Protein 6FHV (pdb70)

Secondary structure (DSSP, 8-state):
-HHHHHHHHHHHHHHHHHTBTTT-TT-TTPPTTPBPS-S-BSSSB--SEEHHHHHHHHHHHHHHHH-------HHHHHHHHHHHHHHHHHHTT--BTTB-STTSGGGG--EE-TTSPBP-S--S---TTHHHHHHHHHHHHHHHHHHTT-HHHIIIIIHHHHHHHHHHHHHHTTS-EE-TTS--EEEEHHHHHHHHHHHHHHHHHHHHHT---HHHHHSHHHHHHHHGGGB-SSSB-SEESSS--S----HHHHHHHHTT--TT----TTTT-TTSHHHHHHHHHHHHHHHTT-GGGTT--TTS-----S-TT--GGGS--BHHHHHHHHHHHHHHHHHHHHHTEEEE-TTTHHHHHTT-TT--SEEEETTSHHHHHHHHHHHHHHHHHHHHHHHTS-TT----SEE-TTT--EESSSS-HHHHHHHHHHHHHHTT--PPP--GGGS----SS-----------------------PPP-S---EEEEEE----TT-EEEEEESSGGGTTT-GGGPEEPB-TT-BTTB-EEEEEE----TT-EEEEEEEEE-TTS-EEE--SSPEEEE---SS--S-EEEEE---

Organism: Penicillium oxalicum (strain 114-2 / CGMCC 5302) (NCBI:txid933388)

Nearest PDB structures (foldseek):
  6fhv-assembly1_A  TM=1.002E+00  e=0.000E+00  Penicillium oxalicum 114-2
  3eqa-assembly1_A  TM=9.915E-01  e=1.685E-57  Aspergillus niger
  3gly-assembly1_A  TM=9.894E-01  e=2.972E-57  Aspergillus awamori
  6fhw-assembly2_B  TM=7.865E-01  e=2.083E-62  Amorphotheca resinae
  6fhw-assembly1_A  TM=7.878E-01  e=3.314E-62  Amorphotheca resinae

Structure (mmCIF, N/CA/C/O backbone):
data_6FHV
#
_entry.id   6FHV
#
_cell.length_a   189.253
_cell.length_b   189.253
_cell.length_c   115.379
_cell.angle_alpha   90.000
_cell.angle_beta   90.000
_cell.angle_gamma   120.000
#
_symmetry.space_group_name_H-M   'H 3 2'
#
loop_
_entity.id
_entity.type
_entity.pdbx_description
1 polymer Glucoamylase
2 branched 2-acetamido-2-deoxy-beta-D-glucopyranose-(1-4)-2-acetamido-2-deoxy-beta-D-glucopyranose
3 branched beta-D-mannopyranose-(1-4)-2-acetamido-2-deoxy-beta-D-glucopyranose-(1-4)-2-acetamido-2-deoxy-beta-D-glucopyranose
4 non-polymer 2-[3-(2-HYDROXY-1,1-DIHYDROXYMETHYL-ETHYLAMINO)-PROPYLAMINO]-2-HYDROXYMETHYL-PROPANE-1,3-DIOL
5 non-polymer 'TETRAETHYLENE GLYCOL'
6 non-polymer DI(HYDROXYETHYL)ETHER
7 non-polymer 2-acetamido-2-deoxy-beta-D-glucopyranose
8 water water
#
loop_
_atom_site.group_PDB
_atom_site.id
_atom_site.type_symbol
_atom_site.label_atom_id
_atom_site.label_alt_id
_atom_site.label_comp_id
_atom_site.label_asym_id
_atom_site.label_entity_id
_atom_site.label_seq_id
_atom_site.pdbx_PDB_ins_code
_atom_site.Cartn_x
_atom_site.Cartn_y
_atom_site.Cartn_z
_atom_site.occupancy
_atom_site.B_iso_or_equiv
_atom_site.auth_seq_id
_atom_site.auth_comp_id
_atom_site.auth_asym_id
_atom_site.auth_atom_id
_atom_site.pdbx_PDB_model_num
ATOM 1 N N . LEU A 1 8 ? -59.207 -4.463 -34.085 1.00 55.14 30 LEU A N 1
ATOM 2 C CA . LEU A 1 8 ? -57.803 -4.956 -33.898 1.00 52.95 30 LEU A CA 1
ATOM 3 C C . LEU A 1 8 ? -57.700 -6.427 -33.499 1.00 51.80 30 LEU A C 1
ATOM 4 O O . LEU A 1 8 ? -56.691 -7.057 -33.789 1.00 50.03 30 LEU A O 1
ATOM 9 N N . THR A 1 9 ? -58.722 -6.959 -32.830 1.00 52.36 31 THR A N 1
ATOM 10 C CA . THR A 1 9 ? -58.650 -8.284 -32.186 1.00 52.50 31 THR A CA 1
ATOM 11 C C . THR A 1 9 ? -58.234 -9.482 -33.083 1.00 51.53 31 THR A C 1
ATOM 12 O O . THR A 1 9 ? -57.324 -10.218 -32.691 1.00 51.78 31 THR A O 1
ATOM 16 N N . PRO A 1 10 ? -58.890 -9.695 -34.251 1.00 51.89 32 PRO A N 1
ATOM 17 C CA . PRO A 1 10 ? -58.434 -10.800 -35.130 1.00 51.65 32 PRO A CA 1
ATOM 18 C C . PRO A 1 10 ? -56.954 -10.703 -35.556 1.00 49.19 32 PRO A C 1
ATOM 19 O O . PRO A 1 10 ? -56.259 -11.728 -35.565 1.00 48.13 32 PRO A O 1
ATOM 23 N N . PHE A 1 11 ? -56.499 -9.486 -35.900 1.00 48.22 33 PHE A N 1
ATOM 24 C CA . PHE A 1 11 ? -55.098 -9.241 -36.339 1.00 47.00 33 PHE A CA 1
ATOM 25 C C . PHE A 1 11 ? -54.079 -9.557 -35.237 1.00 45.05 33 PHE A C 1
ATOM 26 O O . PHE A 1 11 ? -53.058 -10.161 -35.517 1.00 43.88 33 PHE A O 1
ATOM 34 N N . ILE A 1 12 ? -54.380 -9.187 -33.987 1.00 45.80 34 ILE A N 1
ATOM 35 C CA . ILE A 1 12 ? -53.522 -9.524 -32.828 1.00 45.45 34 ILE A CA 1
ATOM 36 C C . ILE A 1 12 ? -53.464 -11.044 -32.611 1.00 46.25 34 ILE A C 1
ATOM 37 O O . ILE A 1 12 ? -52.403 -11.564 -32.312 1.00 44.35 34 ILE A O 1
ATOM 42 N N . HIS A 1 13 ? -54.591 -11.749 -32.765 1.00 48.64 35 HIS A N 1
ATOM 43 C CA . HIS A 1 13 ? -54.575 -13.212 -32.688 1.00 50.70 35 HIS A CA 1
ATOM 44 C C . HIS A 1 13 ? -53.745 -13.809 -33.818 1.00 49.41 35 HIS A C 1
ATOM 45 O O . HIS A 1 13 ? -52.863 -14.617 -33.557 1.00 47.78 35 HIS A O 1
ATOM 52 N N . LYS A 1 14 ? -54.003 -13.380 -35.055 1.00 49.30 36 LYS A N 1
ATOM 53 C CA . LYS A 1 14 ? -53.274 -13.896 -36.230 1.00 49.42 36 LYS A CA 1
ATOM 54 C C . LYS A 1 14 ? -51.772 -13.556 -36.201 1.00 45.94 36 LYS A C 1
ATOM 55 O O . LYS A 1 14 ? -50.944 -14.449 -36.315 1.00 43.96 36 LYS A O 1
ATOM 61 N N . GLU A 1 15 ? -51.423 -12.285 -36.040 1.00 44.24 37 GLU A N 1
ATOM 62 C CA . GLU A 1 15 ? -50.015 -11.891 -36.058 1.00 43.73 37 GLU A CA 1
ATOM 63 C C . GLU A 1 15 ? -49.232 -12.347 -34.805 1.00 42.90 37 GLU A C 1
ATOM 64 O O . GLU A 1 15 ? -47.999 -12.486 -34.852 1.00 40.82 37 GLU A O 1
ATOM 70 N N . GLY A 1 16 ? -49.963 -12.573 -33.706 1.00 43.78 38 GLY A N 1
ATOM 71 C CA . GLY A 1 16 ? -49.412 -13.134 -32.478 1.00 43.22 38 GLY A CA 1
ATOM 72 C C . GLY A 1 16 ? -48.983 -14.588 -32.601 1.00 43.58 38 GLY A C 1
ATOM 73 O O . GLY A 1 16 ? -47.871 -14.931 -32.173 1.00 42.35 38 GLY A O 1
ATOM 74 N N . GLU A 1 17 ? -49.851 -15.447 -33.165 1.00 43.78 39 GLU A N 1
ATOM 75 C CA . GLU A 1 17 ? -49.436 -16.811 -33.559 1.00 44.32 39 GLU A CA 1
ATOM 76 C C . GLU A 1 17 ? -48.220 -16.774 -34.505 1.00 42.04 39 GLU A C 1
ATOM 77 O O . GLU A 1 17 ? -47.252 -17.481 -34.277 1.00 40.36 39 GLU A O 1
ATOM 83 N N . ARG A 1 18 ? -48.287 -15.933 -35.547 1.00 41.45 40 ARG A N 1
ATOM 84 C CA . ARG A 1 18 ? -47.188 -15.746 -36.533 1.00 40.28 40 ARG A CA 1
ATOM 85 C C . ARG A 1 18 ? -45.865 -15.310 -35.916 1.00 38.23 40 ARG A C 1
ATOM 86 O O . ARG A 1 18 ? -44.810 -15.731 -36.402 1.00 37.29 40 ARG A O 1
ATOM 94 N N . SER A 1 19 ? -45.949 -14.430 -34.909 1.00 37.26 41 SER A N 1
ATOM 95 C CA . SER A 1 19 ? -44.792 -13.915 -34.193 1.00 36.19 41 SER A CA 1
ATOM 96 C C . SER A 1 19 ? -44.113 -14.978 -33.331 1.00 36.80 41 SER A C 1
ATOM 97 O O . SER A 1 19 ? -42.887 -15.128 -33.419 1.00 37.33 41 SER A O 1
ATOM 100 N N . LEU A 1 20 ? -44.869 -15.733 -32.537 1.00 38.02 42 LEU A N 1
ATOM 101 C CA . LEU A 1 20 ? -44.322 -16.928 -31.861 1.00 38.66 42 LEU A CA 1
ATOM 102 C C . LEU A 1 20 ? -43.659 -17.922 -32.818 1.00 38.95 42 LEU A C 1
ATOM 103 O O . LEU A 1 20 ? -42.577 -18.475 -32.518 1.00 37.18 42 LEU A O 1
ATOM 108 N N . GLN A 1 21 ? -44.311 -18.174 -33.953 1.00 40.02 43 GLN A N 1
ATOM 109 C CA . GLN A 1 21 ? -43.680 -19.006 -34.987 1.00 40.71 43 GLN A CA 1
ATOM 110 C C . GLN A 1 21 ? -42.378 -18.380 -35.531 1.00 39.01 43 GLN A C 1
ATOM 111 O O . GLN A 1 21 ? -41.425 -19.108 -35.798 1.00 38.69 43 GLN A O 1
ATOM 117 N N . GLY A 1 22 ? -42.345 -17.051 -35.681 1.00 37.68 44 GLY A N 1
ATOM 118 C CA . GLY A 1 22 ? -41.189 -16.371 -36.235 1.00 36.88 44 GLY A CA 1
ATOM 119 C C . GLY A 1 22 ? -39.979 -16.445 -35.312 1.00 36.06 44 GLY A C 1
ATOM 120 O O . GLY A 1 22 ? -38.825 -16.504 -35.765 1.00 34.72 44 GLY A O 1
ATOM 121 N N . ILE A 1 23 ? -40.250 -16.462 -34.013 1.00 34.99 45 ILE A N 1
ATOM 122 C CA . ILE A 1 23 ? -39.195 -16.627 -33.033 1.00 34.79 45 ILE A CA 1
ATOM 123 C C . ILE A 1 23 ? -38.618 -18.051 -33.083 1.00 34.85 45 ILE A C 1
ATOM 124 O O . ILE A 1 23 ? -37.397 -18.217 -33.113 1.00 34.04 45 ILE A O 1
ATOM 129 N N . LEU A 1 24 ? -39.494 -19.057 -33.038 1.00 36.09 46 LEU A N 1
ATOM 130 C CA . LEU A 1 24 ? -39.036 -20.457 -32.973 1.00 36.85 46 LEU A CA 1
ATOM 131 C C . LEU A 1 24 ? -38.279 -20.876 -34.229 1.00 36.47 46 LEU A C 1
ATOM 132 O O . LEU A 1 24 ? -37.281 -21.615 -34.122 1.00 36.59 46 LEU A O 1
ATOM 137 N N . ASP A 1 25 ? -38.753 -20.407 -35.387 1.00 36.17 47 ASP A N 1
ATOM 138 C CA . ASP A 1 25 ? -38.066 -20.579 -36.690 1.00 37.25 47 ASP A CA 1
ATOM 139 C C . ASP A 1 25 ? -36.591 -20.105 -36.675 1.00 35.75 47 ASP A C 1
ATOM 140 O O . ASP A 1 25 ? -35.753 -20.647 -37.448 1.00 35.82 47 ASP A O 1
ATOM 145 N N . ASN A 1 26 ? -36.302 -19.090 -35.839 1.00 33.99 48 ASN A N 1
ATOM 146 C CA . ASN A 1 26 ? -34.973 -18.471 -35.737 1.00 33.89 48 ASN A CA 1
ATOM 147 C C . ASN A 1 26 ? -34.160 -18.984 -34.518 1.00 34.12 48 ASN A C 1
ATOM 148 O O . ASN A 1 26 ? -33.077 -18.415 -34.226 1.00 33.57 48 ASN A O 1
ATOM 153 N N . LEU A 1 27 ? -34.654 -20.042 -33.834 1.00 34.06 49 LEU A N 1
ATOM 154 C CA . LEU A 1 27 ? -33.965 -20.634 -32.670 1.00 33.30 49 LEU A CA 1
ATOM 155 C C . LEU A 1 27 ? -33.232 -21.903 -33.071 1.00 33.52 49 LEU A C 1
ATOM 156 O O . LEU A 1 27 ? -33.865 -22.900 -33.450 1.00 34.12 49 LEU A O 1
ATOM 161 N N . GLY A 1 28 ? -31.895 -21.865 -32.963 1.00 32.18 50 GLY A N 1
ATOM 162 C CA . GLY A 1 28 ? -31.040 -23.041 -33.217 1.00 32.48 50 GLY A CA 1
ATOM 163 C C . GLY A 1 28 ? -31.522 -24.263 -32.444 1.00 34.18 50 GLY A C 1
ATOM 164 O O . GLY A 1 28 ? -31.951 -24.160 -31.277 1.00 33.64 50 GLY A O 1
ATOM 165 N N . GLY A 1 29 ? -31.456 -25.415 -33.109 1.00 35.59 51 GLY A N 1
ATOM 166 C CA . GLY A 1 29 ? -31.905 -26.693 -32.563 1.00 38.16 51 GLY A CA 1
ATOM 167 C C . GLY A 1 29 ? -32.916 -27.305 -33.508 1.00 40.39 51 GLY A C 1
ATOM 168 O O . GLY A 1 29 ? -32.589 -28.209 -34.263 1.00 40.47 51 GLY A O 1
ATOM 169 N N . ARG A 1 30 ? -34.133 -26.775 -33.472 1.00 42.55 52 ARG A N 1
ATOM 170 C CA . ARG A 1 30 ? -35.235 -27.195 -34.354 1.00 45.49 52 ARG A CA 1
ATOM 171 C C . ARG A 1 30 ? -35.708 -26.069 -35.295 1.00 43.47 52 ARG A C 1
ATOM 172 O O . ARG A 1 30 ? -36.518 -26.317 -36.170 1.00 44.84 52 ARG A O 1
ATOM 180 N N . GLY A 1 31 ? -35.215 -24.841 -35.154 1.00 39.46 53 GLY A N 1
ATOM 181 C CA . GLY A 1 31 ? -35.738 -23.732 -35.977 1.00 39.01 53 GLY A CA 1
ATOM 182 C C . GLY A 1 31 ? -35.439 -23.896 -37.466 1.00 40.15 53 GLY A C 1
ATOM 183 O O . GLY A 1 31 ? -34.283 -24.016 -37.869 1.00 38.80 53 GLY A O 1
ATOM 184 N N . LYS A 1 32 ? -36.466 -23.880 -38.310 1.00 41.87 54 LYS A N 1
ATOM 185 C CA . LYS A 1 32 ? -36.247 -24.259 -39.719 1.00 44.81 54 LYS A CA 1
ATOM 186 C C . LYS A 1 32 ? -35.313 -23.321 -40.499 1.00 43.68 54 LYS A C 1
ATOM 187 O O . LYS A 1 32 ? -34.766 -23.725 -41.525 1.00 44.52 54 LYS A O 1
ATOM 193 N N . LYS A 1 33 ? -35.151 -22.084 -40.027 1.00 41.21 55 LYS A N 1
ATOM 194 C CA . LYS A 1 33 ? -34.353 -21.086 -40.731 1.00 41.39 55 LYS A CA 1
ATOM 195 C C . LYS A 1 33 ? -32.928 -20.940 -40.174 1.00 38.87 55 LYS A C 1
ATOM 196 O O . LYS A 1 33 ? -32.249 -19.972 -40.527 1.00 37.20 55 LYS A O 1
ATOM 202 N N . THR A 1 34 ? -32.469 -21.924 -39.387 1.00 37.79 56 THR A N 1
ATOM 203 C CA . THR A 1 34 ? -31.169 -21.879 -38.702 1.00 36.64 56 THR A CA 1
ATOM 204 C C . THR A 1 34 ? -30.171 -23.002 -39.095 1.00 37.41 56 THR A C 1
ATOM 205 O O . THR A 1 34 ? -29.451 -23.503 -38.235 1.00 36.58 56 THR A O 1
ATOM 209 N N . PRO A 1 35 ? -30.091 -23.386 -40.397 1.00 39.76 57 PRO A N 1
ATOM 210 C CA . PRO A 1 35 ? -29.113 -24.438 -40.788 1.00 40.52 57 PRO A CA 1
ATOM 211 C C . PRO A 1 35 ? -27.649 -24.292 -40.224 1.00 38.50 57 PRO A C 1
ATOM 212 O O . PRO A 1 35 ? -27.010 -23.236 -40.391 1.00 36.80 57 PRO A O 1
ATOM 216 N N . GLY A 1 36 ? -27.170 -25.341 -39.545 1.00 37.83 58 GLY A N 1
ATOM 217 C CA . GLY A 1 36 ? -25.856 -25.344 -38.899 1.00 36.13 58 GLY A CA 1
ATOM 218 C C . GLY A 1 36 ? -25.694 -24.566 -37.602 1.00 34.21 58 GLY A C 1
ATOM 219 O O . GLY A 1 36 ? -24.599 -24.547 -37.047 1.00 33.06 58 GLY A O 1
ATOM 220 N N . THR A 1 37 ? -26.779 -23.961 -37.097 1.00 33.76 59 THR A N 1
ATOM 221 C CA . THR A 1 37 ? -26.770 -23.210 -35.844 1.00 31.78 59 THR A CA 1
ATOM 222 C C . THR A 1 37 ? -26.875 -24.145 -34.659 1.00 31.45 59 THR A C 1
ATOM 223 O O . THR A 1 37 ? -27.678 -25.076 -34.664 1.00 32.75 59 THR A O 1
ATOM 227 N N . ALA A 1 38 ? -26.081 -23.900 -33.625 1.00 30.49 60 ALA A N 1
ATOM 228 C CA . ALA A 1 38 ? -26.144 -24.756 -32.418 1.00 30.70 60 ALA A CA 1
ATOM 229 C C . ALA A 1 38 ? -27.451 -24.553 -31.654 1.00 31.24 60 ALA A C 1
ATOM 230 O O . ALA A 1 38 ? -28.030 -23.464 -31.682 1.00 31.37 60 ALA A O 1
ATOM 232 N N . ALA A 1 39 ? -27.903 -25.610 -30.977 1.00 32.83 61 ALA A N 1
ATOM 233 C CA . ALA A 1 39 ? -29.136 -25.584 -30.206 1.00 33.49 61 ALA A CA 1
ATOM 234 C C . ALA A 1 39 ? -29.063 -24.454 -29.188 1.00 33.25 61 ALA A C 1
ATOM 235 O O . ALA A 1 39 ? -28.026 -24.207 -28.593 1.00 33.23 61 ALA A O 1
ATOM 237 N N . GLY A 1 40 ? -30.168 -23.740 -29.038 1.00 33.95 62 GLY A N 1
ATOM 238 C CA . GLY A 1 40 ? -30.249 -22.611 -28.105 1.00 34.20 62 GLY A CA 1
ATOM 239 C C . GLY A 1 40 ? -29.729 -21.239 -28.542 1.00 32.14 62 GLY A C 1
ATOM 240 O O . GLY A 1 40 ? -29.896 -20.263 -27.794 1.00 33.16 62 GLY A O 1
ATOM 241 N N . LEU A 1 41 ? -29.094 -21.155 -29.709 1.00 30.29 63 LEU A N 1
ATOM 242 C CA . LEU A 1 41 ? -28.672 -19.882 -30.243 1.00 29.17 63 LEU A CA 1
ATOM 243 C C . LEU A 1 41 ? -29.764 -19.284 -31.146 1.00 28.91 63 LEU A C 1
ATOM 244 O O . LEU A 1 41 ? -30.099 -19.861 -32.224 1.00 28.92 63 LEU A O 1
ATOM 249 N N . PHE A 1 42 ? -30.261 -18.108 -30.754 1.00 28.26 64 PHE A N 1
ATOM 250 C CA . PHE A 1 42 ? -31.130 -17.319 -31.632 1.00 28.57 64 PHE A CA 1
ATOM 251 C C . PHE A 1 42 ? -30.340 -16.573 -32.709 1.00 28.53 64 PHE A C 1
ATOM 252 O O . PHE A 1 42 ? -29.415 -15.823 -32.390 1.00 28.89 64 PHE A O 1
ATOM 260 N N . ILE A 1 43 ? -30.698 -16.772 -33.977 1.00 31.47 65 ILE A N 1
ATOM 261 C CA . ILE A 1 43 ? -30.201 -15.874 -35.002 1.00 31.36 65 ILE A CA 1
ATOM 262 C C . ILE A 1 43 ? -30.978 -14.560 -34.912 1.00 31.60 65 ILE A C 1
ATOM 263 O O . ILE A 1 43 ? -32.169 -14.569 -34.514 1.00 33.23 65 ILE A O 1
ATOM 268 N N . ALA A 1 44 ? -30.330 -13.441 -35.250 1.00 30.46 66 ALA A N 1
ATOM 269 C CA . ALA A 1 44 ? -31.025 -12.113 -35.285 1.00 30.22 66 ALA A CA 1
ATOM 270 C C . ALA A 1 44 ? -32.014 -12.009 -36.460 1.00 32.04 66 ALA A C 1
ATOM 271 O O . ALA A 1 44 ? -33.059 -11.351 -36.344 1.00 31.78 66 ALA A O 1
ATOM 273 N N . SER A 1 45 ? -31.630 -12.601 -37.600 1.00 32.44 67 SER A N 1
ATOM 274 C CA . SER A 1 45 ? -32.489 -12.710 -38.790 1.00 34.59 67 SER A CA 1
ATOM 275 C C . SER A 1 45 ? -31.925 -13.795 -39.715 1.00 36.07 67 SER A C 1
ATOM 276 O O . SER A 1 45 ? -30.724 -14.055 -39.667 1.00 36.30 67 SER A O 1
ATOM 279 N N . PRO A 1 46 ? -32.767 -14.434 -40.562 1.00 38.37 68 PRO A N 1
ATOM 280 C CA . PRO A 1 46 ? -32.179 -15.372 -41.549 1.00 38.47 68 PRO A CA 1
ATOM 281 C C . PRO A 1 46 ? -31.447 -14.675 -42.729 1.00 38.20 68 PRO A C 1
ATOM 282 O O . PRO A 1 46 ? -30.901 -15.370 -43.599 1.00 37.89 68 PRO A O 1
ATOM 286 N N . ASN A 1 47 ? -31.444 -13.337 -42.774 1.00 37.48 69 ASN A N 1
ATOM 287 C CA . ASN A 1 47 ? -30.683 -12.606 -43.790 1.00 38.16 69 ASN A CA 1
ATOM 288 C C . ASN A 1 47 ? -29.186 -12.920 -43.713 1.00 38.19 69 ASN A C 1
ATOM 289 O O . ASN A 1 47 ? -28.544 -12.830 -42.654 1.00 36.69 69 ASN A O 1
ATOM 294 N N . THR A 1 48 ? -28.661 -13.244 -44.882 1.00 40.12 70 THR A N 1
ATOM 295 C CA . THR A 1 48 ? -27.304 -13.713 -45.096 1.00 41.62 70 THR A CA 1
ATOM 296 C C . THR A 1 48 ? -26.465 -12.654 -45.903 1.00 41.65 70 THR A C 1
ATOM 297 O O . THR A 1 48 ? -25.238 -12.669 -45.882 1.00 39.81 70 THR A O 1
ATOM 301 N N . GLU A 1 49 ? -27.161 -11.740 -46.583 1.00 44.42 71 GLU A N 1
ATOM 302 C CA . GLU A 1 49 ? -26.587 -10.731 -47.461 1.00 46.83 71 GLU A CA 1
ATOM 303 C C . GLU A 1 49 ? -27.441 -9.468 -47.504 1.00 46.57 71 GLU A C 1
ATOM 304 O O . GLU A 1 49 ? -28.644 -9.546 -47.622 1.00 47.78 71 GLU A O 1
ATOM 310 N N . ASN A 1 50 ? -26.801 -8.313 -47.418 1.00 46.81 72 ASN A N 1
ATOM 311 C CA . ASN A 1 50 ? -27.443 -7.015 -47.601 1.00 49.30 72 ASN A CA 1
ATOM 312 C C . ASN A 1 50 ? -28.724 -6.824 -46.756 1.00 47.60 72 ASN A C 1
ATOM 313 O O . ASN A 1 50 ? -29.804 -6.718 -47.319 1.00 47.67 72 ASN A O 1
ATOM 318 N N . PRO A 1 51 ? -28.624 -6.785 -45.418 1.00 43.27 73 PRO A N 1
ATOM 319 C CA . PRO A 1 51 ? -27.396 -6.998 -44.646 1.00 40.82 73 PRO A CA 1
ATOM 320 C C . PRO A 1 51 ? -27.211 -8.470 -44.187 1.00 38.84 73 PRO A C 1
ATOM 321 O O . PRO A 1 51 ? -28.153 -9.265 -44.275 1.00 38.88 73 PRO A O 1
ATOM 325 N N . ASN A 1 52 ? -26.012 -8.832 -43.715 1.00 36.07 74 ASN A N 1
ATOM 326 C CA . ASN A 1 52 ? -25.754 -10.169 -43.136 1.00 34.63 74 ASN A CA 1
ATOM 327 C C . ASN A 1 52 ? -25.965 -10.116 -41.619 1.00 32.12 74 ASN A C 1
ATOM 328 O O . ASN A 1 52 ? -25.139 -9.565 -40.929 1.00 31.14 74 ASN A O 1
ATOM 333 N N . TYR A 1 53 ? -27.075 -10.684 -41.135 1.00 31.55 75 TYR A N 1
ATOM 334 C CA . TYR A 1 53 ? -27.449 -10.750 -39.703 1.00 32.02 75 TYR A CA 1
ATOM 335 C C . TYR A 1 53 ? -27.447 -12.221 -39.223 1.00 31.75 75 TYR A C 1
ATOM 336 O O . TYR A 1 53 ? -28.042 -12.533 -38.170 1.00 30.58 75 TYR A O 1
ATOM 345 N N . TYR A 1 54 ? -26.790 -13.106 -39.994 1.00 32.13 76 TYR A N 1
ATOM 346 C CA . TYR A 1 54 ? -26.706 -14.538 -39.666 1.00 32.91 76 TYR A CA 1
ATOM 347 C C . TYR A 1 54 ? -25.562 -14.804 -38.656 1.00 32.17 76 TYR A C 1
ATOM 348 O O . TYR A 1 54 ? -24.532 -15.462 -38.977 1.00 32.98 76 TYR A O 1
ATOM 357 N N . TYR A 1 55 ? -25.810 -14.267 -37.446 1.00 30.66 77 TYR A N 1
ATOM 358 C CA . TYR A 1 55 ? -25.020 -14.365 -36.210 1.00 29.53 77 TYR A CA 1
ATOM 359 C C . TYR A 1 55 ? -25.972 -14.405 -34.988 1.00 29.79 77 TYR A C 1
ATOM 360 O O . TYR A 1 55 ? -27.185 -14.200 -35.117 1.00 30.67 77 TYR A O 1
ATOM 369 N N . THR A 1 56 ? -25.424 -14.675 -33.810 1.00 28.71 78 THR A N 1
ATOM 370 C CA . THR A 1 56 ? -26.178 -14.589 -32.558 1.00 28.34 78 THR A CA 1
ATOM 371 C C . THR A 1 56 ? -25.667 -13.432 -31.691 1.00 27.87 78 THR A C 1
ATOM 372 O O . THR A 1 56 ? -24.496 -13.391 -31.347 1.00 26.84 78 THR A O 1
ATOM 376 N N . TRP A 1 57 ? -26.571 -12.527 -31.307 1.00 28.44 79 TRP A N 1
ATOM 377 C CA . TRP A 1 57 ? -26.256 -11.386 -30.469 1.00 27.61 79 TRP A CA 1
ATOM 378 C C . TRP A 1 57 ? -26.727 -11.703 -29.065 1.00 28.15 79 TRP A C 1
ATOM 379 O O . TRP A 1 57 ? -27.854 -12.218 -28.882 1.00 27.19 79 TRP A O 1
ATOM 390 N N . THR A 1 58 ? -25.891 -11.338 -28.088 1.00 26.76 80 THR A N 1
ATOM 391 C CA . THR A 1 58 ? -26.227 -11.556 -26.676 1.00 27.36 80 THR A CA 1
ATOM 392 C C . THR A 1 58 ? -27.487 -10.816 -26.284 1.00 26.42 80 THR A C 1
ATOM 393 O O . THR A 1 58 ? -28.324 -11.403 -25.609 1.00 25.91 80 THR A O 1
ATOM 397 N N . ARG A 1 59 ? -27.632 -9.567 -26.742 1.00 26.72 81 ARG A N 1
ATOM 398 C CA . ARG A 1 59 ? -28.862 -8.753 -26.500 1.00 27.08 81 ARG A CA 1
ATOM 399 C C . ARG A 1 59 ? -30.136 -9.340 -27.114 1.00 27.98 81 ARG A C 1
ATOM 400 O O . ARG A 1 59 ? -31.121 -9.594 -26.391 1.00 27.54 81 ARG A O 1
ATOM 408 N N . ASP A 1 60 ? -30.138 -9.521 -28.439 1.00 27.76 82 ASP A N 1
ATOM 409 C CA . ASP A 1 60 ? -31.377 -10.021 -29.127 1.00 29.13 82 ASP A CA 1
ATOM 410 C C . ASP A 1 60 ? -31.798 -11.341 -28.505 1.00 29.28 82 ASP A C 1
ATOM 411 O O . ASP A 1 60 ? -32.981 -11.565 -28.200 1.00 30.94 82 ASP A O 1
ATOM 416 N N . SER A 1 61 ? -30.821 -12.190 -28.260 1.00 28.48 83 SER A N 1
ATOM 417 C CA . SER A 1 61 ? -31.082 -13.505 -27.715 1.00 30.26 83 SER A CA 1
ATOM 418 C C . SER A 1 61 ? -31.655 -13.482 -26.275 1.00 29.89 83 SER A C 1
ATOM 419 O O . SER A 1 61 ? -32.528 -14.280 -25.958 1.00 29.59 83 SER A O 1
ATOM 422 N N . ALA A 1 62 ? -31.133 -12.586 -25.428 1.00 28.66 84 ALA A N 1
ATOM 423 C CA . ALA A 1 62 ? -31.592 -12.435 -24.034 1.00 28.39 84 ALA A CA 1
ATOM 424 C C . ALA A 1 62 ? -32.976 -11.803 -23.925 1.00 29.03 84 ALA A C 1
ATOM 425 O O . ALA A 1 62 ? -33.795 -12.266 -23.131 1.00 30.32 84 ALA A O 1
ATOM 427 N N . LEU A 1 63 ? -33.240 -10.757 -24.718 1.00 29.09 85 LEU A N 1
ATOM 428 C CA . LEU A 1 63 ? -34.587 -10.124 -24.777 1.00 30.67 85 LEU A CA 1
ATOM 429 C C . LEU A 1 63 ? -35.671 -11.081 -25.312 1.00 31.29 85 LEU A C 1
ATOM 430 O O . LEU A 1 63 ? -36.809 -11.090 -24.843 1.00 30.31 85 LEU A O 1
ATOM 435 N N . THR A 1 64 ? -35.297 -11.924 -26.276 1.00 31.20 86 THR A N 1
ATOM 436 C CA . THR A 1 64 ? -36.230 -12.913 -26.811 1.00 32.09 86 THR A CA 1
ATOM 437 C C . THR A 1 64 ? -36.462 -14.077 -25.864 1.00 32.57 86 THR A C 1
ATOM 438 O O . THR A 1 64 ? -37.582 -14.606 -25.779 1.00 34.14 86 THR A O 1
ATOM 442 N N . ALA A 1 65 ? -35.409 -14.511 -25.189 1.00 31.36 87 ALA A N 1
ATOM 443 C CA . ALA A 1 65 ? -35.544 -15.515 -24.145 1.00 32.21 87 ALA A CA 1
ATOM 444 C C . ALA A 1 65 ? -36.514 -15.051 -23.024 1.00 32.72 87 ALA A C 1
ATOM 445 O O . ALA A 1 65 ? -37.352 -15.826 -22.551 1.00 32.41 87 ALA A O 1
ATOM 447 N N . LYS A 1 66 ? -36.402 -13.774 -22.638 1.00 32.46 88 LYS A N 1
ATOM 448 C CA . LYS A 1 66 ? -37.276 -13.203 -21.611 1.00 33.75 88 LYS A CA 1
ATOM 449 C C . LYS A 1 66 ? -38.729 -13.266 -22.054 1.00 34.79 88 LYS A C 1
ATOM 450 O O . LYS A 1 66 ? -39.616 -13.635 -21.272 1.00 37.15 88 LYS A O 1
ATOM 456 N N . CYS A 1 67 ? -38.956 -12.894 -23.312 1.00 33.99 89 CYS A N 1
ATOM 457 C CA . CYS A 1 67 ? -40.266 -13.010 -23.966 1.00 35.02 89 CYS A CA 1
ATOM 458 C C . CYS A 1 67 ? -40.872 -14.417 -23.916 1.00 35.76 89 CYS A C 1
ATOM 459 O O . CYS A 1 67 ? -42.022 -14.568 -23.531 1.00 35.82 89 CYS A O 1
ATOM 462 N N . LEU A 1 68 ? -40.105 -15.432 -24.329 1.00 35.90 90 LEU A N 1
ATOM 463 C CA . LEU A 1 68 ? -40.560 -16.838 -24.299 1.00 37.02 90 LEU A CA 1
ATOM 464 C C . LEU A 1 68 ? -40.772 -17.429 -22.885 1.00 37.74 90 LEU A C 1
ATOM 465 O O . LEU A 1 68 ? -41.681 -18.245 -22.695 1.00 38.22 90 LEU A O 1
ATOM 470 N N . ILE A 1 69 ? -39.915 -17.036 -21.926 1.00 36.42 91 ILE A N 1
ATOM 471 C CA . ILE A 1 69 ? -40.036 -17.461 -20.530 1.00 37.04 91 ILE A CA 1
ATOM 472 C C . ILE A 1 69 ? -41.341 -16.889 -19.930 1.00 39.45 91 ILE A C 1
ATOM 473 O O . ILE A 1 69 ? -42.152 -17.634 -19.340 1.00 40.45 91 ILE A O 1
ATOM 478 N N . ASP A 1 70 ? -41.575 -15.585 -20.108 1.00 40.18 92 ASP A N 1
ATOM 479 C CA . ASP A 1 70 ? -42.839 -14.994 -19.638 1.00 42.56 92 ASP A CA 1
ATOM 480 C C . ASP A 1 70 ? -44.038 -15.690 -20.284 1.00 45.84 92 ASP A C 1
ATOM 481 O O . ASP A 1 70 ? -45.000 -16.046 -19.575 1.00 47.46 92 ASP A O 1
ATOM 486 N N . LEU A 1 71 ? -43.957 -15.928 -21.601 1.00 47.67 93 LEU A N 1
ATOM 487 C CA . LEU A 1 71 ? -45.006 -16.668 -22.337 1.00 51.75 93 LEU A CA 1
ATOM 488 C C . LEU A 1 71 ? -45.264 -18.037 -21.743 1.00 52.07 93 LEU A C 1
ATOM 489 O O . LEU A 1 71 ? -46.399 -18.447 -21.609 1.00 54.23 93 LEU A O 1
ATOM 494 N N . PHE A 1 72 ? -44.179 -18.730 -21.426 1.00 51.15 94 PHE A N 1
ATOM 495 C CA . PHE A 1 72 ? -44.205 -20.097 -20.919 1.00 52.80 94 PHE A CA 1
ATOM 496 C C . PHE A 1 72 ? -44.903 -20.179 -19.555 1.00 55.27 94 PHE A C 1
ATOM 497 O O . PHE A 1 72 ? -45.677 -21.119 -19.315 1.00 56.04 94 PHE A O 1
ATOM 505 N N . GLU A 1 73 ? -44.697 -19.183 -18.689 1.00 56.39 95 GLU A N 1
ATOM 506 C CA . GLU A 1 73 ? -45.424 -19.167 -17.409 1.00 59.74 95 GLU A CA 1
ATOM 507 C C . GLU A 1 73 ? -46.730 -18.360 -17.376 1.00 61.27 95 GLU A C 1
ATOM 508 O O . GLU A 1 73 ? -47.530 -18.613 -16.507 1.00 64.28 95 GLU A O 1
ATOM 514 N N . ASP A 1 74 ? -46.974 -17.433 -18.306 1.00 62.92 96 ASP A N 1
ATOM 515 C CA . ASP A 1 74 ? -48.276 -16.703 -18.376 1.00 65.95 96 ASP A CA 1
ATOM 516 C C . ASP A 1 74 ? -48.607 -16.000 -19.736 1.00 67.72 96 ASP A C 1
ATOM 517 O O . ASP A 1 74 ? -47.813 -15.207 -20.243 1.00 69.13 96 ASP A O 1
ATOM 522 N N . SER A 1 75 ? -49.783 -16.284 -20.305 1.00 70.46 97 SER A N 1
ATOM 523 C CA . SER A 1 75 ? -50.345 -15.511 -21.438 1.00 70.12 97 SER A CA 1
ATOM 524 C C . SER A 1 75 ? -51.873 -15.686 -21.480 1.00 70.80 97 SER A C 1
ATOM 525 O O . SER A 1 75 ? -52.393 -16.738 -21.104 1.00 71.81 97 SER A O 1
ATOM 528 N N . VAL A 1 78 ? -53.589 -17.695 -24.694 1.00 83.14 100 VAL A N 1
ATOM 529 C CA . VAL A 1 78 ? -54.322 -16.912 -25.709 1.00 84.42 100 VAL A CA 1
ATOM 530 C C . VAL A 1 78 ? -54.470 -17.599 -27.092 1.00 86.31 100 VAL A C 1
ATOM 531 O O . VAL A 1 78 ? -55.575 -17.600 -27.642 1.00 90.33 100 VAL A O 1
ATOM 535 N N . PHE A 1 79 ? -53.380 -18.146 -27.658 1.00 86.48 101 PHE A N 1
ATOM 536 C CA . PHE A 1 79 ? -53.414 -19.020 -28.885 1.00 87.50 101 PHE A CA 1
ATOM 537 C C . PHE A 1 79 ? -52.711 -20.377 -28.603 1.00 85.90 101 PHE A C 1
ATOM 538 O O . PHE A 1 79 ? -52.103 -20.525 -27.543 1.00 86.40 101 PHE A O 1
ATOM 546 N N . PRO A 1 80 ? -52.805 -21.375 -29.522 1.00 84.72 102 PRO A N 1
ATOM 547 C CA . PRO A 1 80 ? -52.071 -22.643 -29.331 1.00 82.55 102 PRO A CA 1
ATOM 548 C C . PRO A 1 80 ? -50.571 -22.506 -29.009 1.00 77.05 102 PRO A C 1
ATOM 549 O O . PRO A 1 80 ? -49.865 -21.754 -29.672 1.00 74.39 102 PRO A O 1
ATOM 553 N N . ILE A 1 81 ? -50.131 -23.239 -27.983 1.00 74.69 103 ILE A N 1
ATOM 554 C CA . ILE A 1 81 ? -48.767 -23.182 -27.428 1.00 71.30 103 ILE A CA 1
ATOM 555 C C . ILE A 1 81 ? -48.363 -24.592 -26.957 1.00 70.90 103 ILE A C 1
ATOM 556 O O . ILE A 1 81 ? -49.086 -25.221 -26.157 1.00 71.58 103 ILE A O 1
ATOM 561 N N . ASP A 1 82 ? -47.218 -25.070 -27.456 1.00 67.30 104 ASP A N 1
ATOM 562 C CA . ASP A 1 82 ? -46.573 -26.309 -27.001 1.00 65.92 104 ASP A CA 1
ATOM 563 C C . ASP A 1 82 ? -45.587 -25.938 -25.864 1.00 62.97 104 ASP A C 1
ATOM 564 O O . ASP A 1 82 ? -44.470 -25.482 -26.111 1.00 60.43 104 ASP A O 1
ATOM 569 N N . ARG A 1 83 ? -46.015 -26.122 -24.621 1.00 63.11 105 ARG A N 1
ATOM 570 C CA . ARG A 1 83 ? -45.169 -25.845 -23.447 1.00 61.95 105 ARG A CA 1
ATOM 571 C C . ARG A 1 83 ? -43.898 -26.671 -23.316 1.00 59.50 105 ARG A C 1
ATOM 572 O O . ARG A 1 83 ? -42.895 -26.183 -22.781 1.00 56.54 105 ARG A O 1
ATOM 580 N N . LYS A 1 84 ? -43.967 -27.925 -23.750 1.00 60.12 106 LYS A N 1
ATOM 581 C CA . LYS A 1 84 ? -42.815 -28.803 -23.704 1.00 60.07 106 LYS A CA 1
ATOM 582 C C . LYS A 1 84 ? -41.752 -28.294 -24.672 1.00 57.15 106 LYS A C 1
ATOM 583 O O . LYS A 1 84 ? -40.604 -28.158 -24.287 1.00 54.04 106 LYS A O 1
ATOM 589 N N . TYR A 1 85 ? -42.147 -28.019 -25.919 1.00 56.86 107 TYR A N 1
ATOM 590 C CA . TYR A 1 85 ? -41.240 -27.448 -26.934 1.00 55.17 107 TYR A CA 1
ATOM 591 C C . TYR A 1 85 ? -40.632 -26.135 -26.412 1.00 52.39 107 TYR A C 1
ATOM 592 O O . TYR A 1 85 ? -39.421 -25.917 -26.548 1.00 51.41 107 TYR A O 1
ATOM 601 N N . LEU A 1 86 ? -41.450 -25.264 -25.812 1.00 51.71 108 LEU A N 1
ATOM 602 C CA . LEU A 1 86 ? -40.931 -23.999 -25.253 1.00 49.22 108 LEU A CA 1
ATOM 603 C C . LEU A 1 86 ? -39.914 -24.200 -24.115 1.00 46.88 108 LEU A C 1
ATOM 604 O O . LEU A 1 86 ? -38.879 -23.532 -24.092 1.00 45.28 108 LEU A O 1
ATOM 609 N N . GLU A 1 87 ? -40.198 -25.099 -23.167 1.00 46.66 109 GLU A N 1
ATOM 610 C CA . GLU A 1 87 ? -39.248 -25.331 -22.065 1.00 45.17 109 GLU A CA 1
ATOM 611 C C . GLU A 1 87 ? -37.917 -25.900 -22.582 1.00 44.05 109 GLU A C 1
ATOM 612 O O . GLU A 1 87 ? -36.852 -25.446 -22.174 1.00 42.88 109 GLU A O 1
ATOM 618 N N . THR A 1 88 ? -37.965 -26.834 -23.522 1.00 45.17 110 THR A N 1
ATOM 619 C CA . THR A 1 88 ? -36.730 -27.373 -24.100 1.00 44.21 110 THR A CA 1
ATOM 620 C C . THR A 1 88 ? -35.879 -26.274 -24.777 1.00 42.18 110 THR A C 1
ATOM 621 O O . THR A 1 88 ? -34.660 -26.242 -24.613 1.00 40.96 110 THR A O 1
ATOM 625 N N . GLY A 1 89 ? -36.533 -25.360 -25.489 1.00 41.80 111 GLY A N 1
ATOM 626 C CA . GLY A 1 89 ? -35.840 -24.243 -26.137 1.00 40.21 111 GLY A CA 1
ATOM 627 C C . GLY A 1 89 ? -35.175 -23.306 -25.148 1.00 38.47 111 GLY A C 1
ATOM 628 O O . GLY A 1 89 ? -34.070 -22.819 -25.375 1.00 36.77 111 GLY A O 1
ATOM 629 N N . ILE A 1 90 ? -35.863 -23.056 -24.048 1.00 39.48 112 ILE A N 1
ATOM 630 C CA . ILE A 1 90 ? -35.316 -22.252 -22.951 1.00 38.78 112 ILE A CA 1
ATOM 631 C C . ILE A 1 90 ? -34.121 -22.970 -22.321 1.00 38.77 112 ILE A C 1
ATOM 632 O O . ILE A 1 90 ? -33.067 -22.339 -22.091 1.00 38.12 112 ILE A O 1
ATOM 637 N N . ARG A 1 91 ? -34.276 -24.267 -22.053 1.00 39.98 113 ARG A N 1
ATOM 638 C CA . ARG A 1 91 ? -33.160 -25.068 -21.547 1.00 40.71 113 ARG A CA 1
ATOM 639 C C . ARG A 1 91 ? -31.947 -25.090 -22.487 1.00 39.42 113 ARG A C 1
ATOM 640 O O . ARG A 1 91 ? -30.818 -24.980 -22.033 1.00 37.85 113 ARG A O 1
ATOM 648 N N . ASP A 1 92 ? -32.201 -25.255 -23.781 1.00 40.33 114 ASP A N 1
ATOM 649 C CA . ASP A 1 92 ? -31.149 -25.209 -24.805 1.00 39.26 114 ASP A CA 1
ATOM 650 C C . ASP A 1 92 ? -30.496 -23.815 -24.873 1.00 37.23 114 ASP A C 1
ATOM 651 O O . ASP A 1 92 ? -29.288 -23.703 -25.063 1.00 36.85 114 ASP A O 1
ATOM 656 N N . TYR A 1 93 ? -31.286 -22.756 -24.726 1.00 36.69 115 TYR A N 1
ATOM 657 C CA . TYR A 1 93 ? -30.736 -21.407 -24.645 1.00 34.94 115 TYR A CA 1
ATOM 658 C C . TYR A 1 93 ? -29.729 -21.328 -23.499 1.00 34.70 115 TYR A C 1
ATOM 659 O O . TYR A 1 93 ? -28.610 -20.862 -23.705 1.00 34.35 115 TYR A O 1
ATOM 668 N N . VAL A 1 94 ? -30.121 -21.788 -22.311 1.00 35.49 116 VAL A N 1
ATOM 669 C CA . VAL A 1 94 ? -29.257 -21.737 -21.105 1.00 35.66 116 VAL A CA 1
ATOM 670 C C . VAL A 1 94 ? -27.946 -22.487 -21.334 1.00 35.59 116 VAL A C 1
ATOM 671 O O . VAL A 1 94 ? -26.883 -21.993 -20.977 1.00 34.10 116 VAL A O 1
ATOM 675 N N . SER A 1 95 ? -28.041 -23.667 -21.932 1.00 36.07 117 SER A N 1
ATOM 676 C CA . SER A 1 95 ? -26.864 -24.505 -22.187 1.00 36.90 117 SER A CA 1
ATOM 677 C C . SER A 1 95 ? -25.897 -23.837 -23.175 1.00 36.01 117 SER A C 1
ATOM 678 O O . SER A 1 95 ? -24.671 -23.822 -22.962 1.00 35.91 117 SER A O 1
ATOM 681 N N . SER A 1 96 ? -26.451 -23.248 -24.229 1.00 35.81 118 SER A N 1
ATOM 682 C CA . SER A 1 96 ? -25.634 -22.608 -25.244 1.00 34.75 118 SER A CA 1
ATOM 683 C C . SER A 1 96 ? -24.823 -21.468 -24.606 1.00 34.02 118 SER A C 1
ATOM 684 O O . SER A 1 96 ? -23.668 -21.267 -24.970 1.00 33.10 118 SER A O 1
ATOM 687 N N . GLN A 1 97 ? -25.431 -20.748 -23.652 1.00 35.09 119 GLN A N 1
ATOM 688 C CA . GLN A 1 97 ? -24.768 -19.590 -22.991 1.00 33.65 119 GLN A CA 1
ATOM 689 C C . GLN A 1 97 ? -23.640 -20.022 -22.033 1.00 32.89 119 GLN A C 1
ATOM 690 O O . GLN A 1 97 ? -22.643 -19.320 -21.914 1.00 31.96 119 GLN A O 1
ATOM 696 N N . ALA A 1 98 ? -23.785 -21.180 -21.393 1.00 34.55 120 ALA A N 1
ATOM 697 C CA . ALA A 1 98 ? -22.670 -21.826 -20.638 1.00 36.12 120 ALA A CA 1
ATOM 698 C C . ALA A 1 98 ? -21.404 -21.946 -21.466 1.00 36.13 120 ALA A C 1
ATOM 699 O O . ALA A 1 98 ?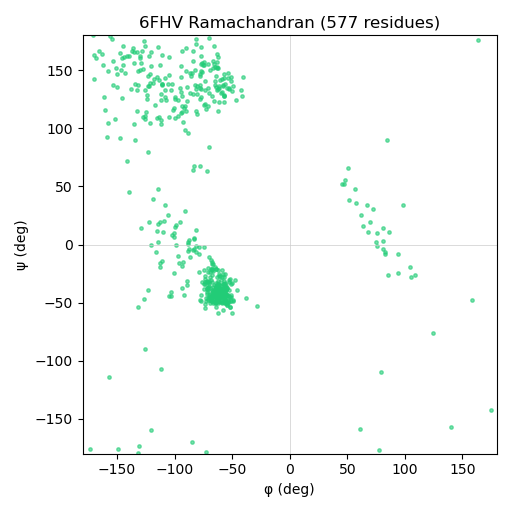 -20.313 -21.631 -20.972 1.00 36.88 120 ALA A O 1
ATOM 701 N N . ILE A 1 99 ? -21.572 -22.393 -22.709 1.00 36.12 121 ILE A N 1
ATOM 702 C CA . ILE A 1 99 ? -20.460 -22.630 -23.623 1.00 35.96 121 ILE A CA 1
ATOM 703 C C . ILE A 1 99 ? -19.855 -21.294 -24.076 1.00 33.18 121 ILE A C 1
ATOM 704 O O . ILE A 1 99 ? -18.630 -21.151 -24.011 1.00 33.26 121 ILE A O 1
ATOM 709 N N . LEU A 1 100 ? -20.694 -20.330 -24.505 1.00 30.93 122 LEU A N 1
ATOM 710 C CA . LEU A 1 100 ? -20.217 -19.034 -25.032 1.00 29.77 122 LEU A CA 1
ATOM 711 C C . LEU A 1 100 ? -19.399 -18.194 -24.040 1.00 29.03 122 LEU A C 1
ATOM 712 O O . LEU A 1 100 ? -18.500 -17.487 -24.449 1.00 28.39 122 LEU A O 1
ATOM 717 N N . GLN A 1 101 ? -19.738 -18.256 -22.764 1.00 29.22 123 GLN A N 1
ATOM 718 C CA . GLN A 1 101 ? -19.016 -17.532 -21.700 1.00 28.85 123 GLN A CA 1
ATOM 719 C C . GLN A 1 101 ? -17.534 -17.870 -21.650 1.00 29.06 123 GLN A C 1
ATOM 720 O O . GLN A 1 101 ? -16.747 -17.011 -21.281 1.00 27.90 123 GLN A O 1
ATOM 726 N N . SER A 1 102 ? -17.163 -19.094 -22.002 1.00 29.65 124 SER A N 1
ATOM 727 C CA . SER A 1 102 ? -15.739 -19.457 -22.114 1.00 31.17 124 SER A CA 1
ATOM 728 C C . SER A 1 102 ? -14.986 -19.018 -23.393 1.00 31.07 124 SER A C 1
ATOM 729 O O . SER A 1 102 ? -13.793 -19.210 -23.453 1.00 30.08 124 SER A O 1
ATOM 732 N N . VAL A 1 103 ? -15.663 -18.477 -24.406 1.00 30.32 125 VAL A N 1
ATOM 733 C CA . VAL A 1 103 ? -15.019 -18.219 -25.701 1.00 30.53 125 VAL A CA 1
ATOM 734 C C . VAL A 1 103 ? -14.216 -16.914 -25.685 1.00 29.03 125 VAL A C 1
ATOM 735 O O . VAL A 1 103 ? -14.768 -15.854 -25.538 1.00 29.28 125 VAL A O 1
ATOM 739 N N . SER A 1 104 ? -12.907 -17.009 -25.824 1.00 28.90 126 SER A N 1
ATOM 740 C CA . SER A 1 104 ? -12.071 -15.864 -26.047 1.00 28.10 126 SER A CA 1
ATOM 741 C C . SER A 1 104 ? -12.392 -15.214 -27.416 1.00 27.68 126 SER A C 1
ATOM 742 O O . SER A 1 104 ? -12.681 -15.894 -28.423 1.00 28.81 126 SER A O 1
ATOM 745 N N . ASN A 1 105 ? -12.370 -13.896 -27.417 1.00 26.50 127 ASN A N 1
ATOM 746 C CA . ASN A 1 105 ? -12.872 -13.081 -28.514 1.00 26.38 127 ASN A CA 1
ATOM 747 C C . ASN A 1 105 ? -12.166 -11.725 -28.504 1.00 26.64 127 ASN A C 1
ATOM 748 O O . ASN A 1 105 ? -11.369 -11.453 -27.584 1.00 26.40 127 ASN A O 1
ATOM 753 N N . PRO A 1 106 ? -12.456 -10.855 -29.506 1.00 26.68 128 PRO A N 1
ATOM 754 C CA . PRO A 1 106 ? -11.739 -9.583 -29.541 1.00 25.52 128 PRO A CA 1
ATOM 755 C C . PRO A 1 106 ? -11.971 -8.630 -28.365 1.00 26.43 128 PRO A C 1
ATOM 756 O O . PRO A 1 106 ? -11.129 -7.739 -28.175 1.00 24.92 128 PRO A O 1
ATOM 760 N N . SER A 1 107 ? -13.075 -8.782 -27.619 1.00 26.27 129 SER A N 1
ATOM 761 C CA . SER A 1 107 ? -13.286 -8.007 -26.390 1.00 26.59 129 SER A CA 1
ATOM 762 C C . SER A 1 107 ? -12.427 -8.488 -25.233 1.00 26.86 129 SER A C 1
ATOM 763 O O . SER A 1 107 ? -12.213 -7.724 -24.286 1.00 27.23 129 SER A O 1
ATOM 766 N N . GLY A 1 108 ? -11.976 -9.738 -25.287 1.00 26.92 130 GLY A N 1
ATOM 767 C CA . GLY A 1 108 ? -11.111 -10.320 -24.241 1.00 28.09 130 GLY A CA 1
ATOM 768 C C . GLY A 1 108 ? -11.413 -11.764 -23.877 1.00 29.00 130 GLY A C 1
ATOM 769 O O . GLY A 1 108 ? -11.945 -12.537 -24.723 1.00 27.72 130 GLY A O 1
ATOM 770 N N . THR A 1 109 ? -11.004 -12.167 -22.656 1.00 29.05 131 THR A N 1
ATOM 771 C CA . THR A 1 109 ? -11.155 -13.557 -22.193 1.00 29.36 131 THR A CA 1
ATOM 772 C C . THR A 1 109 ? -12.142 -13.633 -21.004 1.00 28.97 131 THR A C 1
ATOM 773 O O . THR A 1 109 ? -12.566 -12.610 -20.479 1.00 27.57 131 THR A O 1
ATOM 777 N N . LEU A 1 110 ? -12.529 -14.847 -20.617 1.00 29.55 132 LEU A N 1
ATOM 778 C CA . LEU A 1 110 ? -13.350 -15.038 -19.404 1.00 30.64 132 LEU A CA 1
ATOM 779 C C . LEU A 1 110 ? -12.513 -14.800 -18.156 1.00 32.31 132 LEU A C 1
ATOM 780 O O . LEU A 1 110 ? -13.021 -14.274 -17.167 1.00 31.47 132 LEU A O 1
ATOM 785 N N . LYS A 1 111 ? -11.254 -15.218 -18.186 1.00 34.78 133 LYS A N 1
ATOM 786 C CA . LYS A 1 111 ? -10.331 -15.066 -17.029 1.00 38.17 133 LYS A CA 1
ATOM 787 C C . LYS A 1 111 ? -10.465 -13.735 -16.213 1.00 37.57 133 LYS A C 1
ATOM 788 O O . LYS A 1 111 ? -10.503 -13.753 -14.971 1.00 37.13 133 LYS A O 1
ATOM 794 N N . ASP A 1 112 ? -10.552 -12.592 -16.913 1.00 35.84 134 ASP A N 1
ATOM 795 C CA . ASP A 1 112 ? -10.712 -11.275 -16.261 1.00 34.80 134 ASP A CA 1
ATOM 796 C C . ASP A 1 112 ? -12.099 -10.651 -16.492 1.00 31.80 134 ASP A C 1
ATOM 797 O O . ASP A 1 112 ? -12.312 -9.470 -16.223 1.00 31.37 134 ASP A O 1
ATOM 802 N N . GLY A 1 113 ? -13.027 -11.436 -17.035 1.00 29.66 135 GLY A N 1
ATOM 803 C CA . GLY A 1 113 ? -14.378 -10.965 -17.327 1.00 28.03 135 GLY A CA 1
ATOM 804 C C . GLY A 1 113 ? -14.590 -10.259 -18.677 1.00 26.26 135 GLY A C 1
ATOM 805 O O . GLY A 1 113 ? -15.733 -10.256 -19.185 1.00 26.36 135 GLY A O 1
ATOM 806 N N . SER A 1 114 ? -13.557 -9.638 -19.253 1.00 24.62 136 SER A N 1
ATOM 807 C CA . SER A 1 114 ? -13.765 -8.742 -20.430 1.00 23.48 136 SER A CA 1
ATOM 808 C C . SER A 1 114 ? -14.484 -9.390 -21.633 1.00 23.35 136 SER A C 1
ATOM 809 O O . SER A 1 114 ? -15.287 -8.742 -22.288 1.00 22.68 136 SER A O 1
ATOM 812 N N . GLY A 1 115 ? -14.179 -10.655 -21.916 1.00 25.00 137 GLY A N 1
ATOM 813 C CA . GLY A 1 115 ? -14.854 -11.449 -22.949 1.00 25.21 137 GLY A CA 1
ATOM 814 C C . GLY A 1 115 ? -16.381 -11.386 -22.921 1.00 26.01 137 GLY A C 1
ATOM 815 O O . GLY A 1 115 ? -17.031 -11.507 -23.997 1.00 24.65 137 GLY A O 1
ATOM 816 N N . LEU A 1 116 ? -16.959 -11.200 -21.724 1.00 25.14 138 LEU A N 1
ATOM 817 C CA . LEU A 1 116 ? -18.419 -11.220 -21.570 1.00 24.87 138 LEU A CA 1
ATOM 818 C C . LEU A 1 116 ? -19.145 -10.036 -22.230 1.00 24.52 138 LEU A C 1
ATOM 819 O O . LEU A 1 116 ? -20.332 -10.146 -22.500 1.00 24.62 138 LEU A O 1
ATOM 824 N N . GLY A 1 117 ? -18.442 -8.936 -22.487 1.00 24.42 139 GLY A N 1
ATOM 825 C CA . GLY A 1 117 ? -19.036 -7.777 -23.161 1.00 24.39 139 GLY A CA 1
ATOM 826 C C . GLY A 1 117 ? -19.071 -7.878 -24.684 1.00 24.64 139 GLY A C 1
ATOM 827 O O . GLY A 1 117 ? -19.463 -6.924 -25.353 1.00 25.36 139 GLY A O 1
ATOM 828 N N . GLU A 1 118 ? -18.656 -9.014 -25.262 1.00 25.58 140 GLU A N 1
ATOM 829 C CA . GLU A 1 118 ? -18.666 -9.168 -26.732 1.00 25.71 140 GLU A CA 1
ATOM 830 C C . GLU A 1 118 ? -20.098 -9.090 -27.298 1.00 25.04 140 GLU A C 1
ATOM 831 O O . GLU A 1 118 ? -21.002 -9.731 -26.745 1.00 24.67 140 GLU A O 1
ATOM 837 N N . PRO A 1 119 ? -20.321 -8.296 -28.387 1.00 25.22 141 PRO A N 1
ATOM 838 C CA . PRO A 1 119 ? -21.721 -8.165 -28.853 1.00 25.30 141 PRO A CA 1
ATOM 839 C C . PRO A 1 119 ? -22.359 -9.397 -29.546 1.00 25.53 141 PRO A C 1
ATOM 840 O O . PRO A 1 119 ? -23.549 -9.732 -29.290 1.00 24.28 141 PRO A O 1
ATOM 844 N N . LYS A 1 120 ? -21.599 -10.073 -30.390 1.00 26.52 142 LYS A N 1
ATOM 845 C CA . LYS A 1 120 ? -22.154 -11.167 -31.197 1.00 27.09 142 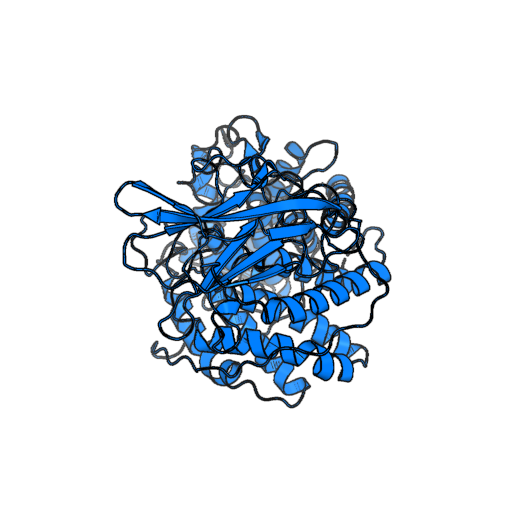LYS A CA 1
ATOM 846 C C . LYS A 1 120 ? -21.150 -12.289 -31.376 1.00 27.74 142 LYS A C 1
ATOM 847 O O . LYS A 1 120 ? -19.957 -12.059 -31.184 1.00 27.57 142 LYS A O 1
ATOM 853 N N . PHE A 1 121 ? -21.651 -13.484 -31.750 1.00 26.72 143 PHE A N 1
ATOM 854 C CA . PHE A 1 121 ? -20.846 -14.662 -32.017 1.00 26.89 143 PHE A CA 1
ATOM 855 C C . PHE A 1 121 ? -21.327 -15.362 -33.287 1.00 28.73 143 PHE A C 1
ATOM 856 O O . PHE A 1 121 ? -22.422 -15.052 -33.830 1.00 28.80 143 PHE A O 1
ATOM 864 N N . GLU A 1 122 ? -20.520 -16.325 -33.740 1.00 29.64 144 GLU A N 1
ATOM 865 C CA . GLU A 1 122 ? -20.840 -17.156 -34.914 1.00 30.15 144 GLU A CA 1
ATOM 866 C C . GLU A 1 122 ? -21.881 -18.196 -34.495 1.00 30.73 144 GLU A C 1
ATOM 867 O O . GLU A 1 122 ? -21.963 -18.570 -33.317 1.00 30.79 144 GLU A O 1
ATOM 873 N N . ILE A 1 123 ? -22.627 -18.688 -35.478 1.00 30.52 145 ILE A N 1
ATOM 874 C CA . ILE A 1 123 ? -23.700 -19.661 -35.271 1.00 30.82 145 ILE A CA 1
ATOM 875 C C . ILE A 1 123 ? -23.258 -21.049 -34.800 1.00 31.28 145 ILE A C 1
ATOM 876 O O . ILE A 1 123 ? -24.086 -21.821 -34.283 1.00 30.78 145 ILE A O 1
ATOM 881 N N . ASP A 1 124 ? -21.966 -21.362 -34.956 1.00 30.43 146 ASP A N 1
ATOM 882 C CA . ASP A 1 124 ? -21.397 -22.605 -34.433 1.00 31.18 146 ASP A CA 1
ATOM 883 C C . ASP A 1 124 ? -20.512 -22.404 -33.163 1.00 30.82 146 ASP A C 1
ATOM 884 O O . ASP A 1 124 ? -19.624 -23.194 -32.859 1.00 30.96 146 ASP A O 1
ATOM 889 N N . LEU A 1 125 ? -20.774 -21.331 -32.430 1.00 31.46 147 LEU A N 1
ATOM 890 C CA . LEU A 1 125 ? -20.148 -21.059 -31.111 1.00 31.41 147 LEU A CA 1
ATOM 891 C C . LEU A 1 125 ? -18.677 -20.562 -31.161 1.00 30.88 147 LEU A C 1
ATOM 892 O O . LEU A 1 125 ? -18.029 -20.432 -30.107 1.00 31.37 147 LEU A O 1
ATOM 897 N N . ASN A 1 126 ? -18.185 -20.233 -32.358 1.00 30.56 148 ASN A N 1
ATOM 898 C CA . ASN A 1 126 ? -16.885 -19.582 -32.562 1.00 29.34 148 ASN A CA 1
ATOM 899 C C . ASN A 1 126 ? -17.007 -18.079 -32.396 1.00 28.95 148 ASN A C 1
ATOM 900 O O . ASN A 1 126 ? -18.107 -17.516 -32.531 1.00 29.39 148 ASN A O 1
ATOM 905 N N . PRO A 1 127 ? -15.875 -17.401 -32.100 1.00 29.14 149 PRO A N 1
ATOM 906 C CA . PRO A 1 127 ? -15.884 -15.933 -32.024 1.00 28.48 149 PRO A CA 1
ATOM 907 C C . PRO A 1 127 ? -15.928 -15.309 -33.417 1.00 28.64 149 PRO A C 1
ATOM 908 O O . PRO A 1 127 ? -15.457 -15.941 -34.359 1.00 29.32 149 PRO A O 1
ATOM 912 N N . PHE A 1 128 ? -16.460 -14.089 -33.493 1.00 27.87 150 PHE A N 1
ATOM 913 C CA . PHE A 1 128 ? -16.443 -13.189 -34.647 1.00 28.04 150 PHE A CA 1
ATOM 914 C C . PHE A 1 128 ? -15.146 -12.410 -34.553 1.00 28.48 150 PHE A C 1
ATOM 915 O O . PHE A 1 128 ? -14.831 -11.893 -33.490 1.00 28.41 150 PHE A O 1
ATOM 923 N N A SER A 1 129 ? -14.431 -12.316 -35.666 0.50 28.91 151 SER A N 1
ATOM 924 N N B SER A 1 129 ? -14.388 -12.337 -35.652 0.50 27.44 151 SER A N 1
ATOM 925 C CA A SER A 1 129 ? -13.078 -11.793 -35.702 0.50 29.34 151 SER A CA 1
ATOM 926 C CA B SER A 1 129 ? -13.027 -11.773 -35.643 0.50 26.98 151 SER A CA 1
ATOM 927 C C A SER A 1 129 ? -12.944 -10.315 -36.087 0.50 28.84 151 SER A C 1
ATOM 928 C C B SER A 1 129 ? -12.847 -10.374 -36.259 0.50 27.58 151 SER A C 1
ATOM 929 O O A SER A 1 129 ? -11.986 -9.646 -35.660 0.50 28.69 151 SER A O 1
ATOM 930 O O B SER A 1 129 ? -11.730 -9.834 -36.197 0.50 27.41 151 SER A O 1
ATOM 935 N N . GLY A 1 130 ? -13.885 -9.811 -36.895 1.00 27.59 152 GLY A N 1
ATOM 936 C CA . GLY A 1 130 ? -13.776 -8.485 -37.507 1.00 26.94 152 GLY A CA 1
ATOM 937 C C . GLY A 1 130 ? -13.915 -7.362 -36.499 1.00 26.94 152 GLY A C 1
ATOM 938 O O . GLY A 1 130 ? -14.328 -7.598 -35.341 1.00 26.70 152 GLY A O 1
ATOM 939 N N . ALA A 1 131 ? -13.608 -6.136 -36.936 1.00 26.76 153 ALA A N 1
ATOM 940 C CA . ALA A 1 131 ? -13.908 -4.940 -36.139 1.00 27.16 153 ALA A CA 1
ATOM 941 C C . ALA A 1 131 ? -15.430 -4.780 -35.937 1.00 26.50 153 ALA A C 1
ATOM 942 O O . ALA A 1 131 ? -16.209 -5.265 -36.738 1.00 24.92 153 ALA A O 1
ATOM 944 N N . TRP A 1 132 ? -15.845 -4.157 -34.839 1.00 25.56 154 TRP A N 1
ATOM 945 C CA . TRP A 1 132 ? -17.246 -4.022 -34.514 1.00 25.76 154 TRP A CA 1
ATOM 946 C C . TRP A 1 132 ? -17.390 -3.063 -33.348 1.00 25.63 154 TRP A C 1
ATOM 947 O O . TRP A 1 132 ? -16.413 -2.812 -32.651 1.00 25.51 154 TRP A O 1
ATOM 958 N N . GLY A 1 133 ? -18.602 -2.548 -33.125 1.00 25.29 155 GLY A N 1
ATOM 959 C CA . GLY A 1 133 ? -18.893 -1.714 -31.953 1.00 24.84 155 GLY A CA 1
ATOM 960 C C . GLY A 1 133 ? -18.895 -2.497 -30.638 1.00 24.92 155 GLY A C 1
ATOM 961 O O . GLY A 1 133 ? -19.980 -2.877 -30.141 1.00 24.62 155 GLY A O 1
ATOM 962 N N . ARG A 1 134 ? -17.697 -2.685 -30.079 1.00 24.12 156 ARG A N 1
ATOM 963 C CA . ARG A 1 134 ? -17.464 -3.447 -28.836 1.00 24.48 156 ARG A CA 1
ATOM 964 C C . ARG A 1 134 ? -16.656 -2.628 -27.821 1.00 24.96 156 ARG A C 1
ATOM 965 O O . ARG A 1 134 ? -15.842 -1.766 -28.232 1.00 25.92 156 ARG A O 1
ATOM 973 N N . PRO A 1 135 ? -16.856 -2.870 -26.527 1.00 23.96 157 PRO A N 1
ATOM 974 C CA . PRO A 1 135 ? -17.833 -3.830 -25.993 1.00 24.01 157 PRO A CA 1
ATOM 975 C C . PRO A 1 135 ? -19.248 -3.235 -25.878 1.00 23.12 157 PRO A C 1
ATOM 976 O O . PRO A 1 135 ? -19.407 -2.032 -26.022 1.00 22.46 157 PRO A O 1
ATOM 980 N N . GLN A 1 136 ? -20.249 -4.094 -25.662 1.00 23.56 158 GLN A N 1
ATOM 981 C CA . GLN A 1 136 ? -21.624 -3.677 -25.384 1.00 23.53 158 GLN A CA 1
ATOM 982 C C . GLN A 1 136 ? -21.964 -4.289 -24.023 1.00 24.09 158 GLN A C 1
ATOM 983 O O . GLN A 1 136 ? -22.195 -5.511 -23.887 1.00 22.85 158 GLN A O 1
ATOM 989 N N . ARG A 1 137 ? -21.971 -3.421 -23.013 1.00 23.71 159 ARG A N 1
ATOM 990 C CA . ARG A 1 137 ? -21.983 -3.874 -21.616 1.00 24.53 159 ARG A CA 1
ATOM 991 C C . ARG A 1 137 ? -23.373 -4.205 -21.070 1.00 25.80 159 ARG A C 1
ATOM 992 O O . ARG A 1 137 ? -23.471 -4.705 -19.943 1.00 25.26 159 ARG A O 1
ATOM 1000 N N . ASP A 1 138 ? -24.430 -3.952 -21.869 1.00 26.26 160 ASP A N 1
ATOM 1001 C CA . ASP A 1 138 ? -25.812 -4.366 -21.521 1.00 26.78 160 ASP A CA 1
ATOM 1002 C C . ASP A 1 138 ? -26.018 -5.881 -21.567 1.00 27.05 160 ASP A C 1
ATOM 1003 O O . ASP A 1 138 ? -26.863 -6.429 -20.846 1.00 28.28 160 ASP A O 1
ATOM 1008 N N . GLY A 1 139 ? -25.248 -6.557 -22.407 1.00 26.64 161 GLY A N 1
ATOM 1009 C CA . GLY A 1 139 ? -25.436 -8.005 -22.685 1.00 26.60 161 GLY A CA 1
ATOM 1010 C C . GLY A 1 139 ? -25.549 -8.944 -21.496 1.00 26.42 161 GLY A C 1
ATOM 1011 O O . GLY A 1 139 ? -26.584 -9.617 -21.345 1.00 25.70 161 GLY A O 1
ATOM 1012 N N . PRO A 1 140 ? -24.501 -8.980 -20.629 1.00 25.68 162 PRO A N 1
ATOM 1013 C CA . PRO A 1 140 ? -24.530 -9.805 -19.403 1.00 25.80 162 PRO A CA 1
ATOM 1014 C C . PRO A 1 140 ? -25.699 -9.514 -18.508 1.00 26.28 162 PRO A C 1
ATOM 1015 O O . PRO A 1 140 ? -26.245 -10.443 -17.873 1.00 27.39 162 PRO A O 1
ATOM 1019 N N . ALA A 1 141 ? -26.094 -8.244 -18.454 1.00 26.29 163 ALA A N 1
ATOM 1020 C CA . ALA A 1 141 ? -27.229 -7.829 -17.603 1.00 26.69 163 ALA A CA 1
ATOM 1021 C C . ALA A 1 141 ? -28.554 -8.413 -18.086 1.00 26.96 163 ALA A C 1
ATOM 1022 O O . ALA A 1 141 ? -29.368 -8.929 -17.276 1.00 27.14 163 ALA A O 1
ATOM 1024 N N . LEU A 1 142 ? -28.764 -8.378 -19.400 1.00 25.98 164 LEU A N 1
ATOM 1025 C CA . LEU A 1 142 ? -30.049 -8.896 -19.965 1.00 27.30 164 LEU A CA 1
ATOM 1026 C C . LEU A 1 142 ? -30.153 -10.415 -19.855 1.00 28.58 164 LEU A C 1
ATOM 1027 O O . LEU A 1 142 ? -31.239 -10.966 -19.629 1.00 30.99 164 LEU A O 1
ATOM 1032 N N . ARG A 1 143 ? -29.017 -11.082 -20.012 1.00 28.59 165 ARG A N 1
ATOM 1033 C CA . ARG A 1 143 ? -28.925 -12.539 -19.915 1.00 30.18 165 ARG A CA 1
ATOM 1034 C C . ARG A 1 143 ? -29.147 -12.999 -18.474 1.00 30.09 165 ARG A C 1
ATOM 1035 O O . ARG A 1 143 ? -29.908 -13.936 -18.241 1.00 29.79 165 ARG A O 1
ATOM 1043 N N . ALA A 1 144 ? -28.518 -12.338 -17.512 1.00 28.38 166 ALA A N 1
ATOM 1044 C CA . ALA A 1 144 ? -28.814 -12.634 -16.115 1.00 28.41 166 ALA A CA 1
ATOM 1045 C C . ALA A 1 144 ? -30.303 -12.461 -15.796 1.00 28.36 166 ALA A C 1
ATOM 1046 O O . ALA A 1 144 ? -30.880 -13.278 -15.092 1.00 28.66 166 ALA A O 1
ATOM 1048 N N . THR A 1 145 ? -30.912 -11.385 -16.273 1.00 28.06 167 THR A N 1
ATOM 1049 C CA . THR A 1 145 ? -32.356 -11.156 -16.041 1.00 29.12 167 THR A CA 1
ATOM 1050 C C . THR A 1 145 ? -33.212 -12.289 -16.680 1.00 29.22 167 THR A C 1
ATOM 1051 O O . THR A 1 145 ? -34.053 -12.884 -15.996 1.00 30.08 167 THR A O 1
ATOM 1055 N N . ALA A 1 146 ? -32.970 -12.632 -17.933 1.00 28.51 168 ALA A N 1
ATOM 1056 C CA . ALA A 1 146 ? -33.681 -13.770 -18.552 1.00 30.34 168 ALA A CA 1
ATOM 1057 C C . ALA A 1 146 ? -33.508 -15.028 -17.695 1.00 32.44 168 ALA A C 1
ATOM 1058 O O . ALA A 1 146 ? -34.510 -15.695 -17.301 1.00 32.64 168 ALA A O 1
ATOM 1060 N N . MET A 1 147 ? -32.249 -15.314 -17.347 1.00 32.22 169 MET A N 1
ATOM 1061 C CA . MET A 1 147 ? -31.940 -16.542 -16.589 1.00 33.85 169 MET A CA 1
ATOM 1062 C C . MET A 1 147 ? -32.512 -16.595 -15.158 1.00 34.09 169 MET A C 1
ATOM 1063 O O . MET A 1 147 ? -33.004 -17.632 -14.734 1.00 35.01 169 MET A O 1
ATOM 1068 N N . ILE A 1 148 ? -32.461 -15.484 -14.420 1.00 33.41 170 ILE A N 1
ATOM 1069 C CA . ILE A 1 1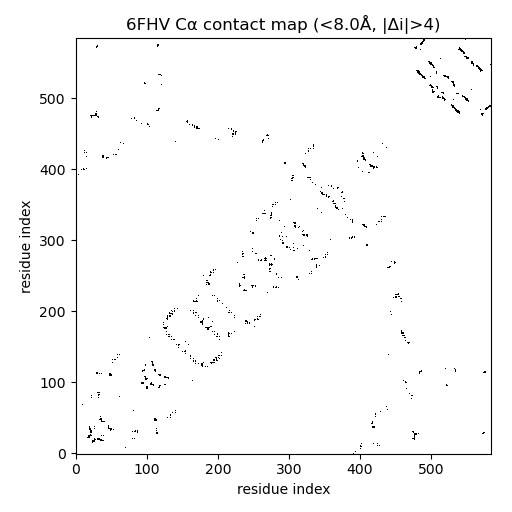48 ? -32.999 -15.461 -13.072 1.00 33.41 170 ILE A CA 1
ATOM 1070 C C . ILE A 1 148 ? -34.511 -15.764 -13.117 1.00 34.86 170 ILE A C 1
ATOM 1071 O O . ILE A 1 148 ? -35.039 -16.497 -12.232 1.00 35.35 170 ILE A O 1
ATOM 1076 N N . THR A 1 149 ? -35.185 -15.247 -14.155 1.00 33.97 171 THR A N 1
ATOM 1077 C CA . THR A 1 149 ? -36.639 -15.437 -14.346 1.00 35.66 171 THR A CA 1
ATOM 1078 C C . THR A 1 149 ? -37.004 -16.916 -14.528 1.00 36.49 171 THR A C 1
ATOM 1079 O O . THR A 1 149 ? -37.866 -17.416 -13.822 1.00 37.15 171 THR A O 1
ATOM 1083 N N . TYR A 1 150 ? -36.317 -17.621 -15.427 1.00 35.62 172 TYR A N 1
ATOM 1084 C CA . TYR A 1 150 ? -36.510 -19.066 -15.507 1.00 37.46 172 TYR A CA 1
ATOM 1085 C C . TYR A 1 150 ? -36.098 -19.796 -14.187 1.00 37.66 172 TYR A C 1
ATOM 1086 O O . TYR A 1 150 ? -36.771 -20.747 -13.787 1.00 39.34 172 TYR A O 1
ATOM 1095 N N . ALA A 1 151 ? -35.045 -19.335 -13.504 1.00 35.92 173 ALA A N 1
ATOM 1096 C CA . ALA A 1 151 ? -34.614 -19.936 -12.239 1.00 36.41 173 ALA A CA 1
ATOM 1097 C C . ALA A 1 151 ? -35.680 -19.870 -11.133 1.00 38.37 173 ALA A C 1
ATOM 1098 O O . ALA A 1 151 ? -35.876 -20.860 -10.446 1.00 39.37 173 ALA A O 1
ATOM 1100 N N . ASN A 1 152 ? -36.344 -18.712 -10.973 1.00 39.01 174 ASN A N 1
ATOM 1101 C CA . ASN A 1 152 ? -37.438 -18.552 -10.002 1.00 40.46 174 ASN A CA 1
ATOM 1102 C C . ASN A 1 152 ? -38.603 -19.501 -10.363 1.00 42.91 174 ASN A C 1
ATOM 1103 O O . ASN A 1 152 ? -39.257 -20.015 -9.474 1.00 44.73 174 ASN A O 1
ATOM 1108 N N . TYR A 1 153 ? -38.853 -19.747 -11.653 1.00 43.59 175 TYR A N 1
ATOM 1109 C CA . TYR A 1 153 ? -39.863 -20.752 -12.043 1.00 46.24 175 TYR A CA 1
ATOM 1110 C C . TYR A 1 153 ? -39.439 -22.142 -11.566 1.00 47.55 175 TYR A C 1
ATOM 1111 O O . TYR A 1 153 ? -40.255 -22.851 -10.978 1.00 49.12 175 TYR A O 1
ATOM 1120 N N . LEU A 1 154 ? -38.170 -22.521 -11.793 1.00 46.78 176 LEU A N 1
ATOM 1121 C CA . LEU A 1 154 ? -37.681 -23.867 -11.397 1.00 47.96 176 LEU A CA 1
ATOM 1122 C C . LEU A 1 154 ? -37.750 -24.107 -9.884 1.00 49.80 176 LEU A C 1
ATOM 1123 O O . LEU A 1 154 ? -38.215 -25.179 -9.426 1.00 50.80 176 LEU A O 1
ATOM 1128 N N . ILE A 1 155 ? -37.315 -23.106 -9.120 1.00 49.08 177 ILE A N 1
ATOM 1129 C CA . ILE A 1 155 ? -37.440 -23.149 -7.643 1.00 51.31 177 ILE A CA 1
ATOM 1130 C C . ILE A 1 155 ? -38.920 -23.377 -7.190 1.00 52.97 177 ILE A C 1
ATOM 1131 O O . ILE A 1 155 ? -39.175 -24.252 -6.369 1.00 54.51 177 ILE A O 1
ATOM 1136 N N . SER A 1 156 ? -39.863 -22.597 -7.728 1.00 53.73 178 SER A N 1
ATOM 1137 C CA . SER A 1 156 ? -41.322 -22.801 -7.531 1.00 56.78 178 SER A CA 1
ATOM 1138 C C . SER A 1 156 ? -41.840 -24.216 -7.790 1.00 58.98 178 SER A C 1
ATOM 1139 O O . SER A 1 156 ? -42.807 -24.622 -7.159 1.00 60.20 178 SER A O 1
ATOM 1142 N N . HIS A 1 157 ? -41.241 -24.938 -8.741 1.00 58.51 179 HIS A N 1
ATOM 1143 C CA . HIS A 1 157 ? -41.693 -26.293 -9.111 1.00 60.38 179 HIS A CA 1
ATOM 1144 C C . HIS A 1 157 ? -40.730 -27.408 -8.639 1.00 59.78 179 HIS A C 1
ATOM 1145 O O . HIS A 1 157 ? -40.565 -28.424 -9.299 1.00 59.74 179 HIS A O 1
ATOM 1152 N N . GLY A 1 158 ? -40.090 -27.208 -7.492 1.00 58.99 180 GLY A N 1
ATOM 1153 C CA . GLY A 1 158 ? -39.220 -28.223 -6.902 1.00 59.75 180 GLY A CA 1
ATOM 1154 C C . GLY A 1 158 ? -37.892 -28.577 -7.560 1.00 58.60 180 GLY A C 1
ATOM 1155 O O . GLY A 1 158 ? -37.344 -29.628 -7.251 1.00 59.54 180 GLY A O 1
ATOM 1156 N N . GLN A 1 159 ? -37.344 -27.722 -8.434 1.00 56.24 181 GLN A N 1
ATOM 1157 C CA . GLN A 1 159 ? -36.089 -28.045 -9.144 1.00 55.24 181 GLN A CA 1
ATOM 1158 C C . GLN A 1 159 ? -34.941 -27.109 -8.753 1.00 53.80 181 GLN A C 1
ATOM 1159 O O . GLN A 1 159 ? -34.226 -26.597 -9.600 1.00 52.12 181 GLN A O 1
ATOM 1165 N N . LYS A 1 160 ? -34.761 -26.910 -7.460 1.00 54.50 182 LYS A N 1
ATOM 1166 C CA . LYS A 1 160 ? -33.806 -25.932 -6.963 1.00 54.56 182 LYS A CA 1
ATOM 1167 C C . LYS A 1 160 ? -32.382 -26.422 -7.145 1.00 54.09 182 LYS A C 1
ATOM 1168 O O . LYS A 1 160 ? -31.477 -25.628 -7.407 1.00 50.93 182 LYS A O 1
ATOM 1174 N N . SER A 1 161 ? -32.185 -27.729 -7.027 1.00 56.18 183 SER A N 1
ATOM 1175 C CA . SER A 1 161 ? -30.867 -28.320 -7.275 1.00 57.41 183 SER A CA 1
ATOM 1176 C C . SER A 1 161 ? -30.379 -28.123 -8.727 1.00 55.79 183 SER A C 1
ATOM 1177 O O . SER A 1 161 ? -29.178 -28.032 -8.975 1.00 54.88 183 SER A O 1
ATOM 1180 N N . ASP A 1 162 ? -31.319 -28.073 -9.673 1.00 55.86 184 ASP A N 1
ATOM 1181 C CA . ASP A 1 162 ? -31.002 -27.778 -11.069 1.00 54.21 184 ASP A CA 1
ATOM 1182 C C . ASP A 1 162 ? -30.525 -26.324 -11.225 1.00 51.35 184 ASP A C 1
ATOM 1183 O O . ASP A 1 162 ? -29.631 -26.056 -12.023 1.00 48.92 184 ASP A O 1
ATOM 1188 N N . VAL A 1 163 ? -31.154 -25.398 -10.492 1.00 50.11 185 VAL A N 1
ATOM 1189 C CA . VAL A 1 163 ? -30.789 -23.983 -10.526 1.00 47.97 185 VAL A CA 1
ATOM 1190 C C . VAL A 1 163 ? -29.374 -23.800 -9.962 1.00 48.21 185 VAL A C 1
ATOM 1191 O O . VAL A 1 163 ? -28.535 -23.154 -10.614 1.00 46.07 185 VAL A O 1
ATOM 1195 N N . SER A 1 164 ? -29.092 -24.364 -8.780 1.00 49.87 186 SER A N 1
ATOM 1196 C CA . SER A 1 164 ? -27.757 -24.178 -8.193 1.00 50.04 186 SER A CA 1
ATOM 1197 C C . SER A 1 164 ? -26.652 -24.947 -8.953 1.00 49.77 186 SER A C 1
ATOM 1198 O O . SER A 1 164 ? -25.555 -24.431 -9.064 1.00 50.48 186 SER A O 1
ATOM 1201 N N . GLN A 1 165 ? -26.945 -26.107 -9.538 1.00 50.08 187 GLN A N 1
ATOM 1202 C CA . GLN A 1 165 ? -25.913 -26.892 -10.252 1.00 50.33 187 GLN A CA 1
ATOM 1203 C C . GLN A 1 165 ? -25.542 -26.370 -11.655 1.00 47.27 187 GLN A C 1
ATOM 1204 O O . GLN A 1 165 ? -24.370 -26.333 -12.008 1.00 46.82 187 GLN A O 1
ATOM 1210 N N . VAL A 1 166 ? -26.544 -25.991 -12.447 1.00 45.41 188 VAL A N 1
ATOM 1211 C CA . VAL A 1 166 ? -26.362 -25.565 -13.854 1.00 43.09 188 VAL A CA 1
ATOM 1212 C C . VAL A 1 166 ? -26.434 -24.042 -14.049 1.00 40.51 188 VAL A C 1
ATOM 1213 O O . VAL A 1 166 ? -25.640 -23.462 -14.829 1.00 39.24 188 VAL A O 1
ATOM 1217 N N . MET A 1 167 ? -27.369 -23.380 -13.360 1.00 39.27 189 MET A N 1
ATOM 1218 C CA . MET A 1 167 ? -27.697 -21.980 -13.691 1.00 37.08 189 MET A CA 1
ATOM 1219 C C . MET A 1 167 ? -26.894 -20.934 -12.906 1.00 35.63 189 MET A C 1
ATOM 1220 O O . MET A 1 167 ? -26.419 -19.966 -13.506 1.00 33.92 189 MET A O 1
ATOM 1225 N N . TRP A 1 168 ? -26.722 -21.137 -11.593 1.00 35.59 190 TRP A N 1
ATOM 1226 C CA . TRP A 1 168 ? -25.969 -20.173 -10.765 1.00 34.74 190 TRP A CA 1
ATOM 1227 C C . TRP A 1 168 ? -24.548 -19.894 -11.286 1.00 32.85 190 TRP A C 1
ATOM 1228 O O . TRP A 1 168 ? -24.175 -18.739 -11.329 1.00 32.31 190 TRP A O 1
ATOM 1239 N N . PRO A 1 169 ? -23.780 -20.916 -11.716 1.00 33.68 191 PRO A N 1
ATOM 1240 C CA . PRO A 1 169 ? -22.422 -20.628 -12.270 1.00 33.08 191 PRO A CA 1
ATOM 1241 C C . PRO A 1 169 ? -22.409 -19.612 -13.431 1.00 32.36 191 PRO A C 1
ATOM 1242 O O . PRO A 1 169 ? -21.517 -18.749 -13.494 1.00 32.02 191 PRO A O 1
ATOM 1246 N N . ILE A 1 170 ? -23.429 -19.680 -14.294 1.00 31.95 192 ILE A N 1
ATOM 1247 C CA . ILE A 1 170 ? -23.565 -18.766 -15.456 1.00 30.67 192 ILE A CA 1
ATOM 1248 C C . ILE A 1 170 ? -23.980 -17.340 -14.985 1.00 29.32 192 ILE A C 1
ATOM 1249 O O . ILE A 1 170 ? -23.411 -16.331 -15.390 1.00 27.13 192 ILE A O 1
ATOM 1254 N N . ILE A 1 171 ? -25.003 -17.285 -14.136 1.00 29.14 193 ILE A N 1
ATOM 1255 C CA . ILE A 1 171 ? -25.540 -16.029 -13.626 1.00 28.25 193 ILE A CA 1
ATOM 1256 C C . ILE A 1 171 ? -24.450 -15.291 -12.789 1.00 28.24 193 ILE A C 1
ATOM 1257 O O . ILE A 1 171 ? -24.303 -14.067 -12.935 1.00 25.76 193 ILE A O 1
ATOM 1262 N N . ALA A 1 172 ? -23.684 -16.028 -11.962 1.00 29.14 194 ALA A N 1
ATOM 1263 C CA . ALA A 1 172 ? -22.629 -15.400 -11.119 1.00 30.44 194 ALA A CA 1
ATOM 1264 C C . ALA A 1 172 ? -21.546 -14.690 -11.927 1.00 30.64 194 ALA A C 1
ATOM 1265 O O . ALA A 1 172 ? -21.134 -13.581 -11.542 1.00 30.80 194 ALA A O 1
ATOM 1267 N N . ASN A 1 173 ? -21.111 -15.298 -13.048 1.00 29.71 195 ASN A N 1
ATOM 1268 C CA . ASN A 1 173 ? -20.246 -14.608 -13.994 1.00 28.89 195 ASN A CA 1
ATOM 1269 C C . ASN A 1 173 ? -20.847 -13.316 -14.532 1.00 27.44 195 ASN A C 1
ATOM 1270 O O . ASN A 1 173 ? -20.150 -12.291 -14.613 1.00 27.93 195 ASN A O 1
ATOM 1275 N N . ASP A 1 174 ? -22.120 -13.331 -14.913 1.00 26.45 196 ASP A N 1
ATOM 1276 C CA . ASP A 1 174 ? -22.709 -12.122 -15.498 1.00 26.11 196 ASP A CA 1
ATOM 1277 C C . ASP A 1 174 ? -22.918 -10.983 -14.459 1.00 25.45 196 ASP A C 1
ATOM 1278 O O . ASP A 1 174 ? -22.725 -9.795 -14.774 1.00 24.20 196 ASP A O 1
ATOM 1283 N N . LEU A 1 175 ? -23.312 -11.355 -13.234 1.00 26.26 197 LEU A N 1
ATOM 1284 C CA . LEU A 1 175 ? -23.499 -10.395 -12.124 1.00 25.85 197 LEU A CA 1
ATOM 1285 C C . LEU A 1 175 ? -22.164 -9.785 -11.749 1.00 25.70 197 LEU A C 1
ATOM 1286 O O . LEU A 1 175 ? -22.088 -8.561 -11.564 1.00 25.70 197 LEU A O 1
ATOM 1291 N N . ALA A 1 176 ? -21.118 -10.623 -11.652 1.00 25.77 198 ALA A N 1
ATOM 1292 C CA . ALA A 1 176 ? -19.741 -10.139 -11.407 1.00 26.27 198 ALA A CA 1
ATOM 1293 C C . ALA A 1 176 ? -19.274 -9.138 -12.471 1.00 25.43 198 ALA A C 1
ATOM 1294 O O . ALA A 1 176 ? -18.753 -8.073 -12.136 1.00 25.06 198 ALA A O 1
ATOM 1296 N N . TYR A 1 177 ? -19.531 -9.453 -13.740 1.00 25.42 199 TYR A N 1
ATOM 1297 C CA . TYR A 1 177 ? -19.229 -8.540 -14.851 1.00 25.15 199 TYR A CA 1
ATOM 1298 C C . TYR A 1 177 ? -19.865 -7.165 -14.642 1.00 24.57 199 TYR A C 1
ATOM 1299 O O . TYR A 1 177 ? -19.187 -6.157 -14.787 1.00 24.27 199 TYR A O 1
ATOM 1308 N N . VAL A 1 178 ? -21.156 -7.139 -14.335 1.00 25.67 200 VAL A N 1
ATOM 1309 C CA . VAL A 1 178 ? -21.891 -5.881 -14.122 1.00 25.58 200 VAL A CA 1
ATOM 1310 C C . VAL A 1 178 ? -21.342 -5.120 -12.890 1.00 25.19 200 VAL A C 1
ATOM 1311 O O . VAL A 1 178 ? -21.170 -3.915 -12.961 1.00 25.51 200 VAL A O 1
ATOM 1315 N N . GLY A 1 179 ? -21.015 -5.815 -11.811 1.00 25.28 201 GLY A N 1
ATOM 1316 C CA . GLY A 1 179 ? -20.386 -5.182 -10.603 1.00 25.19 201 GLY A CA 1
ATOM 1317 C C . GLY A 1 179 ? -19.020 -4.552 -10.810 1.00 25.06 201 GLY A C 1
ATOM 1318 O O . GLY A 1 179 ? -18.633 -3.622 -10.087 1.00 24.47 201 GLY A O 1
ATOM 1319 N N . GLN A 1 180 ? -18.276 -5.066 -11.780 1.00 24.00 202 GLN A N 1
ATOM 1320 C CA . GLN A 1 180 ? -16.936 -4.613 -12.074 1.00 25.05 202 GLN A CA 1
ATOM 1321 C C . GLN A 1 180 ? -16.881 -3.532 -13.161 1.00 24.83 202 GLN A C 1
ATOM 1322 O O . GLN A 1 180 ? -16.064 -2.614 -13.057 1.00 25.19 202 GLN A O 1
ATOM 1328 N N . TYR A 1 181 ? -17.729 -3.642 -14.189 1.00 23.91 203 TYR A N 1
ATOM 1329 C CA . TYR A 1 181 ? -17.585 -2.833 -15.447 1.00 24.50 203 TYR A CA 1
ATOM 1330 C C . TYR A 1 181 ? -18.696 -1.828 -15.730 1.00 24.47 203 TYR A C 1
ATOM 1331 O O . TYR A 1 181 ? -18.666 -1.147 -16.764 1.00 26.37 203 TYR A O 1
ATOM 1340 N N . TRP A 1 182 ? -19.687 -1.698 -14.837 1.00 24.13 204 TRP A N 1
ATOM 1341 C CA . TRP A 1 182 ? -20.808 -0.796 -15.093 1.00 24.14 204 TRP A CA 1
ATOM 1342 C C . TRP A 1 182 ? -20.380 0.658 -15.289 1.00 23.37 204 TRP A C 1
ATOM 1343 O O . TRP A 1 182 ? -21.046 1.372 -16.017 1.00 22.92 204 TRP A O 1
ATOM 1354 N N . ASN A 1 183 ? -19.295 1.080 -14.642 1.00 23.44 205 ASN A N 1
ATOM 1355 C CA . ASN A 1 183 ? -18.828 2.482 -14.679 1.00 24.63 205 ASN A CA 1
ATOM 1356 C C . ASN A 1 183 ? -17.735 2.710 -15.754 1.00 24.88 205 ASN A C 1
ATOM 1357 O O . ASN A 1 183 ? -16.941 3.666 -15.663 1.00 24.59 205 ASN A O 1
ATOM 1362 N N . ASN A 1 184 ? -17.660 1.795 -16.713 1.00 25.59 206 ASN A N 1
ATOM 1363 C CA . ASN A 1 184 ? -16.893 1.992 -17.968 1.00 26.16 206 ASN A CA 1
ATOM 1364 C C . ASN A 1 184 ? -17.826 2.272 -19.169 1.00 25.57 206 ASN A C 1
ATOM 1365 O O . ASN A 1 184 ? -18.914 1.706 -19.256 1.00 26.04 206 ASN A O 1
ATOM 1370 N N . THR A 1 185 ? -17.364 3.105 -20.094 1.00 24.98 207 THR A N 1
ATOM 1371 C CA . THR A 1 185 ? -17.993 3.287 -21.405 1.00 25.22 207 THR A CA 1
ATOM 1372 C C . THR A 1 185 ? -18.027 2.003 -22.303 1.00 24.21 207 THR A C 1
ATOM 1373 O O . THR A 1 185 ? -17.300 1.032 -22.108 1.00 23.58 207 THR A O 1
ATOM 1377 N N . GLY A 1 186 ? -18.911 2.034 -23.292 1.00 24.17 208 GLY A N 1
ATOM 1378 C CA . GLY A 1 186 ? -19.045 0.983 -24.303 1.00 24.08 208 GLY A CA 1
ATOM 1379 C C . GLY A 1 186 ? -20.011 1.472 -25.394 1.00 24.08 208 GLY A C 1
ATOM 1380 O O . GLY A 1 186 ? -20.498 2.597 -25.330 1.00 24.65 208 GLY A O 1
ATOM 1381 N N . PHE A 1 187 ? -20.257 0.645 -26.408 1.00 23.77 209 PHE A N 1
ATOM 1382 C CA . PHE A 1 187 ? -21.223 0.977 -27.453 1.00 23.36 209 PHE A CA 1
ATOM 1383 C C . PHE A 1 187 ? -22.669 0.767 -26.995 1.00 23.94 209 PHE A C 1
ATOM 1384 O O . PHE A 1 187 ? -22.947 -0.169 -26.255 1.00 23.74 209 PHE A O 1
ATOM 1392 N N . ASP A 1 188 ? -23.567 1.642 -27.474 1.00 25.48 210 ASP A N 1
ATOM 1393 C CA . ASP A 1 188 ? -25.016 1.563 -27.246 1.00 25.90 210 ASP A CA 1
ATOM 1394 C C . ASP A 1 188 ? -25.640 0.379 -28.018 1.00 25.49 210 ASP A C 1
ATOM 1395 O O . ASP A 1 188 ? -24.969 -0.378 -28.767 1.00 25.06 210 ASP A O 1
ATOM 1400 N N . LEU A 1 189 ? -26.932 0.210 -27.823 1.00 25.69 211 LEU A N 1
ATOM 1401 C CA . LEU A 1 189 ? -27.644 -0.938 -28.387 1.00 25.92 211 LEU A CA 1
ATOM 1402 C C . LEU A 1 189 ? -27.771 -0.946 -29.941 1.00 25.39 211 LEU A C 1
ATOM 1403 O O . LEU A 1 189 ? -27.986 -2.002 -30.501 1.00 24.93 211 LEU A O 1
ATOM 1408 N N . TRP A 1 190 ? -27.643 0.230 -30.574 1.00 25.30 212 TRP A N 1
ATOM 1409 C CA . TRP A 1 190 ? -27.562 0.404 -32.032 1.00 25.67 212 TRP A CA 1
ATOM 1410 C C . TRP A 1 190 ? -26.132 0.195 -32.583 1.00 25.86 212 TRP A C 1
ATOM 1411 O O . TRP A 1 190 ? -25.893 0.262 -33.793 1.00 27.29 212 TRP A O 1
ATOM 1422 N N . GLU A 1 191 ? -25.175 -0.034 -31.682 1.00 26.55 213 GLU A N 1
ATOM 1423 C CA . GLU A 1 191 ? -23.815 -0.455 -32.022 1.00 26.16 213 GLU A CA 1
ATOM 1424 C C . GLU A 1 191 ? -22.980 0.670 -32.662 1.00 26.43 213 GLU A C 1
ATOM 1425 O O . GLU A 1 191 ? -22.070 0.394 -33.474 1.00 25.96 213 GLU A O 1
ATOM 1431 N N . GLU A 1 192 ? -23.270 1.920 -32.278 1.00 25.43 214 GLU A N 1
ATOM 1432 C CA . GLU A 1 192 ? -22.733 3.090 -32.980 1.00 25.82 214 GLU A CA 1
ATOM 1433 C C . GLU A 1 192 ? -22.016 4.113 -32.090 1.00 25.42 214 GLU A C 1
ATOM 1434 O O . GLU A 1 192 ? -20.965 4.651 -32.473 1.00 23.79 214 GLU A O 1
ATOM 1440 N N . VAL A 1 193 ? -22.663 4.451 -30.972 1.00 25.56 215 VAL A N 1
ATOM 1441 C CA . VAL A 1 193 ? -22.231 5.515 -30.100 1.00 26.46 215 VAL A CA 1
ATOM 1442 C C . VAL A 1 193 ? -21.473 4.928 -28.903 1.00 25.47 215 VAL A C 1
ATOM 1443 O O . VAL A 1 193 ? -22.007 4.079 -28.179 1.00 24.96 215 VAL A O 1
ATOM 1447 N N . ASP A 1 194 ? -20.267 5.438 -28.690 1.00 26.08 216 ASP A N 1
ATOM 1448 C CA . ASP A 1 194 ? -19.312 4.928 -27.678 1.00 26.57 216 ASP A CA 1
ATOM 1449 C C . ASP A 1 194 ? -19.289 5.913 -26.481 1.00 26.77 216 ASP A C 1
ATOM 1450 O O . ASP A 1 194 ? -18.820 7.053 -26.584 1.00 27.76 216 ASP A O 1
ATOM 1455 N N . GLY A 1 195 ? -19.848 5.476 -25.348 1.00 25.52 217 GLY A N 1
ATOM 1456 C CA . GLY A 1 195 ? -20.147 6.361 -24.227 1.00 25.17 217 GLY A CA 1
ATOM 1457 C C . GLY A 1 195 ? -20.901 5.598 -23.129 1.00 24.61 217 GLY A C 1
ATOM 1458 O O . GLY A 1 195 ? -20.621 4.423 -22.877 1.00 23.51 217 GLY A O 1
ATOM 1459 N N . SER A 1 196 ? -21.851 6.261 -22.492 1.00 25.41 218 SER A N 1
ATOM 1460 C CA . SER A 1 196 ? -22.675 5.654 -21.427 1.00 24.96 218 SER A CA 1
ATOM 1461 C C . SER A 1 196 ? -24.132 5.812 -21.859 1.00 25.68 218 SER A C 1
ATOM 1462 O O . SER A 1 196 ? -24.603 6.953 -22.104 1.00 26.69 218 SER A O 1
ATOM 1465 N N . SER A 1 197 ? -24.854 4.690 -21.913 1.00 25.73 219 SER A N 1
ATOM 1466 C CA . SER A 1 197 ? -26.238 4.633 -22.472 1.00 26.38 219 SER A CA 1
ATOM 1467 C C . SER A 1 197 ? -27.299 4.383 -21.381 1.00 26.37 219 SER A C 1
ATOM 1468 O O . SER A 1 197 ? -27.115 3.528 -20.487 1.00 24.49 219 SER A O 1
ATOM 1471 N N . PHE A 1 198 ? -28.407 5.121 -21.473 1.00 26.50 220 PHE A N 1
ATOM 1472 C CA . PHE A 1 198 ? -29.476 5.045 -20.496 1.00 26.52 220 PHE A CA 1
ATOM 1473 C C . PHE A 1 198 ? -29.985 3.611 -20.348 1.00 26.84 220 PHE A C 1
ATOM 1474 O O . PHE A 1 198 ? -30.159 3.109 -19.230 1.00 24.74 220 PHE A O 1
ATOM 1482 N N . PHE A 1 199 ? -30.238 2.989 -21.509 1.00 27.16 221 PHE A N 1
ATOM 1483 C CA . PHE A 1 199 ? -30.824 1.657 -21.587 1.00 26.96 221 PHE A CA 1
ATOM 1484 C C . PHE A 1 199 ? -29.902 0.702 -20.847 1.00 26.40 221 PHE A C 1
ATOM 1485 O O . PHE A 1 199 ? -30.371 -0.073 -20.027 1.00 24.87 221 PHE A O 1
ATOM 1493 N N . THR A 1 200 ? -28.611 0.766 -21.171 1.00 26.25 222 THR A N 1
ATOM 1494 C CA . THR A 1 200 ? -27.571 -0.069 -20.532 1.00 26.36 222 THR A CA 1
ATOM 1495 C C . THR A 1 200 ? -27.447 0.084 -18.997 1.00 26.27 222 THR A C 1
ATOM 1496 O O . THR A 1 200 ? -27.435 -0.913 -18.263 1.00 27.28 222 THR A O 1
ATOM 1500 N N . ILE A 1 201 ? -27.356 1.318 -18.499 1.00 25.50 223 ILE A N 1
ATOM 1501 C CA . ILE A 1 201 ? -27.318 1.557 -17.038 1.00 24.40 223 ILE A CA 1
ATOM 1502 C C . ILE A 1 201 ? -28.615 1.066 -16.377 1.00 24.91 223 ILE A C 1
ATOM 1503 O O . ILE A 1 201 ? -28.563 0.423 -15.317 1.00 24.33 223 ILE A O 1
ATOM 1508 N N . ALA A 1 202 ? -29.768 1.308 -17.007 1.00 24.83 224 ALA A N 1
ATOM 1509 C CA . ALA A 1 202 ? -31.035 0.949 -16.393 1.00 25.59 224 ALA A CA 1
ATOM 1510 C C . ALA A 1 202 ? -31.159 -0.560 -16.204 1.00 26.55 224 ALA A C 1
ATOM 1511 O O . ALA A 1 202 ? -31.596 -1.010 -15.130 1.00 26.75 224 ALA A O 1
ATOM 1513 N N . VAL A 1 203 ? -30.798 -1.340 -17.243 1.00 25.50 225 VAL A N 1
ATOM 1514 C CA . VAL A 1 203 ? -30.898 -2.808 -17.159 1.00 25.72 225 VAL A CA 1
ATOM 1515 C C . VAL A 1 203 ? -29.814 -3.435 -16.276 1.00 24.82 225 VAL A C 1
ATOM 1516 O O . VAL A 1 203 ? -30.025 -4.486 -15.665 1.00 24.67 225 VAL A O 1
ATOM 1520 N N . GLN A 1 204 ? -28.665 -2.779 -16.214 1.00 24.94 226 GLN A N 1
ATOM 1521 C CA . GLN A 1 204 ? -27.606 -3.151 -15.277 1.00 24.77 226 GLN A CA 1
ATOM 1522 C C . GLN A 1 204 ? -28.038 -3.020 -13.798 1.00 26.41 226 GLN A C 1
ATOM 1523 O O . GLN A 1 204 ? -27.798 -3.937 -12.984 1.00 25.48 226 GLN A O 1
ATOM 1529 N N . HIS A 1 205 ? -28.672 -1.882 -13.468 1.00 26.49 227 HIS A N 1
ATOM 1530 C CA . HIS A 1 205 ? -29.262 -1.651 -12.153 1.00 27.32 227 HIS A CA 1
ATOM 1531 C C . HIS A 1 205 ? -30.257 -2.762 -11.813 1.00 27.99 227 HIS A C 1
ATOM 1532 O O . HIS A 1 205 ? -30.166 -3.347 -10.727 1.00 27.61 227 HIS A O 1
ATOM 1539 N N . ARG A 1 206 ? -31.184 -3.077 -12.738 1.00 28.73 228 ARG A N 1
ATOM 1540 C CA . ARG A 1 206 ? -32.192 -4.116 -12.457 1.00 28.77 228 ARG A CA 1
ATOM 1541 C C . ARG A 1 206 ? -31.574 -5.515 -12.241 1.00 27.47 228 ARG A C 1
ATOM 1542 O O . ARG A 1 206 ? -31.934 -6.203 -11.271 1.00 25.91 228 ARG A O 1
ATOM 1550 N N . ALA A 1 207 ? -30.672 -5.920 -13.143 1.00 26.10 229 ALA A N 1
ATOM 1551 C CA . ALA A 1 207 ? -30.042 -7.235 -13.067 1.00 26.36 229 ALA A CA 1
ATOM 1552 C C . ALA A 1 207 ? -29.408 -7.466 -11.675 1.00 26.91 229 ALA A C 1
ATOM 1553 O O . ALA A 1 207 ? -29.633 -8.492 -11.067 1.00 26.78 229 ALA A O 1
ATOM 1555 N N . LEU A 1 208 ? -28.656 -6.504 -11.167 1.00 26.05 230 LEU A N 1
ATOM 1556 C CA . LEU A 1 208 ? -28.050 -6.691 -9.830 1.00 26.91 230 LEU A CA 1
ATOM 1557 C C . LEU A 1 208 ? -29.055 -6.839 -8.653 1.00 26.71 230 LEU A C 1
ATOM 1558 O O . LEU A 1 208 ? -28.799 -7.593 -7.707 1.00 26.58 230 LEU A O 1
ATOM 1563 N N . VAL A 1 209 ? -30.171 -6.125 -8.735 1.00 26.70 231 VAL A N 1
ATOM 1564 C CA . VAL A 1 209 ? -31.195 -6.185 -7.725 1.00 27.70 231 VAL A CA 1
ATOM 1565 C C . VAL A 1 209 ? -31.840 -7.571 -7.741 1.00 28.98 231 VAL A C 1
ATOM 1566 O O . VAL A 1 209 ? -32.016 -8.185 -6.709 1.00 28.68 231 VAL A O 1
ATOM 1570 N N . GLU A 1 210 ? -32.147 -8.076 -8.936 1.00 29.43 232 GLU A N 1
ATOM 1571 C CA . GLU A 1 210 ? -32.712 -9.405 -9.084 1.00 30.33 232 GLU A CA 1
ATOM 1572 C C . GLU A 1 210 ? -31.728 -10.500 -8.634 1.00 29.48 232 GLU A C 1
ATOM 1573 O O . GLU A 1 210 ? -32.143 -11.482 -7.996 1.00 29.46 232 GLU A O 1
ATOM 1579 N N . GLY A 1 211 ? -30.444 -10.335 -8.945 1.00 28.13 233 GLY A N 1
ATOM 1580 C CA . GLY A 1 211 ? -29.387 -11.296 -8.500 1.00 28.94 233 GLY A CA 1
ATOM 1581 C C . GLY A 1 211 ? -29.352 -11.503 -6.989 1.00 30.47 233 GLY A C 1
ATOM 1582 O O . GLY A 1 211 ? -29.161 -12.619 -6.494 1.00 30.48 233 GLY A O 1
ATOM 1583 N N . SER A 1 212 ? -29.556 -10.394 -6.272 1.00 32.07 234 SER A N 1
ATOM 1584 C CA . SER A 1 212 ? -29.561 -10.367 -4.800 1.00 34.79 234 SER A CA 1
ATOM 1585 C C . SER A 1 212 ? -30.625 -11.303 -4.233 1.00 34.96 234 SER A C 1
ATOM 1586 O O . SER A 1 212 ? -30.417 -12.043 -3.262 1.00 34.79 234 SER A O 1
ATOM 1589 N N . GLN A 1 213 ? -31.797 -11.215 -4.848 1.00 35.99 235 GLN A N 1
ATOM 1590 C CA . GLN A 1 213 ? -32.961 -11.981 -4.427 1.00 37.07 235 GLN A CA 1
ATOM 1591 C C . GLN A 1 213 ? -32.715 -13.456 -4.682 1.00 35.70 235 GLN A C 1
ATOM 1592 O O . GLN A 1 213 ? -32.985 -14.262 -3.833 1.00 35.23 235 GLN A O 1
ATOM 1598 N N . LEU A 1 214 ? -32.156 -13.806 -5.831 1.00 34.02 236 LEU A N 1
ATOM 1599 C CA . LEU A 1 214 ? -31.913 -15.221 -6.136 1.00 34.22 236 LEU A CA 1
ATOM 1600 C C . LEU A 1 214 ? -30.777 -15.771 -5.272 1.00 34.23 236 LEU A C 1
ATOM 1601 O O . LEU A 1 214 ? -30.818 -16.914 -4.823 1.00 34.71 236 LEU A O 1
ATOM 1606 N N . ALA A 1 215 ? -29.741 -14.964 -5.067 1.00 33.33 237 ALA A N 1
ATOM 1607 C CA . ALA A 1 215 ? -28.634 -15.384 -4.219 1.00 33.64 237 ALA A CA 1
ATOM 1608 C C . ALA A 1 215 ? -29.125 -15.784 -2.826 1.00 35.06 237 ALA A C 1
ATOM 1609 O O . ALA A 1 215 ? -28.729 -16.822 -2.310 1.00 35.40 237 ALA A O 1
ATOM 1611 N N . LYS A 1 216 ? -30.013 -15.000 -2.231 1.00 36.58 238 LYS A N 1
ATOM 1612 C CA . LYS A 1 216 ? -30.567 -15.376 -0.917 1.00 39.50 238 LYS A CA 1
ATOM 1613 C C . LYS A 1 216 ? -31.426 -16.654 -0.956 1.00 40.96 238 LYS A C 1
ATOM 1614 O O . LYS A 1 216 ? -31.270 -17.507 -0.093 1.00 40.86 238 LYS A O 1
ATOM 1620 N N . LYS A 1 217 ? -32.277 -16.834 -1.966 1.00 41.19 239 LYS A N 1
ATOM 1621 C CA . LYS A 1 217 ? -32.996 -18.110 -2.113 1.00 43.16 239 LYS A CA 1
ATOM 1622 C C . LYS A 1 217 ? -32.077 -19.311 -2.185 1.00 42.22 239 LYS A C 1
ATOM 1623 O O . LYS A 1 217 ? -32.445 -20.321 -1.665 1.00 43.16 239 LYS A O 1
ATOM 1629 N N . LEU A 1 218 ? -30.905 -19.192 -2.809 1.00 39.84 240 LEU A N 1
ATOM 1630 C CA . LEU A 1 218 ? -29.934 -20.307 -2.934 1.00 40.56 240 LEU A CA 1
ATOM 1631 C C . LEU A 1 218 ? -28.904 -20.451 -1.776 1.00 41.51 240 LEU A C 1
ATOM 1632 O O . LEU A 1 218 ? -28.125 -21.416 -1.753 1.00 42.26 240 LEU A O 1
ATOM 1637 N N . GLY A 1 219 ? -28.895 -19.508 -0.828 1.00 41.40 241 GLY A N 1
ATOM 1638 C CA . GLY A 1 219 ? -27.849 -19.439 0.204 1.00 42.21 241 GLY A CA 1
ATOM 1639 C C . GLY A 1 219 ? -26.441 -19.089 -0.308 1.00 41.55 241 GLY A C 1
ATOM 1640 O O . GLY A 1 219 ? -25.466 -19.588 0.252 1.00 42.37 241 GLY A O 1
ATOM 1641 N N . LYS A 1 220 ? -26.339 -18.249 -1.352 1.00 40.42 242 LYS A N 1
ATOM 1642 C CA . LYS A 1 220 ? -25.041 -17.814 -1.957 1.00 40.45 242 LYS A CA 1
ATOM 1643 C C . LYS A 1 220 ? -24.765 -16.342 -1.693 1.00 39.28 242 LYS A C 1
ATOM 1644 O O . LYS A 1 220 ? -25.691 -15.583 -1.362 1.00 38.09 242 LYS A O 1
ATOM 1650 N N . SER A 1 221 ? -23.506 -15.950 -1.881 1.00 38.95 243 SER A N 1
ATOM 1651 C CA . SER A 1 221 ? -23.087 -14.545 -1.862 1.00 39.44 243 SER A CA 1
ATOM 1652 C C . SER A 1 221 ? -23.170 -13.978 -3.241 1.00 37.78 243 SER A C 1
ATOM 1653 O O . SER A 1 221 ? -22.962 -14.701 -4.211 1.00 38.32 243 SER A O 1
ATOM 1656 N N . CYS A 1 222 ? -23.442 -12.677 -3.313 1.00 36.77 244 CYS A N 1
ATOM 1657 C CA . CYS A 1 222 ? -23.187 -11.882 -4.505 1.00 36.03 244 CYS A CA 1
ATOM 1658 C C . CYS A 1 222 ? -22.831 -10.510 -3.976 1.00 36.15 244 CYS A C 1
ATOM 1659 O O . CYS A 1 222 ? -23.718 -9.658 -3.742 1.00 34.53 244 CYS A O 1
ATOM 1662 N N . ASP A 1 223 ? -21.531 -10.303 -3.766 1.00 37.35 245 ASP A N 1
ATOM 1663 C CA . ASP A 1 223 ? -21.015 -9.040 -3.190 1.00 38.28 245 ASP A CA 1
ATOM 1664 C C . ASP A 1 223 ? -21.352 -7.819 -4.049 1.00 35.50 245 ASP A C 1
ATOM 1665 O O . ASP A 1 223 ? -21.761 -6.793 -3.531 1.00 35.89 245 ASP A O 1
ATOM 1670 N N . ALA A 1 224 ? -21.172 -7.950 -5.343 1.00 33.06 246 ALA A N 1
ATOM 1671 C CA . ALA A 1 224 ? -21.586 -6.931 -6.308 1.00 32.92 246 ALA A CA 1
ATOM 1672 C C . ALA A 1 224 ? -23.064 -6.496 -6.153 1.00 31.91 246 ALA A C 1
ATOM 1673 O O . ALA A 1 224 ? -23.366 -5.299 -6.208 1.00 30.97 246 ALA A O 1
ATOM 1675 N N . CYS A 1 225 ? -23.962 -7.479 -5.999 1.00 30.51 247 CYS A N 1
ATOM 1676 C CA . CYS A 1 225 ? -25.386 -7.214 -5.845 1.00 30.74 247 CYS A CA 1
ATOM 1677 C C . CYS A 1 225 ? -25.654 -6.430 -4.537 1.00 30.38 247 CYS A C 1
ATOM 1678 O O . CYS A 1 225 ? -26.571 -5.624 -4.496 1.00 28.27 247 CYS A O 1
ATOM 1681 N N . ASP A 1 226 ? -24.863 -6.680 -3.487 1.00 30.38 248 ASP A N 1
ATOM 1682 C CA . ASP A 1 226 ? -24.986 -5.939 -2.214 1.00 31.59 248 ASP A CA 1
ATOM 1683 C C . ASP A 1 226 ? -24.462 -4.490 -2.321 1.00 31.64 248 ASP A C 1
ATOM 1684 O O . ASP A 1 226 ? -25.132 -3.565 -1.892 1.00 32.20 248 ASP A O 1
ATOM 1689 N N . SER A 1 227 ? -23.286 -4.274 -2.923 1.00 31.27 249 SER A N 1
ATOM 1690 C CA . SER A 1 227 ? -22.633 -2.930 -2.862 1.00 30.23 249 SER A CA 1
ATOM 1691 C C . SER A 1 227 ? -22.986 -1.932 -3.970 1.00 29.50 249 SER A C 1
ATOM 1692 O O . SER A 1 227 ? -22.960 -0.715 -3.737 1.00 29.41 249 SER A O 1
ATOM 1695 N N . GLN A 1 228 ? -23.276 -2.426 -5.161 1.00 27.37 250 GLN A N 1
ATOM 1696 C CA . GLN A 1 228 ? -23.325 -1.553 -6.337 1.00 27.14 250 GLN A CA 1
ATOM 1697 C C . GLN A 1 228 ? -24.667 -0.863 -6.705 1.00 26.34 250 GLN A C 1
ATOM 1698 O O . GLN A 1 228 ? -24.639 0.268 -7.211 1.00 25.14 250 GLN A O 1
ATOM 1704 N N . PRO A 1 229 ? -25.827 -1.526 -6.476 1.00 27.25 251 PRO A N 1
ATOM 1705 C CA . PRO A 1 229 ? -27.079 -0.934 -7.031 1.00 27.52 251 PRO A CA 1
ATOM 1706 C C . PRO A 1 229 ? -27.367 0.522 -6.700 1.00 27.10 251 PRO A C 1
ATOM 1707 O O . PRO A 1 229 ? -27.668 1.301 -7.635 1.00 26.48 251 PRO A O 1
ATOM 1711 N N . PRO A 1 230 ? -27.196 0.939 -5.425 1.00 27.66 252 PRO A N 1
ATOM 1712 C CA . PRO A 1 230 ? -27.462 2.384 -5.196 1.00 27.42 252 PRO A CA 1
ATOM 1713 C C . PRO A 1 230 ? -26.615 3.366 -6.031 1.00 27.16 252 PRO A C 1
ATOM 1714 O O . PRO A 1 230 ? -27.130 4.422 -6.458 1.00 27.08 252 PRO A O 1
ATOM 1718 N N . GLN A 1 231 ? -25.344 3.043 -6.251 1.00 27.25 253 GLN A N 1
ATOM 1719 C CA . GLN A 1 231 ? -24.449 3.916 -7.079 1.00 27.89 253 GLN A CA 1
ATOM 1720 C C . GLN A 1 231 ? -24.732 3.877 -8.621 1.00 27.66 253 GLN A C 1
ATOM 1721 O O . GLN A 1 231 ? -24.615 4.911 -9.317 1.00 27.69 253 GLN A O 1
ATOM 1727 N N . ILE A 1 232 ? -25.183 2.722 -9.108 1.00 27.15 254 ILE A N 1
ATOM 1728 C CA . ILE A 1 232 ? -25.727 2.625 -10.456 1.00 27.08 254 ILE A CA 1
ATOM 1729 C C . ILE A 1 232 ? -26.988 3.508 -10.583 1.00 27.78 254 ILE A C 1
ATOM 1730 O O . ILE A 1 232 ? -27.111 4.309 -11.540 1.00 26.62 254 ILE A O 1
ATOM 1735 N N . LEU A 1 233 ? -27.880 3.422 -9.606 1.00 27.72 255 LEU A N 1
ATOM 1736 C CA . LEU A 1 233 ? -29.071 4.287 -9.594 1.00 28.92 255 LEU A CA 1
ATOM 1737 C C . LEU A 1 233 ? -28.711 5.768 -9.549 1.00 28.61 255 LEU A C 1
ATOM 1738 O O . LEU A 1 233 ? -29.334 6.576 -10.263 1.00 27.65 255 LEU A O 1
ATOM 1743 N N . CYS A 1 234 ? -27.704 6.104 -8.737 1.00 28.04 256 CYS A N 1
ATOM 1744 C CA . CYS A 1 234 ? -27.216 7.478 -8.622 1.00 28.24 256 CYS A CA 1
ATOM 1745 C C . CYS A 1 234 ? -26.762 8.006 -9.994 1.00 27.58 256 CYS A C 1
ATOM 1746 O O . CYS A 1 234 ? -27.165 9.099 -10.412 1.00 27.79 256 CYS A O 1
ATOM 1749 N N . PHE A 1 235 ? -25.986 7.204 -10.715 1.00 26.68 257 PHE A N 1
ATOM 1750 C CA . PHE A 1 235 ? -25.517 7.611 -12.045 1.00 25.88 257 PHE A CA 1
ATOM 1751 C C . PHE A 1 235 ? -26.671 7.759 -13.047 1.00 25.99 257 PHE A C 1
ATOM 1752 O O . PHE A 1 235 ? -26.668 8.687 -13.852 1.00 25.59 257 PHE A O 1
ATOM 1760 N N . LEU A 1 236 ? -27.649 6.854 -12.980 1.00 25.69 258 LEU A N 1
ATOM 1761 C CA . LEU A 1 236 ? -28.830 6.873 -13.906 1.00 26.54 258 LEU A CA 1
ATOM 1762 C C . LEU A 1 236 ? -29.629 8.225 -13.867 1.00 27.22 258 LEU A C 1
ATOM 1763 O O . LEU A 1 236 ? -30.220 8.646 -14.866 1.00 27.34 258 LEU A O 1
ATOM 1768 N N . GLN A 1 237 ? -29.590 8.919 -12.734 1.00 27.54 259 GLN A N 1
ATOM 1769 C CA . GLN A 1 237 ? -30.168 10.269 -12.631 1.00 28.63 259 GLN A CA 1
ATOM 1770 C C . GLN A 1 237 ? -29.536 11.312 -13.561 1.00 29.05 259 GLN A C 1
ATOM 1771 O O . GLN A 1 237 ? -30.206 12.268 -13.920 1.00 29.30 259 GLN A O 1
ATOM 1777 N N . SER A 1 238 ? -28.283 11.131 -13.982 1.00 29.29 260 SER A N 1
ATOM 1778 C CA . SER A 1 238 ? -27.635 12.104 -14.891 1.00 30.93 260 SER A CA 1
ATOM 1779 C C . SER A 1 238 ? -28.201 12.164 -16.328 1.00 30.57 260 SER A C 1
ATOM 1780 O O . SER A 1 238 ? -27.866 13.076 -17.070 1.00 31.07 260 SER A O 1
ATOM 1783 N N . PHE A 1 239 ? -29.004 11.176 -16.712 1.00 29.97 261 PHE A N 1
ATOM 1784 C CA . PHE A 1 239 ? -29.624 11.105 -18.038 1.00 30.19 261 PHE A CA 1
ATOM 1785 C C . PHE A 1 239 ? -30.849 12.012 -18.186 1.00 31.03 261 PHE A C 1
ATOM 1786 O O . PHE A 1 239 ? -31.183 12.387 -19.311 1.00 31.05 261 PHE A O 1
ATOM 1794 N N . TRP A 1 240 ? -31.505 12.367 -17.069 1.00 31.59 262 TRP A N 1
ATOM 1795 C CA . TRP A 1 240 ? -32.623 13.325 -17.107 1.00 32.01 262 TRP A CA 1
ATOM 1796 C C . TRP A 1 240 ? -32.083 14.735 -17.308 1.00 32.49 262 TRP A C 1
ATOM 1797 O O . TRP A 1 240 ? -31.335 15.224 -16.460 1.00 32.42 262 TRP A O 1
ATOM 1808 N N . ASN A 1 241 ? -32.489 15.403 -18.401 1.00 33.38 263 ASN A N 1
ATOM 1809 C CA . ASN A 1 241 ? -31.992 16.743 -18.737 1.00 33.26 263 ASN A CA 1
ATOM 1810 C C . ASN A 1 241 ? -32.931 17.874 -18.335 1.00 35.54 263 ASN A C 1
ATOM 1811 O O . ASN A 1 241 ? -32.609 19.024 -18.544 1.00 36.35 263 ASN A O 1
ATOM 1816 N N . GLY A 1 242 ? -34.084 17.554 -17.740 1.00 36.77 264 GLY A N 1
ATOM 1817 C CA . GLY A 1 242 ? -35.120 18.548 -17.415 1.00 37.10 264 GLY A CA 1
ATOM 1818 C C . GLY A 1 242 ? -36.366 18.548 -18.299 1.00 38.11 264 GLY A C 1
ATOM 1819 O O . GLY A 1 242 ? -37.423 18.969 -17.849 1.00 37.31 264 GLY A O 1
ATOM 1820 N N . LYS A 1 243 ? -36.226 18.118 -19.558 1.00 37.45 265 LYS A N 1
ATOM 1821 C CA . LYS A 1 243 ? -37.332 18.071 -20.537 1.00 38.99 265 LYS A CA 1
ATOM 1822 C C . LYS A 1 243 ? -37.556 16.657 -21.107 1.00 38.07 265 LYS A C 1
ATOM 1823 O O . LYS A 1 243 ? -38.698 16.256 -21.352 1.00 40.47 265 LYS A O 1
ATOM 1829 N N . TYR A 1 244 ? -36.465 15.935 -21.354 1.00 36.42 266 TYR A N 1
ATOM 1830 C CA . TYR A 1 244 ? -36.488 14.532 -21.765 1.00 34.94 266 TYR A CA 1
ATOM 1831 C C . TYR A 1 244 ? -35.233 13.765 -21.264 1.00 32.57 266 TYR A C 1
ATOM 1832 O O . TYR A 1 244 ? -34.407 14.314 -20.528 1.00 31.28 266 TYR A O 1
ATOM 1841 N N . ILE A 1 245 ? -35.117 12.494 -21.653 1.00 31.51 267 ILE A N 1
ATOM 1842 C CA . ILE A 1 245 ? -34.006 11.655 -21.295 1.00 30.61 267 ILE A CA 1
ATOM 1843 C C . ILE A 1 245 ? -32.941 11.695 -22.383 1.00 30.14 267 ILE A C 1
ATOM 1844 O O . ILE A 1 245 ? -33.174 11.199 -23.502 1.00 29.33 267 ILE A O 1
ATOM 1849 N N . THR A 1 246 ? -31.772 12.253 -22.064 1.00 29.95 268 THR A N 1
ATOM 1850 C CA . THR A 1 246 ? -30.653 12.316 -23.019 1.00 30.26 268 THR A CA 1
ATOM 1851 C C . THR A 1 246 ? -30.138 10.888 -23.103 1.00 30.16 268 THR A C 1
ATOM 1852 O O . THR A 1 246 ? -29.654 10.368 -22.090 1.00 29.84 268 THR A O 1
ATOM 1856 N N . SER A 1 247 ? -30.209 10.244 -24.274 1.00 29.37 269 SER A N 1
ATOM 1857 C CA . SER A 1 247 ? -29.915 8.800 -24.340 1.00 29.04 269 SER A CA 1
ATOM 1858 C C . SER A 1 247 ? -28.436 8.348 -24.138 1.00 28.11 269 SER A C 1
ATOM 1859 O O . SER A 1 247 ? -28.205 7.272 -23.608 1.00 27.09 269 SER A O 1
ATOM 1862 N N . ASN A 1 248 ? -27.453 9.144 -24.569 1.00 28.21 270 ASN A N 1
ATOM 1863 C CA . ASN A 1 248 ? -26.037 8.826 -24.358 1.00 27.25 270 ASN A CA 1
ATOM 1864 C C . ASN A 1 248 ? -25.304 10.047 -23.809 1.00 27.22 270 ASN A C 1
ATOM 1865 O O . ASN A 1 248 ? -25.519 11.139 -24.301 1.00 27.41 270 ASN A O 1
ATOM 1870 N N . ILE A 1 249 ? -24.438 9.844 -22.816 1.00 26.93 271 ILE A N 1
ATOM 1871 C CA . ILE A 1 249 ? -23.579 10.889 -22.242 1.00 27.18 271 ILE A CA 1
ATOM 1872 C C . ILE A 1 249 ? -22.148 10.307 -22.196 1.00 28.00 271 ILE A C 1
ATOM 1873 O O . ILE A 1 249 ? -21.932 9.211 -22.724 1.00 27.79 271 ILE A O 1
ATOM 1878 N N . ASN A 1 250 ? -21.176 11.011 -21.578 1.00 27.92 272 ASN A N 1
ATOM 1879 C CA . ASN A 1 250 ? -19.750 10.602 -21.622 1.00 27.73 272 ASN A CA 1
ATOM 1880 C C . ASN A 1 250 ? -19.216 10.333 -23.045 1.00 30.05 272 ASN A C 1
ATOM 1881 O O . ASN A 1 250 ? -18.443 9.374 -23.252 1.00 28.06 272 ASN A O 1
ATOM 1886 N N . THR A 1 251 ? -19.641 11.150 -24.009 1.00 44.32 273 THR A N 1
ATOM 1887 C CA . THR A 1 251 ? -19.294 10.916 -25.415 1.00 47.64 273 THR A CA 1
ATOM 1888 C C . THR A 1 251 ? -19.030 12.201 -26.215 1.00 50.33 273 THR A C 1
ATOM 1889 O O . THR A 1 251 ? -19.627 13.235 -25.954 1.00 47.07 273 THR A O 1
ATOM 1893 N N . GLN A 1 252 ? -18.115 12.084 -27.188 1.00 57.14 274 GLN A N 1
ATOM 1894 C CA . GLN A 1 252 ? -17.806 13.121 -28.220 1.00 62.14 274 GLN A CA 1
ATOM 1895 C C . GLN A 1 252 ? -18.944 13.281 -29.240 1.00 62.14 274 GLN A C 1
ATOM 1896 O O . GLN A 1 252 ? -19.135 14.381 -29.757 1.00 64.28 274 GLN A O 1
ATOM 1902 N N . ALA A 1 253 ? -19.672 12.189 -29.527 1.00 59.18 275 ALA A N 1
ATOM 1903 C CA . ALA A 1 253 ? -20.917 12.235 -30.323 1.00 57.92 275 ALA A CA 1
ATOM 1904 C C . ALA A 1 253 ? -21.824 13.454 -29.984 1.00 58.05 275 ALA A C 1
ATOM 1905 O O . ALA A 1 253 ? -21.855 13.934 -28.834 1.00 59.78 275 ALA A O 1
ATOM 1907 N N . SER A 1 254 ? -22.480 13.974 -31.031 1.00 55.87 276 SER A N 1
ATOM 1908 C CA . SER A 1 254 ? -23.447 15.048 -30.945 1.00 53.68 276 SER A CA 1
ATOM 1909 C C . SER A 1 254 ? -24.633 14.658 -31.808 1.00 51.48 276 SER A C 1
ATOM 1910 O O . SER A 1 254 ? -24.570 14.652 -33.044 1.00 52.68 276 SER A O 1
ATOM 1913 N N . ARG A 1 255 ? -25.677 14.239 -31.119 1.00 46.01 277 ARG A N 1
ATOM 1914 C CA . ARG A 1 255 ? -26.998 14.226 -31.639 1.00 42.71 277 ARG A CA 1
ATOM 1915 C C . ARG A 1 255 ? -27.831 14.874 -30.544 1.00 40.69 277 ARG A C 1
ATOM 1916 O O . ARG A 1 255 ? -27.323 15.247 -29.500 1.00 39.63 277 ARG A O 1
ATOM 1924 N N . SER A 1 256 ? -29.124 14.985 -30.764 1.00 38.89 278 SER A N 1
ATOM 1925 C CA . SER A 1 256 ? -29.984 15.557 -29.765 1.00 38.49 278 SER A CA 1
ATOM 1926 C C . SER A 1 256 ? -30.082 14.677 -28.500 1.00 36.67 278 SER A C 1
ATOM 1927 O O . SER A 1 256 ? -30.468 15.183 -27.462 1.00 38.54 278 SER A O 1
ATOM 1930 N N . GLY A 1 257 ? -29.807 13.372 -28.598 1.00 34.00 279 GLY A N 1
ATOM 1931 C CA . GLY A 1 257 ? -30.120 12.425 -27.533 1.00 32.78 279 GLY A CA 1
ATOM 1932 C C . GLY A 1 257 ? -31.559 11.922 -27.462 1.00 31.23 279 GLY A C 1
ATOM 1933 O O . GLY A 1 257 ? -31.892 11.082 -26.603 1.00 29.68 279 GLY A O 1
ATOM 1934 N N . ILE A 1 258 ? -32.424 12.445 -28.334 1.00 30.55 280 ILE A N 1
ATOM 1935 C CA . ILE A 1 258 ? -33.785 11.938 -28.483 1.00 30.34 280 ILE A CA 1
ATOM 1936 C C . ILE A 1 258 ? -33.640 10.602 -29.218 1.00 29.44 280 ILE A C 1
ATOM 1937 O O . ILE A 1 258 ? -33.113 10.577 -30.309 1.00 29.96 280 ILE A O 1
ATOM 1942 N N . ASP A 1 259 ? -34.099 9.499 -28.637 1.00 29.29 281 ASP A N 1
ATOM 1943 C CA . ASP A 1 259 ? -33.710 8.165 -29.128 1.00 29.78 281 ASP A CA 1
ATOM 1944 C C . ASP A 1 259 ? -34.603 7.160 -28.407 1.00 29.07 281 ASP A C 1
ATOM 1945 O O . ASP A 1 259 ? -34.859 7.331 -27.220 1.00 28.56 281 ASP A O 1
ATOM 1950 N N . LEU A 1 260 ? -35.008 6.108 -29.132 1.00 28.54 282 LEU A N 1
ATOM 1951 C CA . LEU A 1 260 ? -35.829 4.993 -28.647 1.00 28.61 282 LEU A CA 1
ATOM 1952 C C . LEU A 1 260 ? -35.198 4.250 -27.470 1.00 28.16 282 LEU A C 1
ATOM 1953 O O . LEU A 1 260 ? -35.911 3.715 -26.634 1.00 27.63 282 LEU A O 1
ATOM 1958 N N . ASP A 1 261 ? -33.863 4.162 -27.485 1.00 27.84 283 ASP A N 1
ATOM 1959 C CA . ASP A 1 261 ? -33.018 3.768 -26.339 1.00 27.14 283 ASP A CA 1
ATOM 1960 C C . ASP A 1 261 ? -33.676 4.139 -24.981 1.00 27.56 283 ASP A C 1
ATOM 1961 O O . ASP A 1 261 ? -33.839 3.278 -24.096 1.00 26.46 283 ASP A O 1
ATOM 1966 N N . SER A 1 262 ? -34.070 5.404 -24.837 1.00 27.88 284 SER A N 1
ATOM 1967 C CA . SER A 1 262 ? -34.684 5.899 -23.579 1.00 28.42 284 SER A CA 1
ATOM 1968 C C . SER A 1 262 ? -36.024 5.177 -23.287 1.00 28.99 284 SER A C 1
ATOM 1969 O O . SER A 1 262 ? -36.271 4.745 -22.167 1.00 28.04 284 SER A O 1
ATOM 1972 N N . VAL A 1 263 ? -36.880 5.053 -24.307 1.00 28.19 285 VAL A N 1
ATOM 1973 C CA . VAL A 1 263 ? -38.132 4.334 -24.149 1.00 28.53 285 VAL A CA 1
ATOM 1974 C C . VAL A 1 263 ? -37.889 2.858 -23.822 1.00 28.30 285 VAL A C 1
ATOM 1975 O O . VAL A 1 263 ? -38.587 2.310 -22.960 1.00 29.34 285 VAL A O 1
ATOM 1979 N N . LEU A 1 264 ? -36.911 2.211 -24.480 1.00 27.57 286 LEU A N 1
ATOM 1980 C CA . LEU A 1 264 ? -36.638 0.789 -24.222 1.00 27.63 286 LEU A CA 1
ATOM 1981 C C . LEU A 1 264 ? -36.117 0.575 -22.778 1.00 28.09 286 LEU A C 1
ATOM 1982 O O . LEU A 1 264 ? -36.436 -0.444 -22.135 1.00 30.10 286 LEU A O 1
ATOM 1987 N N . GLY A 1 265 ? -35.339 1.525 -22.262 1.00 27.62 287 GLY A N 1
ATOM 1988 C CA . GLY A 1 265 ? -34.861 1.445 -20.881 1.00 28.24 287 GLY A CA 1
ATOM 1989 C C . GLY A 1 265 ? -36.012 1.312 -19.871 1.00 28.73 287 GLY A C 1
ATOM 1990 O O . GLY A 1 265 ? -35.923 0.534 -18.886 1.00 29.65 287 GLY A O 1
ATOM 1991 N N . SER A 1 266 ? -37.092 2.044 -20.117 1.00 28.85 288 SER A N 1
ATOM 1992 C CA . SER A 1 266 ? -38.245 2.031 -19.208 1.00 29.97 288 SER A CA 1
ATOM 1993 C C . SER A 1 266 ? -39.093 0.772 -19.377 1.00 30.84 288 SER A C 1
ATOM 1994 O O . SER A 1 266 ? -39.396 0.060 -18.390 1.00 31.33 288 SER A O 1
ATOM 1997 N N . ILE A 1 267 ? -39.412 0.474 -20.634 1.00 31.16 289 ILE A N 1
ATOM 1998 C CA . ILE A 1 267 ? -40.124 -0.749 -21.010 1.00 32.76 289 ILE A CA 1
ATOM 1999 C C . ILE A 1 267 ? -39.505 -2.017 -20.388 1.00 31.07 289 ILE A C 1
ATOM 2000 O O . ILE A 1 267 ? -40.230 -2.883 -19.833 1.00 28.83 289 ILE A O 1
ATOM 2005 N N . HIS A 1 268 ? -38.179 -2.141 -20.508 1.00 28.83 290 HIS A N 1
ATOM 2006 C CA . HIS A 1 268 ? -37.495 -3.339 -20.031 1.00 28.93 290 HIS A CA 1
ATOM 2007 C C . HIS A 1 268 ? -37.077 -3.300 -18.556 1.00 28.70 290 HIS A C 1
ATOM 2008 O O . HIS A 1 268 ? -36.434 -4.259 -18.096 1.00 29.54 290 HIS A O 1
ATOM 2015 N N . THR A 1 269 ? -37.446 -2.232 -17.842 1.00 27.77 291 THR A N 1
ATOM 2016 C CA . THR A 1 269 ? -37.369 -2.183 -16.362 1.00 28.58 291 THR A CA 1
ATOM 2017 C C . THR A 1 269 ? -38.735 -1.893 -15.727 1.00 29.89 291 THR A C 1
ATOM 2018 O O . THR A 1 269 ? -38.822 -1.466 -14.584 1.00 30.11 291 THR A O 1
ATOM 2022 N N . PHE A 1 270 ? -39.804 -2.117 -16.492 1.00 30.62 292 PHE A N 1
ATOM 2023 C CA . PHE A 1 270 ? -41.179 -2.040 -16.016 1.00 30.54 292 PHE A CA 1
ATOM 2024 C C . PHE A 1 270 ? -41.411 -3.002 -14.837 1.00 31.25 292 PHE A C 1
ATOM 2025 O O . PHE A 1 270 ? -41.073 -4.170 -14.920 1.00 30.86 292 PHE A O 1
ATOM 2033 N N . ASP A 1 271 ? -41.975 -2.471 -13.750 1.00 32.48 293 ASP A N 1
ATOM 2034 C CA . ASP A 1 271 ? -42.327 -3.254 -12.557 1.00 34.03 293 ASP A CA 1
ATOM 2035 C C . ASP A 1 271 ? -43.802 -3.010 -12.270 1.00 35.04 293 ASP A C 1
ATOM 2036 O O . ASP A 1 271 ? -44.167 -1.921 -11.810 1.00 33.84 293 ASP A O 1
ATOM 2041 N N . PRO A 1 272 ? -44.655 -4.027 -12.517 1.00 36.92 294 PRO A N 1
ATOM 2042 C CA . PRO A 1 272 ? -46.097 -3.830 -12.254 1.00 38.72 294 PRO A CA 1
ATOM 2043 C C . PRO A 1 272 ? -46.481 -3.458 -10.826 1.00 40.40 294 PRO A C 1
ATOM 2044 O O . PRO A 1 272 ? -47.528 -2.866 -10.628 1.00 40.94 294 PRO A O 1
ATOM 2048 N N . GLU A 1 273 ? -45.668 -3.823 -9.838 1.00 41.42 295 GLU A N 1
ATOM 2049 C CA . GLU A 1 273 ? -45.961 -3.477 -8.451 1.00 42.72 295 GLU A CA 1
ATOM 2050 C C . GLU A 1 273 ? -45.415 -2.136 -7.988 1.00 41.30 295 GLU A C 1
ATOM 2051 O O . GLU A 1 273 ? -45.589 -1.816 -6.838 1.00 40.87 295 GLU A O 1
ATOM 2057 N N . ALA A 1 274 ? -44.766 -1.371 -8.873 1.00 40.03 296 ALA A N 1
ATOM 2058 C CA . ALA A 1 274 ? -44.091 -0.106 -8.519 1.00 40.36 296 ALA A CA 1
ATOM 2059 C C . ALA A 1 274 ? -45.008 1.073 -8.758 1.00 40.70 296 ALA A C 1
ATOM 2060 O O . ALA A 1 274 ? -45.873 1.030 -9.643 1.00 42.06 296 ALA A O 1
ATOM 2062 N N . ALA A 1 275 ? -44.771 2.141 -8.011 1.00 40.69 297 ALA A N 1
ATOM 2063 C CA . ALA A 1 275 ? -45.498 3.403 -8.169 1.00 41.21 297 ALA A CA 1
ATOM 2064 C C . ALA A 1 275 ? -44.874 4.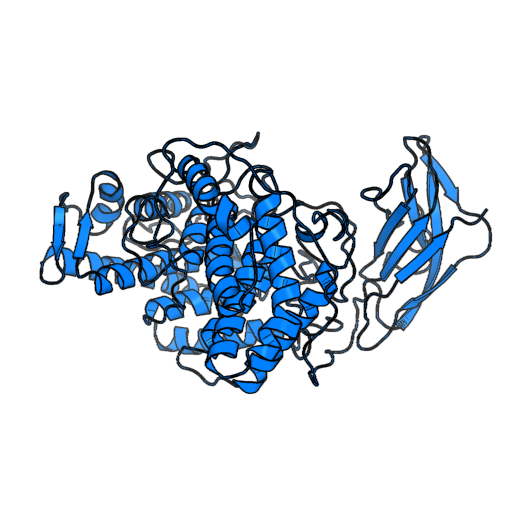184 -9.323 1.00 39.51 297 ALA A C 1
ATOM 2065 O O . ALA A 1 275 ? -43.905 3.731 -9.921 1.00 38.60 297 ALA A O 1
ATOM 2067 N N . CYS A 1 276 ? -45.440 5.337 -9.657 1.00 39.13 298 CYS A N 1
ATOM 2068 C CA . CYS A 1 276 ? -44.923 6.180 -10.730 1.00 37.96 298 CYS A CA 1
ATOM 2069 C C . CYS A 1 276 ? -43.593 6.881 -10.353 1.00 37.70 298 CYS A C 1
ATOM 2070 O O . CYS A 1 276 ? -43.495 8.099 -10.340 1.00 37.14 298 CYS A O 1
ATOM 2073 N N . ASP A 1 277 ? -42.560 6.064 -10.125 1.00 38.27 299 ASP A N 1
ATOM 2074 C CA . ASP A 1 277 ? -41.270 6.495 -9.565 1.00 39.04 299 ASP A CA 1
ATOM 2075 C C . ASP A 1 277 ? -40.347 7.124 -10.629 1.00 37.05 299 ASP A C 1
ATOM 2076 O O . ASP A 1 277 ? -39.880 6.419 -11.540 1.00 35.63 299 ASP A O 1
ATOM 2081 N N . ASP A 1 278 ? -40.096 8.432 -10.515 1.00 36.09 300 ASP A N 1
ATOM 2082 C CA . ASP A 1 278 ? -39.082 9.168 -11.342 1.00 35.65 300 ASP A CA 1
ATOM 2083 C C . ASP A 1 278 ? -37.626 8.640 -11.199 1.00 34.56 300 ASP A C 1
ATOM 2084 O O . ASP A 1 278 ? -36.889 8.609 -12.197 1.00 34.23 300 ASP A O 1
ATOM 2089 N N . ALA A 1 279 ? -37.214 8.240 -9.986 1.00 33.74 301 ALA A N 1
ATOM 2090 C CA . ALA A 1 279 ? -35.871 7.682 -9.742 1.00 32.30 301 ALA A CA 1
ATOM 2091 C C . ALA A 1 279 ? -35.528 6.483 -10.629 1.00 31.76 301 ALA A C 1
ATOM 2092 O O . ALA A 1 279 ? -34.419 6.420 -11.172 1.00 31.64 301 ALA A O 1
ATOM 2094 N N . THR A 1 280 ? -36.464 5.538 -10.808 1.00 31.32 302 THR A N 1
ATOM 2095 C CA . THR A 1 280 ? -36.246 4.371 -11.697 1.00 30.46 302 THR A CA 1
ATOM 2096 C C . THR A 1 280 ? -36.952 4.514 -13.044 1.00 29.07 302 THR A C 1
ATOM 2097 O O . THR A 1 280 ? -36.996 3.561 -13.801 1.00 27.46 302 THR A O 1
ATOM 2101 N N . PHE A 1 281 ? -37.509 5.695 -13.322 1.00 28.98 303 PHE A N 1
ATOM 2102 C CA . PHE A 1 281 ? -38.122 6.038 -14.614 1.00 28.70 303 PHE A CA 1
ATOM 2103 C C . PHE A 1 281 ? -39.263 5.071 -15.039 1.00 28.48 303 PHE A C 1
ATOM 2104 O O . PHE A 1 281 ? -39.304 4.585 -16.200 1.00 29.40 303 PHE A O 1
ATOM 2112 N N . GLN A 1 282 ? -40.184 4.779 -14.126 1.00 29.37 304 GLN A N 1
ATOM 2113 C CA . GLN A 1 282 ? -41.282 3.847 -14.435 1.00 29.83 304 GLN A CA 1
ATOM 2114 C C . GLN A 1 282 ? -42.124 4.424 -15.579 1.00 29.51 304 GLN A C 1
ATOM 2115 O O . GLN A 1 282 ? -42.152 5.622 -15.770 1.00 29.11 304 GLN A O 1
ATOM 2121 N N . PRO A 1 283 ? -42.764 3.560 -16.379 1.00 30.41 305 PRO A N 1
ATOM 2122 C CA . PRO A 1 283 ? -43.552 4.070 -17.496 1.00 30.61 305 PRO A CA 1
ATOM 2123 C C . PRO A 1 283 ? -44.590 5.143 -17.148 1.00 31.26 305 PRO A C 1
ATOM 2124 O O . PRO A 1 283 ? -44.724 6.099 -17.923 1.00 30.61 305 PRO A O 1
ATOM 2128 N N . CYS A 1 284 ? -45.285 5.017 -16.002 1.00 32.38 306 CYS A N 1
ATOM 2129 C CA . CYS A 1 284 ? -46.236 6.064 -15.563 1.00 33.14 306 CYS A CA 1
ATOM 2130 C C . CYS A 1 284 ? -45.628 7.287 -14.849 1.00 33.60 306 CYS A C 1
ATOM 2131 O O . CYS A 1 284 ? -46.376 8.203 -14.535 1.00 33.00 306 CYS A O 1
ATOM 2134 N N . SER A 1 285 ? -44.311 7.275 -14.551 1.00 32.62 307 SER A N 1
ATOM 2135 C CA . SER A 1 285 ? -43.574 8.450 -14.030 1.00 32.59 307 SER A CA 1
ATOM 2136 C C . SER A 1 285 ? -43.650 9.682 -14.948 1.00 31.72 307 SER A C 1
ATOM 2137 O O . SER A 1 285 ? -43.698 9.541 -16.152 1.00 31.65 307 SER A O 1
ATOM 2140 N N . ALA A 1 286 ? -43.664 10.884 -14.366 1.00 32.49 308 ALA A N 1
ATOM 2141 C CA . ALA A 1 286 ? -43.698 12.131 -15.149 1.00 33.09 308 ALA A CA 1
ATOM 2142 C C . ALA A 1 286 ? -42.518 12.230 -16.138 1.00 32.30 308 ALA A C 1
ATOM 2143 O O . ALA A 1 286 ? -42.677 12.767 -17.254 1.00 32.52 308 ALA A O 1
ATOM 2145 N N . ARG A 1 287 ? -41.351 11.725 -15.739 1.00 30.90 309 ARG A N 1
ATOM 2146 C CA . ARG A 1 287 ? -40.157 11.755 -16.619 1.00 30.92 309 ARG A CA 1
ATOM 2147 C C . ARG A 1 287 ? -40.334 10.909 -17.878 1.00 29.98 309 ARG A C 1
ATOM 2148 O O . ARG A 1 287 ? -39.942 11.345 -18.994 1.00 29.80 309 ARG A O 1
ATOM 2156 N N . ALA A 1 288 ? -40.910 9.723 -17.713 1.00 29.29 310 ALA A N 1
ATOM 2157 C CA . ALA A 1 288 ? -41.075 8.808 -18.849 1.00 30.02 310 ALA A CA 1
ATOM 2158 C C . ALA A 1 288 ? -42.151 9.294 -19.840 1.00 30.95 310 ALA A C 1
ATOM 2159 O O . ALA A 1 288 ? -42.002 9.153 -21.046 1.00 31.86 310 ALA A O 1
ATOM 2161 N N . LEU A 1 289 ? -43.235 9.869 -19.304 1.00 32.02 311 LEU A N 1
ATOM 2162 C CA . LEU A 1 289 ? -44.309 10.424 -20.110 1.00 31.76 311 LEU A CA 1
ATOM 2163 C C . LEU A 1 289 ? -43.824 11.659 -20.897 1.00 31.99 311 LEU A C 1
ATOM 2164 O O . LEU A 1 289 ? -44.051 11.740 -22.115 1.00 31.16 311 LEU A O 1
ATOM 2169 N N . ALA A 1 290 ? -43.143 12.605 -20.231 1.00 31.15 312 ALA A N 1
ATOM 2170 C CA . ALA A 1 290 ? -42.594 13.746 -20.942 1.00 31.80 312 ALA A CA 1
ATOM 2171 C C . ALA A 1 290 ? -41.668 13.313 -22.061 1.00 31.37 312 ALA A C 1
ATOM 2172 O O . ALA A 1 290 ? -41.707 13.867 -23.164 1.00 32.67 312 ALA A O 1
ATOM 2174 N N . ASN A 1 291 ? -40.845 12.304 -21.803 1.00 31.23 313 ASN A N 1
ATOM 2175 C CA . ASN A 1 291 ? -39.867 11.834 -22.797 1.00 30.23 313 ASN A CA 1
ATOM 2176 C C . ASN A 1 291 ? -40.624 11.166 -23.958 1.00 30.31 313 ASN A C 1
ATOM 2177 O O . ASN A 1 291 ? -40.234 11.310 -25.087 1.00 30.25 313 ASN A O 1
ATOM 2182 N N . HIS A 1 292 ? -41.705 10.441 -23.654 1.00 31.11 314 HIS A N 1
ATOM 2183 C CA . HIS A 1 292 ? -42.567 9.806 -24.676 1.00 31.35 314 HIS A CA 1
ATOM 2184 C C . HIS A 1 292 ? -43.025 10.817 -25.738 1.00 31.82 314 HIS A C 1
ATOM 2185 O O . HIS A 1 292 ? -42.847 10.589 -26.927 1.00 31.32 314 HIS A O 1
ATOM 2192 N N . LYS A 1 293 ? -43.542 11.955 -25.294 1.00 32.11 315 LYS A N 1
ATOM 2193 C CA . LYS A 1 293 ? -44.050 12.993 -26.198 1.00 33.00 315 LYS A CA 1
ATOM 2194 C C . LYS A 1 293 ? -42.965 13.556 -27.106 1.00 33.20 315 LYS A C 1
ATOM 2195 O O . LYS A 1 293 ? -43.177 13.702 -28.312 1.00 33.09 315 LYS A O 1
ATOM 2201 N N . VAL A 1 294 ? -41.822 13.890 -26.507 1.00 32.81 316 VAL A N 1
ATOM 2202 C CA . VAL A 1 294 ? -40.666 14.398 -27.244 1.00 32.63 316 VAL A CA 1
ATOM 2203 C C . VAL A 1 294 ? -40.148 13.392 -28.267 1.00 31.15 316 VAL A C 1
ATOM 2204 O O . VAL A 1 294 ? -39.875 13.770 -29.395 1.00 32.08 316 VAL A O 1
ATOM 2208 N N . TYR A 1 295 ? -40.039 12.131 -27.864 1.00 30.77 317 TYR A N 1
ATOM 2209 C CA . TYR A 1 295 ? -39.577 11.044 -28.730 1.00 30.41 317 TYR A CA 1
ATOM 2210 C C . TYR A 1 295 ? -40.486 10.963 -29.960 1.00 31.13 317 TYR A C 1
ATOM 2211 O O . TYR A 1 295 ? -40.017 11.102 -31.088 1.00 30.38 317 TYR A O 1
ATOM 2220 N N . VAL A 1 296 ? -41.793 10.796 -29.721 1.00 31.53 318 VAL A N 1
ATOM 2221 C CA . VAL A 1 296 ? -42.743 10.654 -30.825 1.00 32.36 318 VAL A CA 1
ATOM 2222 C C . VAL A 1 296 ? -42.755 11.887 -31.740 1.00 33.59 318 VAL A C 1
ATOM 2223 O O . VAL A 1 296 ? -42.597 11.754 -32.961 1.00 35.21 318 VAL A O 1
ATOM 2227 N N . ASP A 1 297 ? -42.873 13.079 -31.156 1.00 34.65 319 ASP A N 1
ATOM 2228 C CA . ASP A 1 297 ? -42.973 14.303 -31.935 1.00 36.43 319 ASP A CA 1
ATOM 2229 C C . ASP A 1 297 ? -41.805 14.483 -32.899 1.00 36.35 319 ASP A C 1
ATOM 2230 O O . ASP A 1 297 ? -42.017 15.014 -33.975 1.00 36.87 319 ASP A O 1
ATOM 2235 N N . SER A 1 298 ? -40.600 14.022 -32.517 1.00 34.96 320 SER A N 1
ATOM 2236 C CA . SER A 1 298 ? -39.388 14.165 -33.342 1.00 34.82 320 SER A CA 1
ATOM 2237 C C . SER A 1 298 ? -39.477 13.514 -34.737 1.00 35.45 320 SER A C 1
ATOM 2238 O O . SER A 1 298 ? -38.736 13.919 -35.642 1.00 36.40 320 SER A O 1
ATOM 2241 N N . PHE A 1 299 ? -40.385 12.548 -34.912 1.00 35.14 321 PHE A N 1
ATOM 2242 C CA . PHE A 1 299 ? -40.619 11.917 -36.225 1.00 36.15 321 PHE A CA 1
ATOM 2243 C C . PHE A 1 299 ? -41.786 12.472 -37.090 1.00 37.31 321 PHE A C 1
ATOM 2244 O O . PHE A 1 299 ? -41.836 12.186 -38.306 1.00 36.90 321 PHE A O 1
ATOM 2252 N N . ARG A 1 300 ? -42.697 13.244 -36.505 1.00 37.09 322 ARG A N 1
ATOM 2253 C CA . ARG A 1 300 ? -43.932 13.642 -37.220 1.00 38.61 322 ARG A CA 1
ATOM 2254 C C . ARG A 1 300 ? -43.694 14.378 -38.543 1.00 40.56 322 ARG A C 1
ATOM 2255 O O . ARG A 1 300 ? -44.391 14.121 -39.540 1.00 41.04 322 ARG A O 1
ATOM 2263 N N . SER A 1 301 ? -42.703 15.267 -38.529 1.00 41.60 323 SER A N 1
ATOM 2264 C CA . SER A 1 301 ? -42.324 16.141 -39.665 1.00 43.83 323 SER A CA 1
ATOM 2265 C C . SER A 1 301 ? -41.553 15.503 -40.803 1.00 44.34 323 SER A C 1
ATOM 2266 O O . SER A 1 301 ? -41.655 15.926 -41.950 1.00 45.60 323 SER A O 1
ATOM 2269 N N . ILE A 1 302 ? -40.742 14.512 -40.460 1.00 42.91 324 ILE A N 1
ATOM 2270 C CA . ILE A 1 302 ? -39.616 14.093 -41.307 1.00 42.32 324 ILE A CA 1
ATOM 2271 C C . ILE A 1 302 ? -39.883 12.840 -42.137 1.00 41.48 324 ILE A C 1
ATOM 2272 O O . ILE A 1 302 ? -39.206 12.635 -43.127 1.00 41.98 324 ILE A O 1
ATOM 2277 N N . TYR A 1 303 ? -40.812 11.984 -41.704 1.00 40.72 325 TYR A N 1
ATOM 2278 C CA . TYR A 1 303 ? -41.243 10.839 -42.507 1.00 41.02 325 TYR A CA 1
ATOM 2279 C C . TYR A 1 303 ? -42.488 11.247 -43.327 1.00 42.78 325 TYR A C 1
ATOM 2280 O O . TYR A 1 303 ? -43.470 11.766 -42.779 1.00 42.37 325 TYR A O 1
ATOM 2289 N N . LYS A 1 304 ? -42.433 11.019 -44.635 1.00 43.98 326 LYS A N 1
ATOM 2290 C CA . LYS A 1 304 ? -43.542 11.355 -45.529 1.00 46.47 326 LYS A CA 1
ATOM 2291 C C . LYS A 1 304 ? -44.811 10.588 -45.173 1.00 44.93 326 LYS A C 1
ATOM 2292 O O . LYS A 1 304 ? -45.913 11.142 -45.251 1.00 44.62 326 LYS A O 1
ATOM 2298 N N . ILE A 1 305 ? -44.663 9.348 -44.718 1.00 42.70 327 ILE A N 1
ATOM 2299 C CA . ILE A 1 305 ? -45.844 8.553 -44.293 1.00 43.20 327 ILE A CA 1
ATOM 2300 C C . ILE A 1 305 ? -46.555 9.024 -42.978 1.00 42.20 327 ILE A C 1
ATOM 2301 O O . ILE A 1 305 ? -47.661 8.538 -42.662 1.00 41.57 327 ILE A O 1
ATOM 2306 N N . ASN A 1 306 ? -45.917 9.950 -42.239 1.00 41.38 328 ASN A N 1
ATOM 2307 C CA . ASN A 1 306 ? -46.521 10.686 -41.085 1.00 41.34 328 ASN A CA 1
ATOM 2308 C C . ASN A 1 306 ? -47.292 11.979 -41.432 1.00 43.08 328 ASN A C 1
ATOM 2309 O O . ASN A 1 306 ? -47.887 12.584 -40.509 1.00 41.99 328 ASN A O 1
ATOM 2314 N N . ALA A 1 307 ? -47.307 12.400 -42.718 1.00 44.49 329 ALA A N 1
ATOM 2315 C CA . ALA A 1 307 ? -48.116 13.578 -43.176 1.00 46.59 329 ALA A CA 1
ATOM 2316 C C . ALA A 1 307 ? -49.537 13.655 -42.552 1.00 47.28 329 ALA A C 1
ATOM 2317 O O . ALA A 1 307 ? -50.286 12.675 -42.578 1.00 47.13 329 ALA A O 1
ATOM 2319 N N . GLY A 1 308 ? -49.880 14.796 -41.968 1.00 47.68 330 GLY A N 1
ATOM 2320 C CA . GLY A 1 308 ? -51.197 14.983 -41.350 1.00 49.32 330 GLY A CA 1
ATOM 2321 C C . GLY A 1 308 ? -51.471 14.322 -39.993 1.00 48.35 330 GLY A C 1
ATOM 2322 O O . GLY A 1 308 ? -52.562 14.507 -39.448 1.00 49.13 330 GLY A O 1
ATOM 2323 N N . LEU A 1 309 ? -50.508 13.581 -39.431 1.00 46.62 331 LEU A N 1
ATOM 2324 C CA . LEU A 1 309 ? -50.728 12.849 -38.185 1.00 45.67 331 LEU A CA 1
ATOM 2325 C C . LEU A 1 309 ? -50.390 13.781 -37.047 1.00 45.89 331 LEU A C 1
ATOM 2326 O O . LEU A 1 309 ? -49.233 13.931 -36.666 1.00 44.73 331 LEU A O 1
ATOM 2331 N N . ALA A 1 310 ? -51.422 14.426 -36.521 1.00 47.16 332 ALA A N 1
ATOM 2332 C CA . ALA A 1 310 ? -51.242 15.506 -35.584 1.00 47.49 332 ALA A CA 1
ATOM 2333 C C . ALA A 1 310 ? -51.004 14.992 -34.175 1.00 46.05 332 ALA A C 1
ATOM 2334 O O . ALA A 1 310 ? -51.119 13.795 -33.883 1.00 44.55 332 ALA A O 1
ATOM 2336 N N . GLU A 1 311 ? -50.673 15.935 -33.307 1.00 46.69 333 GLU A N 1
ATOM 2337 C CA . GLU A 1 311 ? -50.567 15.679 -31.843 1.00 45.69 333 GLU A CA 1
ATOM 2338 C C . GLU A 1 311 ? -51.873 15.032 -31.372 1.00 46.03 333 GLU A C 1
ATOM 2339 O O . GLU A 1 311 ? -52.974 15.475 -31.776 1.00 48.16 333 GLU A O 1
ATOM 2345 N N . GLY A 1 312 ? -51.749 13.969 -30.584 1.00 44.63 334 GLY A N 1
ATOM 2346 C CA . GLY A 1 312 ? -52.897 13.172 -30.139 1.00 46.13 334 GLY A CA 1
ATOM 2347 C C . GLY A 1 312 ? -53.225 11.947 -30.981 1.00 46.00 334 GLY A C 1
ATOM 2348 O O . GLY A 1 312 ? -54.082 11.152 -30.578 1.00 46.35 334 GLY A O 1
ATOM 2349 N N . SER A 1 313 ? -52.556 11.810 -32.133 1.00 44.72 335 SER A N 1
ATOM 2350 C CA . SER A 1 313 ? -52.694 10.672 -33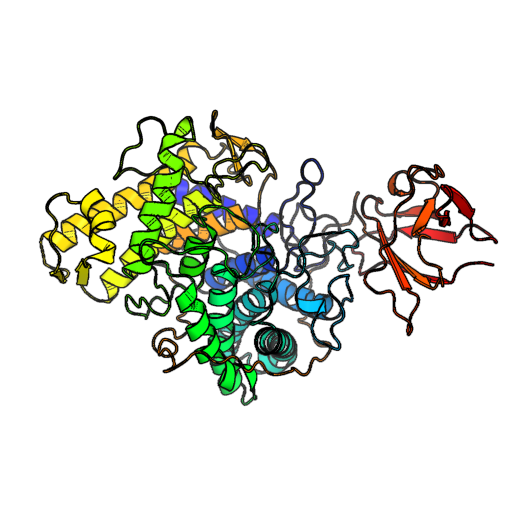.038 1.00 44.69 335 SER A CA 1
ATOM 2351 C C . SER A 1 313 ? -51.370 9.926 -33.098 1.00 42.80 335 SER A C 1
ATOM 2352 O O . SER A 1 313 ? -50.312 10.539 -33.050 1.00 42.62 335 SER A O 1
ATOM 2355 N N . ALA A 1 314 ? -51.448 8.609 -33.199 1.00 41.39 336 ALA A N 1
ATOM 2356 C CA . ALA A 1 314 ? -50.293 7.763 -33.368 1.00 40.91 336 ALA A CA 1
ATOM 2357 C C . ALA A 1 314 ? -49.494 8.125 -34.643 1.00 40.30 336 ALA A C 1
ATOM 2358 O O . ALA A 1 314 ? -50.068 8.503 -35.655 1.00 42.07 336 ALA A O 1
ATOM 2360 N N . ALA A 1 315 ? -48.170 8.039 -34.540 1.00 37.70 337 ALA A N 1
ATOM 2361 C CA . ALA A 1 315 ? -47.283 8.201 -35.670 1.00 37.38 337 ALA A CA 1
ATOM 2362 C C . ALA A 1 315 ? -46.254 7.057 -35.757 1.00 34.86 337 ALA A C 1
ATOM 2363 O O . ALA A 1 315 ? -46.030 6.305 -34.791 1.00 33.57 337 ALA A O 1
ATOM 2365 N N . ASN A 1 316 ? -45.660 6.924 -36.941 1.00 34.53 338 ASN A N 1
ATOM 2366 C CA . ASN A 1 316 ? -44.639 5.904 -37.219 1.00 33.96 338 ASN A CA 1
ATOM 2367 C C . ASN A 1 316 ? -43.295 6.444 -36.744 1.00 33.63 338 ASN A C 1
ATOM 2368 O O . ASN A 1 316 ? -42.912 7.552 -37.123 1.00 35.15 338 ASN A O 1
ATOM 2373 N N . VAL A 1 317 ? -42.563 5.665 -35.953 1.00 32.89 339 VAL A N 1
ATOM 2374 C CA . VAL A 1 317 ? -41.377 6.157 -35.288 1.00 31.74 339 VAL A CA 1
ATOM 2375 C C . VAL A 1 317 ? -40.182 5.253 -35.510 1.00 31.59 339 VAL A C 1
ATOM 2376 O O . VAL A 1 317 ? -40.336 4.067 -35.782 1.00 31.40 339 VAL A O 1
ATOM 2380 N N . GLY A 1 318 ? -38.987 5.831 -35.387 1.00 32.09 340 GLY A N 1
ATOM 2381 C CA . GLY A 1 318 ? -37.704 5.150 -35.690 1.00 31.56 340 GLY A CA 1
ATOM 2382 C C . GLY A 1 318 ? -36.791 5.093 -34.466 1.00 31.76 340 GLY A C 1
ATOM 2383 O O . GLY A 1 318 ? -37.262 5.221 -33.311 1.00 31.72 340 GLY A O 1
ATOM 2384 N N . ARG A 1 319 ? -35.499 4.895 -34.720 1.00 30.60 341 ARG A N 1
ATOM 2385 C CA . ARG A 1 319 ? -34.480 4.869 -33.661 1.00 30.27 341 ARG A CA 1
ATOM 2386 C C . ARG A 1 319 ? -34.146 6.223 -33.065 1.00 29.62 341 ARG A C 1
ATOM 2387 O O . ARG A 1 319 ? -34.121 6.369 -31.861 1.00 29.38 341 ARG A O 1
ATOM 2395 N N . TYR A 1 320 ? -33.771 7.167 -33.929 1.00 30.35 342 TYR A N 1
ATOM 2396 C CA . TYR A 1 320 ? -33.477 8.540 -33.547 1.00 30.52 342 TYR A CA 1
ATOM 2397 C C . TYR A 1 320 ? -33.633 9.413 -34.803 1.00 31.17 342 TYR A C 1
ATOM 2398 O O . TYR A 1 320 ? -33.448 8.931 -35.906 1.00 31.10 342 TYR A O 1
ATOM 2407 N N . PRO A 1 321 ? -34.024 10.678 -34.649 1.00 31.75 343 PRO A N 1
ATOM 2408 C CA . PRO A 1 321 ? -34.324 11.563 -35.793 1.00 33.02 343 PRO A CA 1
ATOM 2409 C C . PRO A 1 321 ? -33.190 11.832 -36.783 1.00 33.30 343 PRO A C 1
ATOM 2410 O O . PRO A 1 321 ? -33.471 12.091 -37.945 1.00 34.55 343 PRO A O 1
ATOM 2414 N N . GLU A 1 322 ? -31.936 11.755 -36.331 1.00 32.14 344 GLU A N 1
ATOM 2415 C CA . GLU A 1 322 ? -30.732 11.939 -37.189 1.00 32.32 344 GLU A CA 1
ATOM 2416 C C . GLU A 1 322 ? -30.327 10.673 -37.992 1.00 31.24 344 GLU A C 1
ATOM 2417 O O . GLU A 1 322 ? -29.352 10.717 -38.730 1.00 31.55 344 GLU A O 1
ATOM 2423 N N . ASP A 1 323 ? -31.055 9.562 -37.829 1.00 30.31 345 ASP A N 1
ATOM 2424 C CA . ASP A 1 323 ? -30.677 8.241 -38.395 1.00 30.53 345 ASP A CA 1
ATOM 2425 C C . ASP A 1 323 ? -30.598 8.253 -39.909 1.00 31.93 345 ASP A C 1
ATOM 2426 O O . ASP A 1 323 ? -31.505 8.806 -40.547 1.00 33.13 345 ASP A O 1
ATOM 2431 N N . VAL A 1 324 ? -29.525 7.666 -40.464 1.00 32.62 346 VAL A N 1
ATOM 2432 C CA . VAL A 1 324 ? -29.367 7.403 -41.923 1.00 33.48 346 VAL A CA 1
ATOM 2433 C C . VAL A 1 324 ? -29.176 5.916 -42.303 1.00 32.69 346 VAL A C 1
ATOM 2434 O O . VAL A 1 324 ? -29.063 5.621 -43.476 1.00 32.17 346 VAL A O 1
ATOM 2438 N N . TYR A 1 325 ? -29.154 4.991 -41.330 1.00 32.32 347 TYR A N 1
ATOM 2439 C CA . TYR A 1 325 ? -28.967 3.553 -41.600 1.00 31.81 347 TYR A CA 1
ATOM 2440 C C . TYR A 1 325 ? -30.127 2.990 -42.465 1.00 32.78 347 TYR A C 1
ATOM 2441 O O . TYR A 1 325 ? -31.290 2.940 -42.018 1.00 30.26 347 TYR A O 1
ATOM 2450 N N . GLN A 1 326 ? -29.763 2.569 -43.688 1.00 34.20 348 GLN A N 1
ATOM 2451 C CA . GLN A 1 326 ? -30.688 2.104 -44.728 1.00 35.77 348 GLN A CA 1
ATOM 2452 C C . GLN A 1 326 ? -31.711 3.208 -45.192 1.00 37.19 348 GLN A C 1
ATOM 2453 O O . GLN A 1 326 ? -32.810 2.892 -45.663 1.00 36.72 348 GLN A O 1
ATOM 2459 N N . GLY A 1 327 ? -31.333 4.481 -45.041 1.00 37.42 349 GLY A N 1
ATOM 2460 C CA . GLY A 1 327 ? -32.196 5.617 -45.308 1.00 37.84 349 GLY A CA 1
ATOM 2461 C C . GLY A 1 327 ? -32.664 6.357 -44.064 1.00 37.53 349 GLY A C 1
ATOM 2462 O O . GLY A 1 327 ? -32.997 7.532 -44.136 1.00 40.10 349 GLY A O 1
ATOM 2463 N N . GLY A 1 328 ? -32.734 5.677 -42.928 1.00 35.02 350 GLY A N 1
ATOM 2464 C CA . GLY A 1 328 ? -33.214 6.273 -41.703 1.00 34.57 350 GLY A CA 1
ATOM 2465 C C . GLY A 1 328 ? -34.726 6.179 -41.704 1.00 34.54 350 GLY A C 1
ATOM 2466 O O . GLY A 1 328 ? -35.398 7.111 -42.202 1.00 34.40 350 GLY A O 1
ATOM 2467 N N . ASN A 1 329 ? -35.253 5.076 -41.154 1.00 33.03 351 ASN A N 1
ATOM 2468 C CA . ASN A 1 329 ? -36.674 4.716 -41.339 1.00 33.93 351 ASN A CA 1
ATOM 2469 C C . ASN A 1 329 ? -37.359 4.346 -40.057 1.00 33.47 351 ASN A C 1
ATOM 2470 O O . ASN A 1 329 ? -36.681 4.077 -39.071 1.00 32.87 351 ASN A O 1
ATOM 2475 N N . PRO A 1 330 ? -38.715 4.301 -40.074 1.00 34.29 352 PRO A N 1
ATOM 2476 C CA . PRO A 1 330 ? -39.472 3.554 -39.048 1.00 33.52 352 PRO A CA 1
ATOM 2477 C C . PRO A 1 330 ? -38.984 2.115 -38.817 1.00 33.06 352 PRO A C 1
ATOM 2478 O O . PRO A 1 330 ? -38.650 1.403 -39.776 1.00 33.67 352 PRO A O 1
ATOM 2482 N N . TRP A 1 331 ? -38.897 1.723 -37.542 1.00 32.01 353 TRP A N 1
ATOM 2483 C CA . TRP A 1 331 ? -38.578 0.342 -37.146 1.00 31.64 353 TRP A CA 1
ATOM 2484 C C . TRP A 1 331 ? -39.867 -0.248 -36.531 1.00 32.13 353 TRP A C 1
ATOM 2485 O O . TRP A 1 331 ? -40.534 0.443 -35.754 1.00 32.25 353 TRP A O 1
ATOM 2496 N N . TYR A 1 332 ? -40.198 -1.505 -36.840 1.00 32.45 354 TYR A N 1
ATOM 2497 C CA . TYR A 1 332 ? -41.400 -2.109 -36.281 1.00 33.41 354 TYR A CA 1
ATOM 2498 C C . TYR A 1 332 ? -41.325 -2.141 -34.741 1.00 32.89 354 TYR A C 1
ATOM 2499 O O . TYR A 1 332 ? -42.336 -1.855 -34.087 1.00 31.81 354 TYR A O 1
ATOM 2508 N N . LEU A 1 333 ? -40.140 -2.452 -34.191 1.00 31.24 355 LEU A N 1
ATOM 2509 C CA . LEU A 1 333 ? -39.978 -2.520 -32.751 1.00 30.95 355 LEU A CA 1
ATOM 2510 C C . LEU A 1 333 ? -40.094 -1.162 -32.020 1.00 30.66 355 LEU A C 1
ATOM 2511 O O . LEU A 1 333 ? -40.366 -1.115 -30.806 1.00 31.40 355 LEU A O 1
ATOM 2516 N N . ALA A 1 334 ? -39.874 -0.077 -32.757 1.00 30.62 356 ALA A N 1
ATOM 2517 C CA . ALA A 1 334 ? -40.033 1.304 -32.257 1.00 29.72 356 ALA A CA 1
ATOM 2518 C C . ALA A 1 334 ? -41.505 1.684 -32.112 1.00 29.73 356 ALA A C 1
ATOM 2519 O O . ALA A 1 334 ? -41.954 2.195 -31.065 1.00 27.96 356 ALA A O 1
ATOM 2521 N N . THR A 1 335 ? -42.243 1.454 -33.196 1.00 30.57 357 THR A N 1
ATOM 2522 C CA . THR A 1 335 ? -43.672 1.749 -33.246 1.00 32.03 357 THR A CA 1
ATOM 2523 C C . THR A 1 335 ? -44.415 0.940 -32.182 1.00 32.19 357 THR A C 1
ATOM 2524 O O . THR A 1 335 ? -45.261 1.481 -31.480 1.00 32.05 357 THR A O 1
ATOM 2528 N N . LEU A 1 336 ? -44.025 -0.324 -32.027 1.00 32.19 358 LEU A N 1
ATOM 2529 C CA . LEU A 1 336 ? -44.580 -1.196 -31.006 1.00 33.76 358 LEU A CA 1
ATOM 2530 C C . LEU A 1 336 ? -44.177 -0.804 -29.572 1.00 33.55 358 LEU A C 1
ATOM 2531 O O . LEU A 1 336 ? -45.050 -0.741 -28.650 1.00 33.64 358 LEU A O 1
ATOM 2536 N N . GLY A 1 337 ? -42.887 -0.503 -29.387 1.00 32.73 359 GLY A N 1
ATOM 2537 C CA . GLY A 1 337 ? -42.382 0.034 -28.099 1.00 32.31 359 GLY A CA 1
ATOM 2538 C C . GLY A 1 337 ? -43.117 1.279 -27.619 1.00 32.99 359 GLY A C 1
ATOM 2539 O O . GLY A 1 337 ? -43.445 1.405 -26.415 1.00 33.85 359 GLY A O 1
ATOM 2540 N N . ALA A 1 338 ? -43.382 2.211 -28.552 1.00 32.56 360 ALA A N 1
ATOM 2541 C CA . ALA A 1 338 ? -44.178 3.405 -28.242 1.00 33.09 360 ALA A CA 1
ATOM 2542 C C . ALA A 1 338 ? -45.536 3.067 -27.553 1.00 33.71 360 ALA A C 1
ATOM 2543 O O . ALA A 1 338 ? -45.945 3.727 -26.557 1.00 32.60 360 ALA A O 1
ATOM 2545 N N . SER A 1 339 ? -46.209 2.034 -28.078 1.00 33.81 361 SER A N 1
ATOM 2546 C CA . SER A 1 339 ? -47.483 1.572 -27.526 1.00 34.12 361 SER A CA 1
ATOM 2547 C C . SER A 1 339 ? -47.278 0.933 -26.154 1.00 33.89 361 SER A C 1
ATOM 2548 O O . SER A 1 339 ? -48.024 1.242 -25.213 1.00 33.58 361 SER A O 1
ATOM 2551 N N . GLU A 1 340 ? -46.247 0.078 -26.039 1.00 33.40 362 GLU A N 1
ATOM 2552 C CA . GLU A 1 340 ? -46.007 -0.704 -24.816 1.00 33.55 362 GLU A CA 1
ATOM 2553 C C . GLU A 1 340 ? -45.749 0.156 -23.588 1.00 32.39 362 GLU A C 1
ATOM 2554 O O . GLU A 1 340 ? -46.184 -0.181 -22.484 1.00 32.96 362 GLU A O 1
ATOM 2560 N N . LEU A 1 341 ? -45.030 1.248 -23.774 1.00 31.21 363 LEU A N 1
ATOM 2561 C CA . LEU A 1 341 ? -44.842 2.172 -22.671 1.00 31.81 363 LEU A CA 1
ATOM 2562 C C . LEU A 1 341 ? -46.179 2.717 -22.153 1.00 32.32 363 LEU A C 1
ATOM 2563 O O . LEU A 1 341 ? -46.357 2.896 -20.938 1.00 31.86 363 LEU A O 1
ATOM 2568 N N . LEU A 1 342 ? -47.104 2.988 -23.081 1.00 32.76 364 LEU A N 1
ATOM 2569 C CA . LEU A 1 342 ? -48.425 3.507 -22.739 1.00 34.39 364 LEU A CA 1
ATOM 2570 C C . LEU A 1 342 ? -49.257 2.418 -22.059 1.00 34.57 364 LEU A C 1
ATOM 2571 O O . LEU A 1 342 ? -49.870 2.665 -21.023 1.00 34.70 364 LEU A O 1
ATOM 2576 N N . TYR A 1 343 ? -49.266 1.206 -22.619 1.00 34.25 365 TYR A N 1
ATOM 2577 C CA . TYR A 1 343 ? -49.970 0.097 -21.977 1.00 34.76 365 TYR A CA 1
ATOM 2578 C C . TYR A 1 343 ? -49.435 -0.175 -20.553 1.00 34.67 365 TYR A C 1
ATOM 2579 O O . TYR A 1 343 ? -50.250 -0.440 -19.640 1.00 35.60 365 TYR A O 1
ATOM 2588 N N . ASP A 1 344 ? -48.114 -0.083 -20.352 1.00 33.09 366 ASP A N 1
ATOM 2589 C CA . ASP A 1 344 ? -47.536 -0.226 -18.975 1.00 33.44 366 ASP A CA 1
ATOM 2590 C C . ASP A 1 344 ? -48.061 0.873 -18.026 1.00 33.37 366 ASP A C 1
ATOM 2591 O O . ASP A 1 344 ? -48.552 0.593 -16.931 1.00 33.88 366 ASP A O 1
ATOM 2596 N N . ALA A 1 345 ? -48.009 2.118 -18.482 1.00 33.63 367 ALA A N 1
ATOM 2597 C CA . ALA A 1 345 ? -48.589 3.240 -17.735 1.00 34.94 367 ALA A CA 1
ATOM 2598 C C . ALA A 1 345 ? -50.050 2.994 -17.322 1.00 36.21 367 ALA A C 1
ATOM 2599 O O . ALA A 1 345 ? -50.392 3.072 -16.152 1.00 35.94 367 ALA A O 1
ATOM 2601 N N . LEU A 1 346 ? -50.891 2.657 -18.288 1.00 36.93 368 LEU A N 1
ATOM 2602 C CA . LEU A 1 346 ? -52.297 2.296 -18.024 1.00 38.21 368 LEU A CA 1
ATOM 2603 C C . LEU A 1 346 ? -52.537 1.218 -16.918 1.00 39.04 368 LEU A C 1
ATOM 2604 O O . LEU A 1 346 ? -53.386 1.392 -16.036 1.00 39.58 368 LEU A O 1
ATOM 2609 N N . TYR A 1 347 ? -51.797 0.115 -16.994 1.00 39.33 369 TYR A N 1
ATOM 2610 C CA . TYR A 1 347 ? -51.836 -0.929 -15.965 1.00 40.53 369 TYR A CA 1
ATOM 2611 C C . TYR A 1 347 ? -51.508 -0.387 -14.559 1.00 40.67 369 TYR A C 1
ATOM 2612 O O . TYR A 1 347 ? -52.214 -0.710 -13.581 1.00 41.38 369 TYR A O 1
ATOM 2621 N N . GLN A 1 348 ? -50.431 0.406 -14.466 1.00 39.46 370 GLN A N 1
ATOM 2622 C CA . GLN A 1 348 ? -49.968 0.940 -13.174 1.00 40.11 370 GLN A CA 1
ATOM 2623 C C . GLN A 1 348 ? -51.022 1.889 -12.566 1.00 41.16 370 GLN A C 1
ATOM 2624 O O . GLN A 1 348 ? -51.323 1.790 -11.391 1.00 41.02 370 GLN A O 1
ATOM 2630 N N . TRP A 1 349 ? -51.579 2.793 -13.376 1.00 42.05 371 TRP A N 1
ATOM 2631 C CA . TRP A 1 349 ? -52.636 3.707 -12.903 1.00 43.48 371 TRP A CA 1
ATOM 2632 C C . TRP A 1 349 ? -53.878 2.963 -12.448 1.00 45.24 371 TRP A C 1
ATOM 2633 O O . TRP A 1 349 ? -54.522 3.347 -11.465 1.00 45.50 371 TRP A O 1
ATOM 2644 N N . ASP A 1 350 ? -54.223 1.908 -13.172 1.00 45.50 372 ASP A N 1
ATOM 2645 C CA . ASP A 1 350 ? -55.339 1.067 -12.771 1.00 47.27 372 ASP A CA 1
ATOM 2646 C C . ASP A 1 350 ? -55.094 0.352 -11.443 1.00 48.51 372 ASP A C 1
ATOM 2647 O O . ASP A 1 350 ? -56.013 0.198 -10.648 1.00 49.81 372 ASP A O 1
ATOM 2652 N N . ARG A 1 351 ? -53.861 -0.090 -11.215 1.00 48.23 373 ARG A N 1
ATOM 2653 C CA . ARG A 1 351 ? -53.476 -0.729 -9.956 1.00 49.89 373 ARG A CA 1
ATOM 2654 C C . ARG A 1 351 ? -53.503 0.264 -8.787 1.00 50.02 373 ARG A C 1
ATOM 2655 O O . ARG A 1 351 ? -54.082 -0.022 -7.749 1.00 50.19 373 ARG A O 1
ATOM 2663 N N . LEU A 1 352 ? -52.890 1.427 -8.984 1.00 49.18 374 LEU A N 1
ATOM 2664 C CA . LEU A 1 352 ? -52.781 2.473 -7.956 1.00 49.98 374 LEU A CA 1
ATOM 2665 C C . LEU A 1 352 ? -54.104 3.157 -7.564 1.00 51.19 374 LEU A C 1
ATOM 2666 O O . LEU A 1 352 ? -54.214 3.665 -6.447 1.00 51.81 374 LEU A O 1
ATOM 2671 N N . GLY A 1 353 ? -55.081 3.176 -8.483 1.00 52.14 375 GLY A N 1
ATOM 2672 C CA . GLY A 1 353 ? -56.372 3.863 -8.293 1.00 54.08 375 GLY A CA 1
ATOM 2673 C C . GLY A 1 353 ? -56.421 5.349 -8.648 1.00 53.77 375 GLY A C 1
ATOM 2674 O O . GLY A 1 353 ? -57.407 6.031 -8.351 1.00 54.22 375 GLY A O 1
ATOM 2675 N N . LYS A 1 354 ? -55.373 5.851 -9.298 1.00 52.25 376 LYS A N 1
ATOM 2676 C CA . LYS A 1 354 ? -55.204 7.295 -9.525 1.00 52.53 376 LYS A CA 1
ATOM 2677 C C . LYS A 1 354 ? -54.092 7.607 -10.523 1.00 49.31 376 LYS A C 1
ATOM 2678 O O . LYS A 1 354 ? -53.229 6.769 -10.765 1.00 47.14 376 LYS A O 1
ATOM 2684 N N . LEU A 1 355 ? -54.127 8.816 -11.088 1.00 48.31 377 LEU A N 1
ATOM 2685 C CA . LEU A 1 355 ? -52.999 9.371 -11.844 1.00 46.25 377 LEU A CA 1
ATOM 2686 C C . LEU A 1 355 ? -52.791 10.796 -11.429 1.00 45.96 377 LEU A C 1
ATOM 2687 O O . LEU A 1 355 ? -53.713 11.465 -10.977 1.00 46.68 377 LEU A O 1
ATOM 2692 N N . GLU A 1 356 ? -51.569 11.250 -11.634 1.00 44.65 378 GLU A N 1
ATOM 2693 C CA . GLU A 1 356 ? -51.161 12.571 -11.272 1.00 45.86 378 GLU A CA 1
ATOM 2694 C C . GLU A 1 356 ? -50.662 13.280 -12.487 1.00 43.22 378 GLU A C 1
ATOM 2695 O O . GLU A 1 356 ? -49.915 12.723 -13.274 1.00 41.53 378 GLU A O 1
ATOM 2701 N N . VAL A 1 357 ? -51.090 14.527 -12.609 1.00 43.03 379 VAL A N 1
ATOM 2702 C CA . VAL A 1 357 ? -50.622 15.441 -13.624 1.00 41.53 379 VAL A CA 1
ATOM 2703 C C . VAL A 1 357 ? -49.767 16.447 -12.887 1.00 40.86 379 VAL A C 1
ATOM 2704 O O . VAL A 1 357 ? -50.230 17.047 -11.912 1.00 41.32 379 VAL A O 1
ATOM 2708 N N . SER A 1 358 ? -48.538 16.629 -13.355 1.00 40.00 380 SER A N 1
ATOM 2709 C CA . SER A 1 358 ? -47.582 17.578 -12.772 1.00 41.14 380 SER A CA 1
ATOM 2710 C C . SER A 1 358 ? -47.049 18.507 -13.870 1.00 41.61 380 SER A C 1
ATOM 2711 O O . SER A 1 358 ? -47.361 18.329 -15.063 1.00 41.16 380 SER A O 1
ATOM 2714 N N . GLU A 1 359 ? -46.245 19.486 -13.457 1.00 42.78 381 GLU A N 1
ATOM 2715 C CA . GLU A 1 359 ? -45.626 20.422 -14.397 1.00 44.68 381 GLU A CA 1
ATOM 2716 C C . GLU A 1 359 ? -44.802 19.690 -15.459 1.00 41.23 381 GLU A C 1
ATOM 2717 O O . GLU A 1 359 ? -44.869 20.022 -16.633 1.00 40.98 381 GLU A O 1
ATOM 2723 N N . THR A 1 360 ? -44.063 18.667 -15.048 1.00 38.60 382 THR A N 1
ATOM 2724 C CA . THR A 1 360 ? -43.172 17.945 -15.961 1.00 36.76 382 THR A CA 1
ATOM 2725 C C . THR A 1 360 ? -43.974 17.174 -17.033 1.00 35.53 382 THR A C 1
ATOM 2726 O O . THR A 1 360 ? -43.576 17.145 -18.202 1.00 34.61 382 THR A O 1
ATOM 2730 N N . SER A 1 361 ? -45.093 16.580 -16.610 1.00 35.22 383 SER A N 1
ATOM 2731 C CA . SER A 1 361 ? -45.989 15.815 -17.485 1.00 34.90 383 SER A CA 1
ATOM 2732 C C . SER A 1 361 ? -47.113 16.629 -18.202 1.00 36.60 383 SER A C 1
ATOM 2733 O O . SER A 1 361 ? -47.900 16.042 -18.985 1.00 36.31 383 SER A O 1
ATOM 2736 N N . LEU A 1 362 ? -47.174 17.947 -17.975 1.00 38.02 384 LEU A N 1
ATOM 2737 C CA . LEU A 1 362 ? -48.317 18.750 -18.428 1.00 39.89 384 LEU A CA 1
ATOM 2738 C C . LEU A 1 362 ? -48.527 18.731 -19.944 1.00 40.44 384 LEU A C 1
ATOM 2739 O O . LEU A 1 362 ? -49.669 18.627 -20.399 1.00 40.90 384 LEU A O 1
ATOM 2744 N N . SER A 1 363 ? -47.440 18.799 -20.721 1.00 40.21 385 SER A N 1
ATOM 2745 C CA . SER A 1 363 ? -47.540 18.739 -22.180 1.00 40.62 385 SER A CA 1
ATOM 2746 C C . SER A 1 363 ? -47.988 17.403 -22.703 1.00 39.13 385 SER A C 1
ATOM 2747 O O . SER A 1 363 ? -48.762 17.358 -23.653 1.00 39.74 385 SER A O 1
ATOM 2750 N N . PHE A 1 364 ? -47.475 16.323 -22.123 1.00 36.82 386 PHE A N 1
ATOM 2751 C CA . PHE A 1 364 ? -47.968 14.985 -22.450 1.00 36.37 386 PHE A CA 1
ATOM 2752 C C . PHE A 1 364 ? -49.512 14.909 -22.324 1.00 38.77 386 PHE A C 1
ATOM 2753 O O . PHE A 1 364 ? -50.208 14.515 -23.281 1.00 38.97 386 PHE A O 1
ATOM 2761 N N . PHE A 1 365 ? -50.045 15.303 -21.167 1.00 39.67 387 PHE A N 1
ATOM 2762 C CA . PHE A 1 365 ? -51.490 15.132 -20.907 1.00 41.68 387 PHE A CA 1
ATOM 2763 C C . PHE A 1 365 ? -52.397 16.083 -21.707 1.00 43.92 387 PHE A C 1
ATOM 2764 O O . PHE A 1 365 ? -53.523 15.715 -22.074 1.00 44.30 387 PHE A O 1
ATOM 2772 N N . LYS A 1 366 ? -51.889 17.283 -22.000 1.00 45.66 388 LYS A N 1
ATOM 2773 C CA . LYS A 1 366 ? -52.601 18.281 -22.810 1.00 47.51 388 LYS A CA 1
ATOM 2774 C C . LYS A 1 366 ? -52.843 17.865 -24.258 1.00 47.66 388 LYS A C 1
ATOM 2775 O O . LYS A 1 366 ? -53.690 18.468 -24.924 1.00 50.03 388 LYS A O 1
ATOM 2781 N N . ASP A 1 367 ? -52.098 16.881 -24.770 1.00 46.51 389 ASP A N 1
ATOM 2782 C CA . ASP A 1 367 ? -52.428 16.260 -26.069 1.00 45.52 389 ASP A CA 1
ATOM 2783 C C . ASP A 1 367 ? -53.743 15.430 -26.073 1.00 45.92 389 ASP A C 1
ATOM 2784 O O . ASP A 1 367 ? -54.193 15.057 -27.147 1.00 44.95 389 ASP A O 1
ATOM 2789 N N . PHE A 1 368 ? -54.274 15.059 -24.897 1.00 45.35 390 PHE A N 1
ATOM 2790 C CA . PHE A 1 368 ? -55.529 14.297 -24.758 1.00 46.74 390 PHE A CA 1
ATOM 2791 C C . PHE A 1 368 ? -56.652 15.085 -24.112 1.00 48.96 390 PHE A C 1
ATOM 2792 O O . PHE A 1 368 ? -57.808 14.661 -24.171 1.00 50.70 390 PHE A O 1
ATOM 2800 N N . ASP A 1 369 ? -56.305 16.207 -23.472 1.00 49.40 391 ASP A N 1
ATOM 2801 C CA . ASP A 1 369 ? -57.257 17.090 -22.842 1.00 50.36 391 ASP A CA 1
ATOM 2802 C C . ASP A 1 369 ? -56.634 18.473 -22.687 1.00 50.41 391 ASP A C 1
ATOM 2803 O O . ASP A 1 369 ? -55.984 18.770 -21.689 1.00 48.67 391 ASP A O 1
ATOM 2808 N N . ALA A 1 370 ? -56.868 19.321 -23.683 1.00 51.83 392 ALA A N 1
ATOM 2809 C CA . ALA A 1 370 ? -56.337 20.695 -23.720 1.00 52.90 392 ALA A CA 1
ATOM 2810 C C . ALA A 1 370 ? -56.616 21.516 -22.459 1.00 54.18 392 ALA A C 1
ATOM 2811 O O . ALA A 1 370 ? -55.843 22.395 -22.138 1.00 55.99 392 ALA A O 1
ATOM 2813 N N . THR A 1 371 ? -57.726 21.210 -21.785 1.00 55.20 393 THR A N 1
ATOM 2814 C CA . THR A 1 371 ? -58.194 21.796 -20.495 1.00 56.76 393 THR A CA 1
ATOM 2815 C C . THR A 1 371 ? -57.424 21.428 -19.236 1.00 54.55 393 THR A C 1
ATOM 2816 O O . THR A 1 371 ? -57.535 22.107 -18.219 1.00 54.85 393 THR A O 1
ATOM 2820 N N . VAL A 1 372 ? -56.691 20.330 -19.288 1.00 53.10 394 VAL A N 1
ATOM 2821 C CA . VAL A 1 372 ? -56.228 19.677 -18.060 1.00 51.84 394 VAL A CA 1
ATOM 2822 C C . VAL A 1 372 ? -55.380 20.572 -17.131 1.00 50.89 394 VAL A C 1
ATOM 2823 O O . VAL A 1 372 ? -54.533 21.354 -17.576 1.00 50.29 394 VAL A O 1
ATOM 2827 N N . LYS A 1 373 ? -55.657 20.490 -15.839 1.00 50.49 395 LYS A N 1
ATOM 2828 C CA . LYS A 1 373 ? -54.867 21.200 -14.859 1.00 50.47 395 LYS A CA 1
ATOM 2829 C C . LYS A 1 373 ? -54.088 20.218 -13.988 1.00 48.48 395 LYS A C 1
ATOM 2830 O O . LYS A 1 373 ? -54.459 19.039 -13.867 1.00 46.67 395 LYS A O 1
ATOM 2836 N N . ILE A 1 374 ? -52.971 20.716 -13.442 1.00 47.42 396 ILE A N 1
ATOM 2837 C CA . ILE A 1 374 ? -52.134 20.013 -12.451 1.00 45.54 396 ILE A CA 1
ATOM 2838 C C . ILE A 1 374 ? -53.021 19.598 -11.261 1.00 45.93 396 ILE A C 1
ATOM 2839 O O . ILE A 1 374 ? -53.830 20.378 -10.789 1.00 47.33 396 ILE A O 1
ATOM 2844 N N . GLY A 1 375 ? -52.862 18.362 -10.803 1.00 45.05 397 GLY A N 1
ATOM 2845 C CA . GLY A 1 375 ? -53.674 17.829 -9.724 1.00 45.37 397 GLY A CA 1
ATOM 2846 C C . GLY A 1 375 ? -53.571 16.327 -9.692 1.00 44.44 397 GLY A C 1
ATOM 2847 O O . GLY A 1 375 ? -52.910 15.714 -10.572 1.00 42.97 397 GLY A O 1
ATOM 2848 N N . SER A 1 376 ? -54.212 15.742 -8.673 1.00 44.59 398 SER A N 1
ATOM 2849 C CA . SER A 1 376 ? -54.347 14.288 -8.526 1.00 44.68 398 SER A CA 1
ATOM 2850 C C . SER A 1 376 ? -55.777 13.837 -8.865 1.00 45.72 398 SER A C 1
ATOM 2851 O O . SER A 1 376 ? -56.749 14.490 -8.485 1.00 46.03 398 SER A O 1
ATOM 2854 N N . TYR A 1 377 ? -55.905 12.728 -9.593 1.00 45.82 399 TYR A N 1
ATOM 2855 C CA . TYR A 1 377 ? -57.230 12.304 -10.098 1.00 47.30 399 TYR A CA 1
ATOM 2856 C C . TYR A 1 377 ? -57.496 10.830 -9.842 1.00 47.82 399 TYR A C 1
ATOM 2857 O O . TYR A 1 377 ? -56.833 9.973 -10.436 1.00 46.42 399 TYR A O 1
ATOM 2866 N N . SER A 1 378 ? -58.489 10.547 -8.997 1.00 50.45 400 SER A N 1
ATOM 2867 C CA . SER A 1 378 ? -58.862 9.164 -8.655 1.00 52.53 400 SER A CA 1
ATOM 2868 C C . SER A 1 378 ? -59.675 8.475 -9.765 1.00 54.47 400 SER A C 1
ATOM 2869 O O . SER A 1 378 ? -60.252 9.133 -10.626 1.00 54.91 400 SER A O 1
ATOM 2872 N N . ARG A 1 379 ? -59.726 7.148 -9.703 1.00 57.05 401 ARG A N 1
ATOM 2873 C CA . ARG A 1 379 ? -60.468 6.298 -10.664 1.00 59.85 401 ARG A CA 1
ATOM 2874 C C . ARG A 1 379 ? -61.888 6.765 -11.001 1.00 61.56 401 ARG A C 1
ATOM 2875 O O . ARG A 1 379 ? -62.295 6.665 -12.149 1.00 62.10 401 ARG A O 1
ATOM 2883 N N . ASN A 1 380 ? -62.624 7.256 -9.999 1.00 63.69 402 ASN A N 1
ATOM 2884 C CA . ASN A 1 380 ? -64.009 7.770 -10.170 1.00 65.52 402 ASN A CA 1
ATOM 2885 C C . ASN A 1 380 ? -64.156 9.067 -10.945 1.00 64.08 402 ASN A C 1
ATOM 2886 O O . ASN A 1 380 ? -65.240 9.357 -11.433 1.00 65.66 402 ASN A O 1
ATOM 2891 N N . SER A 1 381 ? -63.102 9.870 -10.996 1.00 60.73 403 SER A N 1
ATOM 2892 C CA . SER A 1 381 ? -63.219 11.251 -11.452 1.00 60.60 403 SER A CA 1
ATOM 2893 C C . SER A 1 381 ? -63.393 11.361 -12.976 1.00 60.51 403 SER A C 1
ATOM 2894 O O . SER A 1 381 ? -62.947 10.487 -13.726 1.00 59.66 403 SER A O 1
ATOM 2897 N N . LYS A 1 382 ? -64.014 12.453 -13.410 1.00 61.41 404 LYS A N 1
ATOM 2898 C CA . LYS A 1 382 ? -64.248 12.739 -14.831 1.00 61.48 404 LYS A CA 1
ATOM 2899 C C . LYS A 1 382 ? -62.952 12.815 -15.651 1.00 58.04 404 LYS A C 1
ATOM 2900 O O . LYS A 1 382 ? -62.898 12.316 -16.787 1.00 56.33 404 LYS A O 1
ATOM 2906 N N . THR A 1 383 ? -61.923 13.440 -15.086 1.00 55.47 405 THR A N 1
ATOM 2907 C CA . THR A 1 383 ? -60.619 13.550 -15.771 1.00 52.57 405 THR A CA 1
ATOM 2908 C C . THR A 1 383 ? -59.890 12.217 -15.950 1.00 50.22 405 THR A C 1
ATOM 2909 O O . THR A 1 383 ? -59.250 12.004 -16.994 1.00 48.13 405 THR A O 1
ATOM 2913 N N . TYR A 1 384 ? -59.947 11.350 -14.931 1.00 49.66 406 TYR A N 1
ATOM 2914 C CA . TYR A 1 384 ? -59.306 10.023 -14.996 1.00 48.65 406 TYR A CA 1
ATOM 2915 C C . TYR A 1 384 ? -59.877 9.184 -16.151 1.00 49.69 406 TYR A C 1
ATOM 2916 O O . TYR A 1 384 ? -59.124 8.523 -16.870 1.00 47.74 406 TYR A O 1
ATOM 2925 N N . LYS A 1 385 ? -61.200 9.221 -16.315 1.00 52.84 407 LYS A N 1
ATOM 2926 C CA . LYS A 1 385 ? -61.886 8.435 -17.359 1.00 54.65 407 LYS A CA 1
ATOM 2927 C C . LYS A 1 385 ? -61.526 8.964 -18.734 1.00 52.88 407 LYS A C 1
ATOM 2928 O O . LYS A 1 385 ? -61.245 8.194 -19.645 1.00 51.82 407 LYS A O 1
ATOM 2934 N N . LYS A 1 386 ? -61.563 10.285 -18.862 1.00 52.69 408 LYS A N 1
ATOM 2935 C CA . LYS A 1 386 ? -61.308 10.989 -20.119 1.00 52.50 408 LYS A CA 1
ATOM 2936 C C . LYS A 1 386 ? -59.855 10.768 -20.578 1.00 48.85 408 LYS A C 1
ATOM 2937 O O . LYS A 1 386 ? -59.613 10.447 -21.744 1.00 46.66 408 LYS A O 1
ATOM 2943 N N . LEU A 1 387 ? -58.902 10.907 -19.651 1.00 46.54 409 LEU A N 1
ATOM 2944 C CA . LEU A 1 387 ? -57.484 10.758 -19.996 1.00 44.35 409 LEU A CA 1
ATOM 2945 C C . LEU A 1 387 ? -57.087 9.326 -20.358 1.00 43.08 409 LEU A C 1
ATOM 2946 O O . LEU A 1 387 ? -56.401 9.077 -21.409 1.00 42.19 409 LEU A O 1
ATOM 2951 N N . THR A 1 388 ? -57.514 8.387 -19.514 1.00 43.10 410 THR A N 1
ATOM 2952 C CA . THR A 1 388 ? -57.207 6.959 -19.732 1.00 42.62 410 THR A CA 1
ATOM 2953 C C . THR A 1 388 ? -57.908 6.392 -20.985 1.00 43.11 410 THR A C 1
ATOM 2954 O O . THR A 1 388 ? -57.260 5.714 -21.771 1.00 42.13 410 THR A O 1
ATOM 2958 N N . GLN A 1 389 ? -59.187 6.688 -21.201 1.00 44.97 411 GLN A N 1
ATOM 2959 C CA . GLN A 1 389 ? -59.848 6.203 -22.415 1.00 47.14 411 GLN A CA 1
ATOM 2960 C C . GLN A 1 389 ? -59.164 6.760 -23.668 1.00 46.56 411 GLN A C 1
ATOM 2961 O O . GLN A 1 389 ? -58.951 6.029 -24.622 1.00 46.24 411 GLN A O 1
ATOM 2967 N N . SER A 1 390 ? -58.757 8.027 -23.614 1.00 46.48 412 SER A N 1
ATOM 2968 C CA . SER A 1 390 ? -58.031 8.665 -24.708 1.00 46.16 412 SER A CA 1
ATOM 2969 C C . SER A 1 390 ? -56.580 8.133 -24.923 1.00 44.38 412 SER A C 1
ATOM 2970 O O . SER A 1 390 ? -56.150 7.911 -26.068 1.00 43.72 412 SER A O 1
ATOM 2973 N N . ILE A 1 391 ? -55.835 7.921 -23.841 1.00 42.17 413 ILE A N 1
ATOM 2974 C CA . ILE A 1 391 ? -54.509 7.318 -23.941 1.00 40.09 413 ILE A CA 1
ATOM 2975 C C . ILE A 1 391 ? -54.576 5.894 -24.508 1.00 39.99 413 ILE A C 1
ATOM 2976 O O . ILE A 1 391 ? -53.708 5.481 -25.280 1.00 38.69 413 ILE A O 1
ATOM 2981 N N . LYS A 1 392 ? -55.595 5.149 -24.119 1.00 41.57 414 LYS A N 1
ATOM 2982 C CA . LYS A 1 392 ? -55.825 3.793 -24.632 1.00 42.48 414 LYS A CA 1
ATOM 2983 C C . LYS A 1 392 ? -55.967 3.773 -26.161 1.00 42.31 414 LYS A C 1
ATOM 2984 O O . LYS A 1 392 ? -55.346 2.951 -26.832 1.00 41.44 414 LYS A O 1
ATOM 2990 N N . SER A 1 393 ? -56.813 4.654 -26.702 1.00 43.47 415 SER A N 1
ATOM 2991 C CA . SER A 1 393 ? -57.026 4.741 -28.166 1.00 43.66 415 SER A CA 1
ATOM 2992 C C . SER A 1 393 ? -55.758 5.156 -28.889 1.00 41.91 415 SER A C 1
ATOM 2993 O O . SER A 1 393 ? -55.507 4.714 -29.982 1.00 41.30 415 SER A O 1
ATOM 2996 N N . TYR A 1 394 ? -54.989 6.036 -28.266 1.00 41.44 416 TYR A N 1
ATOM 2997 C CA . TYR A 1 394 ? -53.722 6.509 -28.815 1.00 40.92 416 TYR A CA 1
ATOM 2998 C C . TYR A 1 394 ? -52.724 5.324 -28.964 1.00 39.80 416 TYR A C 1
ATOM 2999 O O . TYR A 1 394 ? -52.115 5.142 -30.026 1.00 38.44 416 TYR A O 1
ATOM 3008 N N . ALA A 1 395 ? -52.632 4.490 -27.922 1.00 39.59 417 ALA A N 1
ATOM 3009 C CA . ALA A 1 395 ? -51.734 3.324 -27.904 1.00 37.70 417 ALA A CA 1
ATOM 3010 C C . ALA A 1 395 ? -52.125 2.320 -28.980 1.00 38.37 417 ALA A C 1
ATOM 3011 O O . ALA A 1 395 ? -51.255 1.848 -29.744 1.00 38.47 417 ALA A O 1
ATOM 3013 N N . ASP A 1 396 ? -53.419 1.989 -29.031 1.00 39.13 418 ASP A N 1
ATOM 3014 C CA . ASP A 1 396 ? -53.990 1.158 -30.101 1.00 39.67 418 ASP A CA 1
ATOM 3015 C C . ASP A 1 396 ? -53.695 1.707 -31.484 1.00 39.68 418 ASP A C 1
ATOM 3016 O O . ASP A 1 396 ? -53.516 0.932 -32.419 1.00 39.91 418 ASP A O 1
ATOM 3021 N N . GLY A 1 397 ? -53.709 3.031 -31.626 1.00 39.73 419 GLY A N 1
ATOM 3022 C CA . GLY A 1 397 ? -53.333 3.695 -32.888 1.00 40.34 419 GLY A CA 1
ATOM 3023 C C . GLY A 1 397 ? -51.962 3.280 -33.435 1.00 39.00 419 GLY A C 1
ATOM 3024 O O . GLY A 1 397 ? -51.763 3.259 -34.654 1.00 38.66 419 GLY A O 1
ATOM 3025 N N . PHE A 1 398 ? -51.016 2.967 -32.541 1.00 37.28 420 PHE A N 1
ATOM 3026 C CA . PHE A 1 398 ? -49.684 2.473 -32.951 1.00 36.95 420 PHE A CA 1
ATOM 3027 C C . PHE A 1 398 ? -49.744 1.066 -33.526 1.00 37.56 420 PHE A C 1
ATOM 3028 O O . PHE A 1 398 ? -49.140 0.795 -34.545 1.00 38.22 420 PHE A O 1
ATOM 3036 N N . ILE A 1 399 ? -50.507 0.196 -32.877 1.00 39.22 421 ILE A N 1
ATOM 3037 C CA . ILE A 1 399 ? -50.753 -1.154 -33.362 1.00 41.07 421 ILE A CA 1
ATOM 3038 C C . ILE A 1 399 ? -51.519 -1.094 -34.704 1.00 42.91 421 ILE A C 1
ATOM 3039 O O . ILE A 1 399 ? -51.271 -1.912 -35.587 1.00 43.48 421 ILE A O 1
ATOM 3044 N N . GLN A 1 400 ? -52.418 -0.125 -34.864 1.00 45.21 422 GLN A N 1
ATOM 3045 C CA . GLN A 1 400 ? -53.151 0.067 -36.144 1.00 47.52 422 GLN A CA 1
ATOM 3046 C C . GLN A 1 400 ? -52.246 0.423 -37.332 1.00 45.56 422 GLN A C 1
ATOM 3047 O O . GLN A 1 400 ? -52.460 -0.061 -38.419 1.00 44.83 422 GLN A O 1
ATOM 3053 N N . LEU A 1 401 ? -51.243 1.261 -37.107 1.00 44.05 423 LEU A N 1
ATOM 3054 C CA . LEU A 1 401 ? -50.245 1.576 -38.135 1.00 43.66 423 LEU A CA 1
ATOM 3055 C C . LEU A 1 401 ? -49.428 0.334 -38.554 1.00 42.95 423 LEU A C 1
ATOM 3056 O O . LEU A 1 401 ? -49.151 0.158 -39.745 1.00 41.73 423 LEU A O 1
ATOM 3061 N N . VAL A 1 402 ? -49.065 -0.514 -37.579 1.00 41.60 424 VAL A N 1
ATOM 3062 C CA . VAL A 1 402 ? -48.327 -1.765 -37.854 1.00 41.86 424 VAL A CA 1
ATOM 3063 C C . VAL A 1 402 ? -49.188 -2.683 -38.726 1.00 43.66 424 VAL A C 1
ATOM 3064 O O . VAL A 1 402 ? -48.689 -3.252 -39.724 1.00 43.66 424 VAL A O 1
ATOM 3068 N N . GLN A 1 403 ? -50.481 -2.787 -38.368 1.00 45.20 425 GLN A N 1
ATOM 3069 C CA . GLN A 1 403 ? -51.495 -3.502 -39.175 1.00 46.27 425 GLN A CA 1
ATOM 3070 C C . GLN A 1 403 ? -51.539 -3.008 -40.624 1.00 47.63 425 GLN A C 1
ATOM 3071 O O . GLN A 1 403 ? -51.508 -3.828 -41.544 1.00 48.05 425 GLN A O 1
ATOM 3077 N N . GLN A 1 404 ? -51.594 -1.692 -40.842 1.00 47.91 426 GLN A N 1
ATOM 3078 C CA . GLN A 1 404 ? -51.563 -1.156 -42.225 1.00 49.41 426 GLN A CA 1
ATOM 3079 C C . GLN A 1 404 ? -50.304 -1.622 -42.970 1.00 46.85 426 GLN A C 1
ATOM 3080 O O . GLN A 1 404 ? -50.362 -1.811 -44.175 1.00 45.82 426 GLN A O 1
ATOM 3086 N N . TYR A 1 405 ? -49.178 -1.773 -42.254 1.00 44.29 427 TYR A N 1
ATOM 3087 C CA . TYR A 1 405 ? -47.866 -2.056 -42.895 1.00 43.52 427 TYR A CA 1
ATOM 3088 C C . TYR A 1 405 ? -47.249 -3.432 -42.633 1.00 43.31 427 TYR A C 1
ATOM 3089 O O . TYR A 1 405 ? -46.047 -3.625 -42.833 1.00 43.55 427 TYR A O 1
ATOM 3098 N N . THR A 1 406 ? -48.054 -4.398 -42.203 1.00 44.18 428 THR A N 1
ATOM 3099 C CA . THR A 1 406 ? -47.565 -5.773 -42.069 1.00 43.99 428 THR A CA 1
ATOM 3100 C C . THR A 1 406 ? -47.918 -6.492 -43.369 1.00 45.32 428 THR A C 1
ATOM 3101 O O . THR A 1 406 ? -49.058 -6.388 -43.822 1.00 46.18 428 THR A O 1
ATOM 3105 N N . PRO A 1 407 ? -46.955 -7.212 -43.984 1.00 45.15 429 PRO A N 1
ATOM 3106 C CA . PRO A 1 407 ? -47.325 -7.972 -45.203 1.00 46.71 429 PRO A CA 1
ATOM 3107 C C . PRO A 1 407 ? -48.317 -9.113 -44.931 1.00 46.96 429 PRO A C 1
ATOM 3108 O O . PRO A 1 407 ? -48.396 -9.617 -43.808 1.00 45.47 429 PRO A O 1
ATOM 3112 N N . SER A 1 408 ? -49.075 -9.496 -45.957 1.00 48.86 430 SER A N 1
ATOM 3113 C CA . SER A 1 408 ? -50.056 -10.595 -45.882 1.00 49.59 430 SER A CA 1
ATOM 3114 C C . SER A 1 408 ? -49.454 -11.899 -45.311 1.00 48.77 430 SER A C 1
ATOM 3115 O O . SER A 1 408 ? -50.141 -12.619 -44.611 1.00 48.78 430 SER A O 1
ATOM 3118 N N . ASN A 1 409 ? -48.178 -12.193 -45.572 1.00 47.97 431 ASN A N 1
ATOM 3119 C CA . ASN A 1 409 ? -47.556 -13.384 -44.981 1.00 48.51 431 ASN A CA 1
ATOM 3120 C C . ASN A 1 409 ? -47.114 -13.222 -43.507 1.00 46.16 431 ASN A C 1
ATOM 3121 O O . ASN A 1 409 ? -46.619 -14.169 -42.911 1.00 45.18 431 ASN A O 1
ATOM 3126 N N . GLY A 1 410 ? -47.292 -12.036 -42.927 1.00 44.53 432 GLY A N 1
ATOM 3127 C CA . GLY A 1 410 ? -47.039 -11.808 -41.507 1.00 42.99 432 GLY A CA 1
ATOM 3128 C C . GLY A 1 410 ? -45.589 -11.581 -41.130 1.00 41.37 432 GLY A C 1
ATOM 3129 O O . GLY A 1 410 ? -45.280 -11.424 -39.934 1.00 40.17 432 GLY A O 1
ATOM 3130 N N . SER A 1 411 ? -44.690 -11.541 -42.117 1.00 40.40 433 SER A N 1
ATOM 3131 C CA . SER A 1 411 ? -43.278 -11.246 -41.851 1.00 39.24 433 SER A CA 1
ATOM 3132 C C . SER A 1 411 ? -43.080 -9.850 -41.269 1.00 37.97 433 SER A C 1
ATOM 3133 O O . SER A 1 411 ? -43.611 -8.883 -41.805 1.00 37.43 433 SER A O 1
ATOM 3136 N N . LEU A 1 412 ? -42.272 -9.752 -40.211 1.00 36.94 434 LEU A N 1
ATOM 3137 C CA . LEU A 1 412 ? -41.915 -8.464 -39.612 1.00 36.37 434 LEU A CA 1
ATOM 3138 C C . LEU A 1 412 ? -40.446 -8.227 -39.871 1.00 34.59 434 LEU A C 1
ATOM 3139 O O . LEU A 1 412 ? -39.594 -8.842 -39.218 1.00 33.59 434 LEU A O 1
ATOM 3144 N N . ALA A 1 413 ? -40.144 -7.359 -40.834 1.00 34.62 435 ALA A N 1
ATOM 3145 C CA . ALA A 1 413 ? -38.741 -7.012 -41.150 1.00 35.01 435 ALA A CA 1
ATOM 3146 C C . ALA A 1 413 ? -38.168 -6.120 -40.030 1.00 33.28 435 ALA A C 1
ATOM 3147 O O . ALA A 1 413 ? -38.866 -5.836 -39.045 1.00 33.81 435 ALA A O 1
ATOM 3149 N N . GLU A 1 414 ? -36.917 -5.696 -40.173 1.00 32.27 436 GLU A N 1
ATOM 3150 C CA . GLU A 1 414 ? -36.346 -4.698 -39.272 1.00 31.41 436 GLU A CA 1
ATOM 3151 C C . GLU A 1 414 ? -37.042 -3.352 -39.430 1.00 31.96 436 GLU A C 1
ATOM 3152 O O . GLU A 1 414 ? -37.444 -2.754 -38.420 1.00 32.07 436 GLU A O 1
ATOM 3158 N N . GLN A 1 415 ? -37.229 -2.911 -40.686 1.00 32.63 437 GLN A N 1
ATOM 3159 C CA . GLN A 1 415 ? -37.666 -1.546 -40.996 1.00 32.64 437 GLN A CA 1
ATOM 3160 C C . GLN A 1 415 ? -38.849 -1.559 -41.960 1.00 33.78 437 GLN A C 1
ATOM 3161 O O . GLN A 1 415 ? -39.077 -2.558 -42.665 1.00 34.80 437 GLN A O 1
ATOM 3167 N N . TYR A 1 416 ? -39.592 -0.453 -42.003 1.00 34.19 438 TYR A N 1
ATOM 3168 C CA . TYR A 1 416 ? -40.506 -0.177 -43.124 1.00 35.85 438 TYR A CA 1
ATOM 3169 C C . TYR A 1 416 ? -40.277 1.268 -43.611 1.00 36.32 438 TYR A C 1
ATOM 3170 O O . TYR A 1 416 ? -39.902 2.151 -42.820 1.00 34.73 438 TYR A O 1
ATOM 3179 N N . ASP A 1 417 ? -40.489 1.489 -44.908 1.00 37.13 439 ASP A N 1
ATOM 3180 C CA . ASP A 1 417 ? -39.888 2.643 -45.585 1.00 38.80 439 ASP A CA 1
ATOM 3181 C C . ASP A 1 417 ? -40.552 3.989 -45.216 1.00 39.74 439 ASP A C 1
ATOM 3182 O O . ASP A 1 417 ? -41.783 4.078 -45.239 1.00 41.29 439 ASP A O 1
ATOM 3187 N N . ARG A 1 418 ? -39.732 5.008 -44.893 1.00 38.66 440 ARG A N 1
ATOM 3188 C CA . ARG A 1 418 ? -40.205 6.372 -44.538 1.00 39.08 440 ARG A CA 1
ATOM 3189 C C . ARG A 1 418 ? -41.102 7.076 -45.581 1.00 40.81 440 ARG A C 1
ATOM 3190 O O . ARG A 1 418 ? -41.898 7.976 -45.224 1.00 41.40 440 ARG A O 1
ATOM 3198 N N . ASN A 1 419 ? -40.955 6.675 -46.848 1.00 40.94 441 ASN A N 1
ATOM 3199 C CA . ASN A 1 419 ? -41.713 7.235 -47.971 1.00 42.99 441 ASN A CA 1
ATOM 3200 C C . ASN A 1 419 ? -42.852 6.346 -48.483 1.00 43.49 441 ASN A C 1
ATOM 3201 O O . ASN A 1 419 ? -43.924 6.860 -48.790 1.00 44.52 441 ASN A O 1
ATOM 3206 N N . THR A 1 420 ? -42.594 5.044 -48.627 1.00 42.83 442 THR A N 1
ATOM 3207 C CA . THR A 1 420 ? -43.557 4.093 -49.210 1.00 43.67 442 THR A CA 1
ATOM 3208 C C . THR A 1 420 ? -44.133 3.098 -48.229 1.00 43.75 442 THR A C 1
ATOM 3209 O O . THR A 1 420 ? -45.085 2.415 -48.561 1.00 44.80 442 THR A O 1
ATOM 3213 N N . ALA A 1 421 ? -43.522 2.973 -47.046 1.00 42.48 443 ALA A N 1
ATOM 3214 C CA . ALA A 1 421 ? -43.897 1.958 -46.067 1.00 41.60 443 ALA A CA 1
ATOM 3215 C C . ALA A 1 421 ? -43.580 0.535 -46.506 1.00 41.11 443 ALA A C 1
ATOM 3216 O O . ALA A 1 421 ? -43.975 -0.398 -45.826 1.00 41.40 443 ALA A O 1
ATOM 3218 N N . ALA A 1 422 ? -42.828 0.359 -47.589 1.00 41.47 444 ALA A N 1
ATOM 3219 C CA . ALA A 1 422 ? -42.388 -0.980 -47.976 1.00 41.77 444 ALA A CA 1
ATOM 3220 C C . ALA A 1 422 ? -41.437 -1.532 -46.872 1.00 40.55 444 ALA A C 1
ATOM 3221 O O . ALA A 1 422 ? -40.608 -0.780 -46.363 1.00 3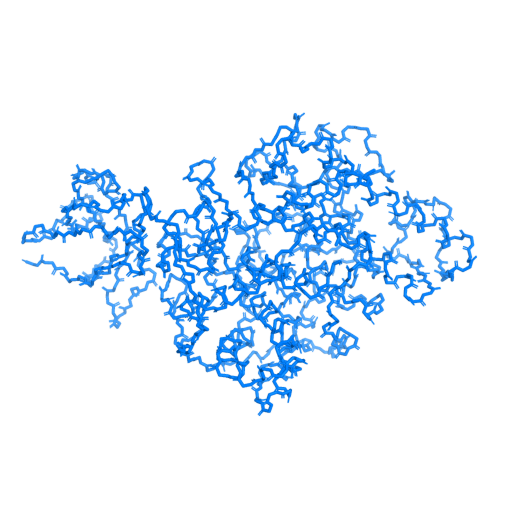8.35 444 ALA A O 1
ATOM 3223 N N . PRO A 1 423 ? -41.590 -2.829 -46.481 1.00 40.65 445 PRO A N 1
ATOM 3224 C CA . PRO A 1 423 ? -40.634 -3.481 -45.568 1.00 39.22 445 PRO A CA 1
ATOM 3225 C C . PRO A 1 423 ? -39.225 -3.523 -46.159 1.00 39.18 445 PRO A C 1
ATOM 3226 O O . PRO A 1 423 ? -39.093 -3.709 -47.374 1.00 38.73 445 PRO A O 1
ATOM 3230 N N . LEU A 1 424 ? -38.193 -3.313 -45.332 1.00 37.64 446 LEU A N 1
ATOM 3231 C CA . LEU A 1 424 ? -36.804 -3.315 -45.825 1.00 37.50 446 LEU A CA 1
ATOM 3232 C C . LEU A 1 424 ? -35.785 -3.643 -44.747 1.00 36.50 446 LEU A C 1
ATOM 3233 O O . LEU A 1 424 ? -36.138 -3.920 -43.585 1.00 34.41 446 LEU A O 1
ATOM 3238 N N . SER A 1 425 ? -34.516 -3.668 -45.157 1.00 35.91 447 SER A N 1
ATOM 3239 C CA . SER A 1 425 ? -33.429 -4.163 -44.318 1.00 35.19 447 SER A CA 1
ATOM 3240 C C . SER A 1 425 ? -33.703 -5.658 -43.993 1.00 35.52 447 SER A C 1
ATOM 3241 O O . SER A 1 425 ? -34.451 -6.304 -44.721 1.00 37.15 447 SER A O 1
ATOM 3244 N N . ALA A 1 426 ? -33.111 -6.196 -42.925 1.00 34.70 448 ALA A N 1
ATOM 3245 C CA . ALA A 1 426 ? -33.204 -7.634 -42.588 1.00 34.82 448 ALA A CA 1
ATOM 3246 C C . ALA A 1 426 ? -34.646 -8.135 -42.428 1.00 34.90 448 ALA A C 1
ATOM 3247 O O . ALA A 1 426 ? -35.391 -7.545 -41.650 1.00 34.16 448 ALA A O 1
ATOM 3249 N N . ASN A 1 427 ? -35.012 -9.219 -43.135 1.00 35.61 449 ASN A N 1
ATOM 3250 C CA . ASN A 1 427 ? -36.333 -9.848 -42.954 1.00 36.08 449 ASN A CA 1
ATOM 3251 C C . ASN A 1 427 ? -36.407 -10.694 -41.682 1.00 35.20 449 ASN A C 1
ATOM 3252 O O . ASN A 1 427 ? -35.390 -11.147 -41.173 1.00 34.93 449 ASN A O 1
ATOM 3257 N N . ASP A 1 428 ? -37.626 -10.864 -41.170 1.00 34.72 450 ASP A N 1
ATOM 3258 C CA . ASP A 1 428 ? -37.949 -11.744 -40.035 1.00 33.79 450 ASP A CA 1
ATOM 3259 C C . ASP A 1 428 ? -36.986 -11.521 -38.863 1.00 32.65 450 ASP A C 1
ATOM 3260 O O . ASP A 1 428 ? -36.318 -12.454 -38.404 1.00 33.08 450 ASP A O 1
ATOM 3265 N N . LEU A 1 429 ? -36.902 -10.270 -38.418 1.00 31.40 451 LEU A N 1
ATOM 3266 C CA . LEU A 1 429 ? -36.083 -9.917 -37.294 1.00 31.17 451 LEU A CA 1
ATOM 3267 C C . LEU A 1 429 ? -36.710 -10.474 -36.007 1.00 31.23 451 LEU A C 1
ATOM 3268 O O . LEU A 1 429 ? -37.846 -10.112 -35.609 1.00 31.20 451 LEU A O 1
ATOM 3273 N N . THR A 1 430 ? -35.941 -11.345 -35.354 1.00 31.58 452 THR A N 1
ATOM 3274 C CA . THR A 1 430 ? -36.362 -12.038 -34.136 1.00 31.40 452 THR A CA 1
ATOM 3275 C C . THR A 1 430 ? -36.924 -11.061 -33.140 1.00 31.81 452 THR A C 1
ATOM 3276 O O . THR A 1 430 ? -38.020 -11.291 -32.586 1.00 33.87 452 THR A O 1
ATOM 3280 N N . TRP A 1 431 ? -36.203 -9.963 -32.931 1.00 30.55 453 TRP A N 1
ATOM 3281 C CA . TRP A 1 431 ? -36.588 -8.941 -31.957 1.00 29.87 453 TRP A CA 1
ATOM 3282 C C . TRP A 1 431 ? -37.854 -8.204 -32.420 1.00 30.03 453 TRP A C 1
ATOM 3283 O O . TRP A 1 431 ? -38.659 -7.789 -31.578 1.00 29.48 453 TRP A O 1
ATOM 3294 N N . SER A 1 432 ? -38.079 -8.059 -33.729 1.00 30.04 454 SER A N 1
ATOM 3295 C CA . SER A 1 432 ? -39.395 -7.522 -34.179 1.00 31.36 454 SER A CA 1
ATOM 3296 C C . SER A 1 432 ? -40.566 -8.421 -33.720 1.00 32.45 454 SER A C 1
ATOM 3297 O O . SER A 1 432 ? -41.568 -7.937 -33.214 1.00 33.73 454 SER A O 1
ATOM 3300 N N . PHE A 1 433 ? -40.429 -9.735 -33.876 1.00 33.45 455 PHE A N 1
ATOM 3301 C CA . PHE A 1 433 ? -41.477 -10.669 -33.468 1.00 33.39 455 PHE A CA 1
ATOM 3302 C C . PHE A 1 433 ? -41.685 -10.613 -31.953 1.00 32.71 455 PHE A C 1
ATOM 3303 O O . PHE A 1 433 ? -42.825 -10.591 -31.468 1.00 33.30 455 PHE A O 1
ATOM 3311 N N . ALA A 1 434 ? -40.588 -10.596 -31.205 1.00 31.11 456 ALA A N 1
ATOM 3312 C CA . ALA A 1 434 ? -40.664 -10.494 -29.775 1.00 31.39 456 ALA A CA 1
ATOM 3313 C C . ALA A 1 434 ? -41.378 -9.235 -29.347 1.00 31.08 456 ALA A C 1
ATOM 3314 O O . ALA A 1 434 ? -42.233 -9.280 -28.450 1.00 30.76 456 ALA A O 1
ATOM 3316 N N . SER A 1 435 ? -41.013 -8.120 -29.962 1.00 30.78 457 SER A N 1
ATOM 3317 C CA . SER A 1 435 ? -41.664 -6.812 -29.682 1.00 30.78 457 SER A CA 1
ATOM 3318 C C . SER A 1 435 ? -43.201 -6.789 -29.928 1.00 31.90 457 SER A C 1
ATOM 3319 O O . SER A 1 435 ? -43.939 -6.116 -29.193 1.00 32.37 457 SER A O 1
ATOM 3322 N N . PHE A 1 436 ? -43.683 -7.542 -30.921 1.00 32.90 458 PHE A N 1
ATOM 3323 C CA . PHE A 1 436 ? -45.126 -7.718 -31.129 1.00 33.80 458 PHE A CA 1
ATOM 3324 C C . PHE A 1 436 ? -45.842 -8.441 -29.978 1.00 35.01 458 PHE A C 1
ATOM 3325 O O . PHE A 1 436 ? -46.881 -7.944 -29.477 1.00 35.94 458 PHE A O 1
ATOM 3333 N N . LEU A 1 437 ? -45.304 -9.581 -29.545 1.00 35.02 459 LEU A N 1
ATOM 3334 C CA . LEU A 1 437 ? -45.892 -10.352 -28.432 1.00 36.79 459 LEU A CA 1
ATOM 3335 C C . LEU A 1 437 ? -45.973 -9.562 -27.119 1.00 37.53 459 LEU A C 1
ATOM 3336 O O . LEU A 1 437 ? -46.932 -9.640 -26.361 1.00 38.82 459 LEU A O 1
ATOM 3341 N N . THR A 1 438 ? -44.947 -8.775 -26.893 1.00 36.40 460 THR A N 1
ATOM 3342 C CA . THR A 1 438 ? -44.692 -8.146 -25.634 1.00 35.60 460 THR A CA 1
ATOM 3343 C C . THR A 1 438 ? -45.652 -6.926 -25.529 1.00 34.95 460 THR A C 1
ATOM 3344 O O . THR A 1 438 ? -46.398 -6.787 -24.548 1.00 34.94 460 THR A O 1
ATOM 3348 N N . ALA A 1 439 ? -45.717 -6.110 -26.580 1.00 33.73 461 ALA A N 1
ATOM 3349 C CA . ALA A 1 439 ? -46.679 -5.004 -26.630 1.00 34.01 461 ALA A CA 1
ATOM 3350 C C . ALA A 1 439 ? -48.153 -5.453 -26.507 1.00 34.82 461 ALA A C 1
ATOM 3351 O O . ALA A 1 439 ? -48.954 -4.839 -25.771 1.00 33.98 461 ALA A O 1
ATOM 3353 N N . THR A 1 440 ? -48.502 -6.528 -27.218 1.00 36.06 462 THR A N 1
ATOM 3354 C CA . THR A 1 440 ? -49.884 -7.041 -27.257 1.00 38.12 462 THR A CA 1
ATOM 3355 C C . THR A 1 440 ? -50.291 -7.764 -25.957 1.00 39.79 462 THR A C 1
ATOM 3356 O O . THR A 1 440 ? -51.468 -7.700 -25.524 1.00 40.05 462 THR A O 1
ATOM 3360 N N . GLN A 1 441 ? -49.321 -8.434 -25.330 1.00 39.75 463 GLN A N 1
ATOM 3361 C CA . GLN A 1 441 ? -49.491 -8.892 -23.946 1.00 41.62 463 GLN A CA 1
ATOM 3362 C C . GLN A 1 441 ? -49.835 -7.713 -22.971 1.00 40.24 463 GLN A C 1
ATOM 3363 O O . GLN A 1 441 ? -50.821 -7.805 -22.238 1.00 40.65 463 GLN A O 1
ATOM 3369 N N . ARG A 1 442 ? -49.066 -6.614 -22.987 1.00 38.38 464 ARG A N 1
ATOM 3370 C CA . ARG A 1 442 ? -49.344 -5.483 -22.075 1.00 39.13 464 ARG A CA 1
ATOM 3371 C C . ARG A 1 442 ? -50.736 -4.844 -22.311 1.00 39.75 464 ARG A C 1
ATOM 3372 O O . ARG A 1 442 ? -51.425 -4.475 -21.360 1.00 39.22 464 ARG A O 1
ATOM 3380 N N . ARG A 1 443 ? -51.137 -4.727 -23.582 1.00 40.25 465 ARG A N 1
ATOM 3381 C CA . ARG A 1 443 ? -52.496 -4.301 -23.935 1.00 42.10 465 ARG A CA 1
ATOM 3382 C C . ARG A 1 443 ? -53.580 -5.173 -23.245 1.00 43.26 465 ARG A C 1
ATOM 3383 O O . ARG A 1 443 ? -54.553 -4.644 -22.741 1.00 43.74 465 ARG A O 1
ATOM 3391 N N . ASP A 1 444 ? -53.382 -6.491 -23.225 1.00 44.05 466 ASP A N 1
ATOM 3392 C CA . ASP A 1 444 ? -54.294 -7.454 -22.555 1.00 46.95 466 ASP A CA 1
ATOM 3393 C C . ASP A 1 444 ? -54.063 -7.579 -21.011 1.00 45.62 466 ASP A C 1
ATOM 3394 O O . ASP A 1 444 ? -54.598 -8.481 -20.373 1.00 46.08 466 ASP A O 1
ATOM 3399 N N . ALA A 1 445 ? -53.283 -6.665 -20.420 1.00 43.15 467 ALA A N 1
ATOM 3400 C CA . ALA A 1 445 ? -52.927 -6.685 -18.982 1.00 42.50 467 ALA A CA 1
ATOM 3401 C C . ALA A 1 445 ? -52.220 -7.958 -18.502 1.00 41.91 467 ALA A C 1
ATOM 3402 O O . ALA A 1 445 ? -52.448 -8.404 -17.369 1.00 41.12 467 ALA A O 1
ATOM 3404 N N . VAL A 1 446 ? -51.376 -8.541 -19.356 1.00 40.65 468 VAL A N 1
ATOM 3405 C CA . VAL A 1 446 ? -50.457 -9.613 -18.915 1.00 41.75 468 VAL A CA 1
ATOM 3406 C C . VAL A 1 446 ? -49.110 -8.941 -18.628 1.00 39.61 468 VAL A C 1
ATOM 3407 O O . VAL A 1 446 ? -48.546 -8.295 -19.503 1.00 38.17 468 VAL A O 1
ATOM 3411 N N . VAL A 1 447 ? -48.600 -9.123 -17.417 1.00 39.82 469 VAL A N 1
ATOM 3412 C CA . VAL A 1 447 ? -47.388 -8.423 -16.967 1.00 38.94 469 VAL A CA 1
ATOM 3413 C C . VAL A 1 447 ? -46.416 -9.427 -16.381 1.00 39.15 469 VAL A C 1
ATOM 3414 O O . VAL A 1 447 ? -46.844 -10.414 -15.821 1.00 42.51 469 VAL A O 1
ATOM 3418 N N . PRO A 1 448 ? -45.109 -9.166 -16.468 1.00 39.57 470 PRO A N 1
ATOM 3419 C CA . PRO A 1 448 ? -44.122 -10.131 -15.962 1.00 39.05 470 PRO A CA 1
ATOM 3420 C C . PRO A 1 448 ? -43.999 -10.108 -14.421 1.00 39.10 470 PRO A C 1
ATOM 3421 O O . PRO A 1 448 ? -44.530 -9.207 -13.774 1.00 38.65 470 PRO A O 1
ATOM 3425 N N . PRO A 1 449 ? -43.287 -11.083 -13.841 1.00 39.52 471 PRO A N 1
ATOM 3426 C CA . PRO A 1 449 ? -42.981 -10.990 -12.414 1.00 39.28 471 PRO A CA 1
ATOM 3427 C C . PRO A 1 449 ? -42.306 -9.647 -12.024 1.00 36.87 471 PRO A C 1
ATOM 3428 O O . PRO A 1 449 ? -41.509 -9.096 -12.795 1.00 35.48 471 PRO A O 1
ATOM 3432 N N . SER A 1 450 ? -42.657 -9.140 -10.847 1.00 36.30 472 SER A N 1
ATOM 3433 C CA . SER A 1 450 ? -42.077 -7.925 -10.268 1.00 35.32 472 SER A CA 1
ATOM 3434 C C . SER A 1 450 ? -40.584 -8.108 -9.965 1.00 34.48 472 SER A C 1
ATOM 3435 O O . SER A 1 450 ? -40.191 -9.138 -9.429 1.00 35.18 472 SER A O 1
ATOM 3438 N N . TRP A 1 451 ? -39.745 -7.129 -10.293 1.00 33.82 473 TRP A N 1
ATOM 3439 C CA . TRP A 1 451 ? -38.291 -7.251 -9.986 1.00 33.56 473 TRP A CA 1
ATOM 3440 C C . TRP A 1 451 ? -37.834 -6.556 -8.685 1.00 33.75 473 TRP A C 1
ATOM 3441 O O . TRP A 1 451 ? -36.687 -6.739 -8.235 1.00 33.42 473 TRP A O 1
ATOM 3452 N N . GLY A 1 452 ? -38.722 -5.765 -8.088 1.00 35.05 474 GLY A N 1
ATOM 3453 C CA . GLY A 1 452 ? -38.500 -5.145 -6.755 1.00 35.07 474 GLY A CA 1
ATOM 3454 C C . GLY A 1 452 ? -38.019 -3.705 -6.809 1.00 34.66 474 GLY A C 1
ATOM 3455 O O . GLY A 1 452 ? -37.255 -3.253 -5.931 1.00 34.01 474 GLY A O 1
ATOM 3456 N N . ALA A 1 453 ? -38.496 -2.971 -7.815 1.00 34.24 475 ALA A N 1
ATOM 3457 C CA . ALA A 1 453 ? -38.168 -1.562 -7.975 1.00 33.95 475 ALA A CA 1
ATOM 3458 C C . ALA A 1 453 ? -38.528 -0.702 -6.780 1.00 34.40 475 ALA A C 1
ATOM 3459 O O . ALA A 1 453 ? -37.875 0.330 -6.568 1.00 32.63 475 ALA A O 1
ATOM 3461 N N A LYS A 1 454 ? -39.574 -1.088 -6.038 0.50 35.43 476 LYS A N 1
ATOM 3462 N N B LYS A 1 454 ? -39.571 -1.088 -6.032 0.50 34.91 476 LYS A N 1
ATOM 3463 C CA A LYS A 1 454 ? -40.038 -0.328 -4.859 0.50 36.80 476 LYS A CA 1
ATOM 3464 C CA B LYS A 1 454 ? -40.020 -0.324 -4.847 0.50 35.92 476 LYS A CA 1
ATOM 3465 C C A LYS A 1 454 ? -39.038 -0.383 -3.686 0.50 36.52 476 LYS A C 1
ATOM 3466 C C B LYS A 1 454 ? -38.994 -0.345 -3.710 0.50 36.00 476 LYS A C 1
ATOM 3467 O O A LYS A 1 454 ? -39.133 0.433 -2.756 0.50 36.85 476 LYS A O 1
ATOM 3468 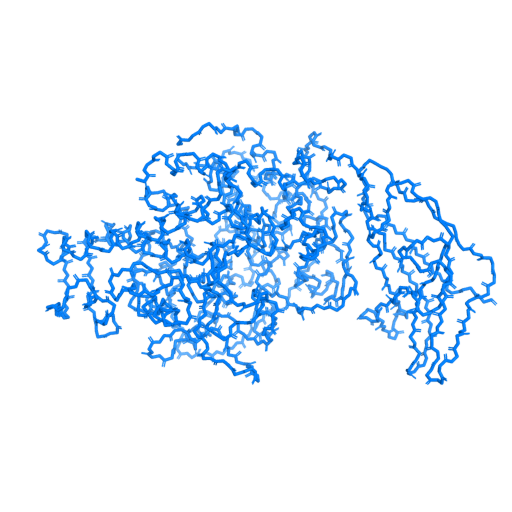O O B LYS A 1 454 ? -39.029 0.525 -2.826 0.50 36.38 476 LYS A O 1
ATOM 3479 N N . SER A 1 455 ? -38.100 -1.336 -3.730 1.00 35.47 477 SER A N 1
ATOM 3480 C CA . SER A 1 455 ? -37.010 -1.427 -2.754 1.00 36.34 477 SER A CA 1
ATOM 3481 C C . SER A 1 455 ? -35.607 -1.111 -3.340 1.00 34.94 477 SER A C 1
ATOM 3482 O O . SER A 1 455 ? -34.599 -1.342 -2.704 1.00 34.36 477 SER A O 1
ATOM 3485 N N . ALA A 1 456 ? -35.568 -0.516 -4.529 1.00 33.40 478 ALA A N 1
ATOM 3486 C CA . ALA A 1 456 ? -34.338 -0.174 -5.203 1.00 31.67 478 ALA A CA 1
ATOM 3487 C C . ALA A 1 456 ? -34.532 1.191 -5.842 1.00 31.43 478 ALA A C 1
ATOM 3488 O O . ALA A 1 456 ? -34.165 1.405 -7.018 1.00 30.51 478 ALA A O 1
ATOM 3490 N N . ASN A 1 457 ? -35.103 2.124 -5.086 1.00 30.76 479 ASN A N 1
ATOM 3491 C CA . ASN A 1 457 ? -35.390 3.457 -5.630 1.00 31.59 479 ASN A CA 1
ATOM 3492 C C . ASN A 1 457 ? -34.884 4.626 -4.777 1.00 32.12 479 ASN A C 1
ATOM 3493 O O . ASN A 1 457 ? -35.330 5.745 -4.977 1.00 33.63 479 ASN A O 1
ATOM 3498 N N . LYS A 1 458 ? -34.004 4.351 -3.819 1.00 31.45 480 LYS A N 1
ATOM 3499 C CA . LYS A 1 458 ? -33.482 5.371 -2.904 1.00 31.98 480 LYS A CA 1
ATOM 3500 C C . LYS A 1 458 ? -32.121 5.879 -3.412 1.00 30.21 480 LYS A C 1
ATOM 3501 O O . LYS A 1 458 ? -31.133 5.162 -3.380 1.00 29.51 480 LYS A O 1
ATOM 3507 N N . VAL A 1 459 ? -32.086 7.127 -3.864 1.00 29.77 481 VAL A N 1
ATOM 3508 C CA . VAL A 1 459 ? -30.891 7.722 -4.430 1.00 29.44 481 VAL A CA 1
ATOM 3509 C C . VAL A 1 459 ? -29.898 8.126 -3.283 1.00 29.61 481 VAL A C 1
ATOM 3510 O O . VAL A 1 459 ? -30.305 8.716 -2.289 1.00 29.48 481 VAL A O 1
ATOM 3514 N N . PRO A 1 460 ? -28.616 7.812 -3.420 1.00 29.38 482 PRO A N 1
ATOM 3515 C CA . PRO A 1 460 ? -27.675 8.205 -2.370 1.00 30.90 482 PRO A CA 1
ATOM 3516 C C . PRO A 1 460 ? -27.555 9.720 -2.208 1.00 32.71 482 PRO A C 1
ATOM 3517 O O . PRO A 1 460 ? -27.917 10.489 -3.109 1.00 31.45 482 PRO A O 1
ATOM 3521 N N . THR A 1 461 ? -26.994 10.129 -1.081 1.00 34.02 483 THR A N 1
ATOM 3522 C CA . THR A 1 461 ? -26.742 11.565 -0.823 1.00 35.06 483 THR A CA 1
ATOM 3523 C C . THR A 1 461 ? -25.774 12.189 -1.827 1.00 35.93 483 THR A C 1
ATOM 3524 O O . THR A 1 461 ? -25.922 13.355 -2.145 1.00 37.43 483 THR A O 1
ATOM 3528 N N . THR A 1 462 ? -24.807 11.407 -2.306 1.00 36.93 484 THR A N 1
ATOM 3529 C CA . THR A 1 462 ? -23.803 11.837 -3.294 1.00 38.26 484 THR A CA 1
ATOM 3530 C C . THR A 1 462 ? -23.356 10.645 -4.163 1.00 36.58 484 THR A C 1
ATOM 3531 O O . THR A 1 462 ? -23.279 9.510 -3.666 1.00 36.71 484 THR A O 1
ATOM 3535 N N . CYS A 1 463 ? -23.044 10.907 -5.434 1.00 34.72 485 CYS A N 1
ATOM 3536 C CA . CYS A 1 463 ? -22.603 9.854 -6.322 1.00 34.71 485 CYS A CA 1
ATOM 3537 C C . CYS A 1 463 ? -21.073 9.686 -6.156 1.00 34.57 485 CYS A C 1
ATOM 3538 O O . CYS A 1 463 ? -20.318 10.638 -6.161 1.00 34.71 485 CYS A O 1
ATOM 3541 N N . SER A 1 464 ? -20.644 8.455 -5.969 1.00 35.07 486 SER A N 1
ATOM 3542 C CA . SER A 1 464 ? -19.237 8.115 -5.787 1.00 36.46 486 SER A CA 1
ATOM 3543 C C . SER A 1 464 ? -19.108 6.648 -6.170 1.00 35.75 486 SER A C 1
ATOM 3544 O O . SER A 1 464 ? -19.561 5.773 -5.418 1.00 36.52 486 SER A O 1
ATOM 3547 N N . ALA A 1 465 ? -18.554 6.384 -7.350 1.00 33.48 487 ALA A N 1
ATOM 3548 C CA . ALA A 1 465 ? -18.494 5.036 -7.875 1.00 33.49 487 ALA A CA 1
ATOM 3549 C C . ALA A 1 465 ? -17.321 4.219 -7.288 1.00 33.29 487 ALA A C 1
ATOM 3550 O O . ALA A 1 465 ? -16.223 4.732 -7.182 1.00 33.63 487 ALA A O 1
ATOM 3552 N N . SER A 1 466 ? -17.576 2.972 -6.864 1.00 33.15 488 SER A N 1
ATOM 3553 C CA . SER A 1 466 ? -16.524 2.032 -6.361 1.00 33.11 488 SER A CA 1
ATOM 3554 C C . SER A 1 466 ? -16.826 0.624 -6.834 1.00 31.02 488 SER A C 1
ATOM 3555 O O . SER A 1 466 ? -17.232 -0.225 -6.029 1.00 28.50 488 SER A O 1
ATOM 3558 N N . PRO A 1 467 ? -16.637 0.364 -8.140 1.00 30.62 489 PRO A N 1
ATOM 3559 C CA . PRO A 1 467 ? -16.971 -0.985 -8.678 1.00 30.41 489 PRO A CA 1
ATOM 3560 C C . PRO A 1 467 ? -16.097 -2.049 -8.036 1.00 30.29 489 PRO A C 1
ATOM 3561 O O . PRO A 1 467 ? -15.024 -1.708 -7.513 1.00 31.38 489 PRO A O 1
ATOM 3565 N N . VAL A 1 468 ? -16.533 -3.302 -8.025 1.00 29.98 490 VAL A N 1
ATOM 3566 C CA . VAL A 1 468 ? -15.701 -4.379 -7.454 1.00 31.27 490 VAL A CA 1
ATOM 3567 C C . VAL A 1 468 ? -15.191 -5.349 -8.537 1.00 29.90 490 VAL A C 1
ATOM 3568 O O . VAL A 1 468 ? -15.919 -5.709 -9.478 1.00 27.42 490 VAL A O 1
ATOM 3572 N N . VAL A 1 469 ? -13.925 -5.725 -8.405 1.00 29.42 491 VAL A N 1
ATOM 3573 C CA . VAL A 1 469 ? -13.303 -6.713 -9.269 1.00 29.78 491 VAL A CA 1
ATOM 3574 C C . VAL A 1 469 ? -13.925 -8.082 -9.010 1.00 30.91 491 VAL A C 1
ATOM 3575 O O . VAL A 1 469 ? -14.000 -8.510 -7.879 1.00 32.29 491 VAL A O 1
ATOM 3579 N N . GLY A 1 470 ? -14.389 -8.762 -10.047 1.00 30.93 492 GLY A N 1
ATOM 3580 C CA . GLY A 1 470 ? -15.040 -10.067 -9.889 1.00 32.66 492 GLY A CA 1
ATOM 3581 C C . GLY A 1 470 ? -14.089 -11.263 -9.959 1.00 33.87 492 GLY A C 1
ATOM 3582 O O . GLY A 1 470 ? -12.919 -11.117 -10.320 1.00 32.34 492 GLY A O 1
ATOM 3583 N N . THR A 1 471 ? -14.627 -12.429 -9.589 1.00 35.09 493 THR A N 1
ATOM 3584 C CA . THR A 1 471 ? -14.017 -13.744 -9.783 1.00 36.30 493 THR A CA 1
ATOM 3585 C C . THR A 1 471 ? -14.873 -14.490 -10.814 1.00 35.56 493 THR A C 1
ATOM 3586 O O . THR A 1 471 ? -16.106 -14.561 -10.674 1.00 35.52 493 THR A O 1
ATOM 3590 N N . TYR A 1 472 ? -14.215 -15.045 -11.840 1.00 33.88 494 TYR A N 1
ATOM 3591 C CA . TYR A 1 472 ? -14.891 -15.655 -12.982 1.00 33.05 494 TYR A CA 1
ATOM 3592 C C . TYR A 1 472 ? -14.449 -17.088 -13.120 1.00 33.82 494 TYR A C 1
ATOM 3593 O O . TYR A 1 472 ? -13.278 -17.377 -12.953 1.00 34.01 494 TYR A O 1
ATOM 3602 N N . LYS A 1 473 ? -15.397 -17.993 -13.367 1.00 35.04 495 LYS A N 1
ATOM 3603 C CA . LYS A 1 473 ? -15.075 -19.413 -13.497 1.00 35.89 495 LYS A CA 1
ATOM 3604 C C . LYS A 1 473 ? -15.836 -20.033 -14.659 1.00 34.71 495 LYS A C 1
ATOM 3605 O O . LYS A 1 473 ? -17.030 -19.809 -14.796 1.00 34.46 495 LYS A O 1
ATOM 3611 N N . ALA A 1 474 ? -15.142 -20.808 -15.492 1.00 35.43 496 ALA A N 1
ATOM 3612 C CA . ALA A 1 474 ? -15.747 -21.471 -16.643 1.00 35.64 496 ALA A CA 1
ATOM 3613 C C . ALA A 1 474 ? -16.904 -22.371 -16.190 1.00 36.69 496 ALA A C 1
ATOM 3614 O O . ALA A 1 474 ? -16.702 -23.229 -15.332 1.00 36.35 496 ALA A O 1
ATOM 3616 N N . PRO A 1 475 ? -18.122 -22.134 -16.731 1.00 36.09 497 PRO A N 1
ATOM 3617 C CA . PRO A 1 475 ? -19.202 -23.064 -16.498 1.00 38.16 497 PRO A CA 1
ATOM 3618 C C . PRO A 1 475 ? -18.907 -24.425 -17.121 1.00 39.27 497 PRO A C 1
ATOM 3619 O O . PRO A 1 475 ? -18.172 -24.545 -18.117 1.00 37.71 497 PRO A O 1
ATOM 3623 N N . THR A 1 476 ? -19.510 -25.423 -16.517 1.00 41.41 498 THR A N 1
ATOM 3624 C CA . THR A 1 476 ? -19.115 -26.803 -16.716 1.00 44.85 498 THR A CA 1
ATOM 3625 C C . THR A 1 476 ? -20.400 -27.644 -16.992 1.00 45.82 498 THR A C 1
ATOM 3626 O O . THR A 1 476 ? -20.521 -28.260 -18.059 1.00 45.81 498 THR A O 1
ATOM 3630 N N . ALA A 1 477 ? -21.387 -27.558 -16.097 1.00 43.93 499 ALA A N 1
ATOM 3631 C CA . ALA A 1 477 ? -22.625 -28.289 -16.233 1.00 44.31 499 ALA A CA 1
ATOM 3632 C C . ALA A 1 477 ? -23.549 -27.640 -17.273 1.00 43.76 499 ALA A C 1
ATOM 3633 O O . ALA A 1 477 ? -23.518 -26.404 -17.484 1.00 40.72 499 ALA A O 1
ATOM 3635 N N . THR A 1 478 ? -24.338 -28.507 -17.925 1.00 43.36 500 THR A N 1
ATOM 3636 C CA . THR A 1 478 ? -25.385 -28.123 -18.881 1.00 43.15 500 THR A CA 1
ATOM 3637 C C . THR A 1 478 ? -26.637 -28.991 -18.691 1.00 43.26 500 THR A C 1
ATOM 3638 O O . THR A 1 478 ? -26.596 -30.040 -18.051 1.00 42.46 500 THR A O 1
ATOM 3642 N N . PHE A 1 479 ? -27.754 -28.517 -19.231 1.00 43.43 501 PHE A N 1
ATOM 3643 C CA . PHE A 1 479 ? -29.011 -29.264 -19.153 1.00 45.84 501 PHE A CA 1
ATOM 3644 C C . PHE A 1 479 ? -28.996 -30.400 -20.188 1.00 46.97 501 PHE A C 1
ATOM 3645 O O . PHE A 1 479 ? -28.416 -30.259 -21.258 1.00 45.02 501 PHE A O 1
ATOM 3653 N N . SER A 1 480 ? -29.635 -31.514 -19.844 1.00 50.57 502 SER A N 1
ATOM 3654 C CA . SER A 1 480 ? -29.817 -32.650 -20.762 1.00 52.42 502 SER A CA 1
ATOM 3655 C C . SER A 1 480 ? -30.985 -32.402 -21.716 1.00 52.31 502 SER A C 1
ATOM 3656 O O . SER A 1 480 ? -32.081 -32.081 -21.284 1.00 52.37 502 SER A O 1
ATOM 3659 N N . SER A 1 481 ? -30.744 -32.594 -23.006 1.00 52.75 503 SER A N 1
ATOM 3660 C CA . SER A 1 481 ? -31.727 -32.327 -24.052 1.00 53.49 503 SER A CA 1
ATOM 3661 C C . SER A 1 481 ? -31.567 -33.329 -25.212 1.00 54.89 503 SER A C 1
ATOM 3662 O O . SER A 1 481 ? -30.457 -33.809 -25.487 1.00 53.30 503 SER A O 1
ATOM 3665 N N . LYS A 1 482 ? -32.667 -33.630 -25.900 1.00 55.77 504 LYS A N 1
ATOM 3666 C CA . LYS A 1 482 ? -32.606 -34.445 -27.121 1.00 57.47 504 LYS A CA 1
ATOM 3667 C C . LYS A 1 482 ? -32.328 -33.635 -28.419 1.00 55.13 504 LYS A C 1
ATOM 3668 O O . LYS A 1 482 ? -32.050 -34.223 -29.457 1.00 55.68 504 LYS A O 1
ATOM 3674 N N . THR A 1 483 ? -32.387 -32.300 -28.342 1.00 53.14 505 THR A N 1
ATOM 3675 C CA . THR A 1 483 ? -32.175 -31.409 -29.487 1.00 51.48 505 THR A CA 1
ATOM 3676 C C . THR A 1 483 ? -30.809 -31.633 -30.121 1.00 51.73 505 THR A C 1
ATOM 3677 O O . THR A 1 483 ? -29.818 -31.777 -29.399 1.00 50.99 505 THR A O 1
ATOM 3681 N N . LYS A 1 484 ? -30.762 -31.679 -31.456 1.00 52.86 506 LYS A N 1
ATOM 3682 C CA . LYS A 1 484 ? -29.499 -31.617 -32.199 1.00 53.09 506 LYS A CA 1
ATOM 3683 C C . LYS A 1 484 ? -29.413 -30.283 -32.986 1.00 51.86 506 LYS A C 1
ATOM 3684 O O . LYS A 1 484 ? -29.218 -29.231 -32.365 1.00 52.34 506 LYS A O 1
ATOM 3690 N N . CYS A 1 485 ? -29.563 -30.289 -34.307 1.00 52.30 507 CYS A N 1
ATOM 3691 C CA . CYS A 1 485 ? -29.591 -29.034 -35.090 1.00 50.36 507 CYS A CA 1
ATOM 3692 C C . CYS A 1 485 ? -30.191 -29.271 -36.487 1.00 48.64 507 CYS A C 1
ATOM 3693 O O . CYS A 1 485 ? -30.313 -30.399 -36.932 1.00 47.98 507 CYS A O 1
ATOM 3696 N N . VAL A 1 486 ? -30.573 -28.201 -37.163 1.00 46.13 508 VAL A N 1
ATOM 3697 C CA . VAL A 1 486 ? -30.921 -28.307 -38.565 1.00 46.09 508 VAL A CA 1
ATOM 3698 C C . VAL A 1 486 ? -29.579 -28.386 -39.261 1.00 44.20 508 VAL A C 1
ATOM 3699 O O . VAL A 1 486 ? -28.731 -27.553 -39.015 1.00 41.92 508 VAL A O 1
ATOM 3703 N N . PRO A 1 487 ? -29.367 -29.403 -40.105 1.00 44.82 509 PRO A N 1
ATOM 3704 C CA . PRO A 1 487 ? -28.021 -29.575 -40.643 1.00 44.10 509 PRO A CA 1
ATOM 3705 C C . PRO A 1 487 ? -27.403 -28.344 -41.334 1.00 43.48 509 PRO A C 1
ATOM 3706 O O . PRO A 1 487 ? -28.097 -27.529 -41.951 1.00 43.20 509 PRO A O 1
ATOM 3710 N N . ALA A 1 488 ? -26.088 -28.227 -41.218 1.00 42.85 510 ALA A N 1
ATOM 3711 C CA . ALA A 1 488 ? -25.344 -27.153 -41.857 1.00 42.63 510 ALA A CA 1
ATOM 3712 C C . ALA A 1 488 ? -25.434 -27.254 -43.367 1.00 44.74 510 ALA A C 1
ATOM 3713 O O . ALA A 1 488 ? -25.432 -28.356 -43.910 1.00 43.98 510 ALA A O 1
ATOM 3715 N N . LYS A 1 489 ? -25.471 -26.098 -44.031 1.00 46.12 511 LYS A N 1
ATOM 3716 C CA . LYS A 1 489 ? -25.477 -26.028 -45.503 1.00 48.40 511 LYS A CA 1
ATOM 3717 C C . LYS A 1 489 ? -24.362 -25.131 -46.066 1.00 45.70 511 LYS A C 1
ATOM 3718 O O . LYS A 1 489 ? -23.242 -25.605 -46.311 1.00 44.56 511 LYS A O 1
ATOM 3724 N N . ASP A 1 490 ? -24.644 -23.841 -46.241 1.00 44.32 512 ASP A N 1
ATOM 3725 C CA . ASP A 1 490 ? -23.702 -22.932 -46.897 1.00 44.23 512 ASP A CA 1
ATOM 3726 C C . ASP A 1 490 ? -22.752 -22.183 -45.960 1.00 41.70 512 ASP A C 1
ATOM 3727 O O . ASP A 1 490 ? -21.757 -21.637 -46.453 1.00 40.10 512 ASP A O 1
ATOM 3732 N N . ILE A 1 491 ? -23.041 -22.166 -44.647 1.00 39.51 513 ILE A N 1
ATOM 3733 C CA . ILE A 1 491 ? -22.289 -21.353 -43.673 1.00 38.60 513 ILE A CA 1
ATOM 3734 C C . ILE A 1 491 ? -21.807 -22.206 -42.498 1.00 37.02 513 ILE A C 1
ATOM 3735 O O . ILE A 1 491 ? -22.600 -22.657 -41.696 1.00 36.94 513 ILE A O 1
ATOM 3740 N N . VAL A 1 492 ? -20.502 -22.432 -42.436 1.00 35.41 514 VAL A N 1
ATOM 3741 C CA . VAL A 1 492 ? -19.848 -23.186 -41.370 1.00 34.79 514 VAL A CA 1
ATOM 3742 C C . VAL A 1 492 ? -18.643 -22.353 -40.980 1.00 32.46 514 VAL A C 1
ATOM 3743 O O . VAL A 1 492 ? -17.564 -22.486 -41.576 1.00 31.71 514 VAL A O 1
ATOM 3747 N N . PRO A 1 493 ? -18.817 -21.446 -40.005 1.00 31.22 515 PRO A N 1
ATOM 3748 C CA . PRO A 1 493 ? -17.658 -20.599 -39.669 1.00 29.84 515 PRO A CA 1
ATOM 3749 C C . PRO A 1 493 ? -16.515 -21.362 -38.951 1.00 29.86 515 PRO A C 1
ATOM 3750 O O . PRO A 1 493 ? -16.746 -22.125 -38.019 1.00 29.53 515 PRO A O 1
ATOM 3754 N N . ILE A 1 494 ? -15.295 -21.191 -39.457 1.00 30.08 516 ILE A N 1
ATOM 3755 C CA . ILE A 1 494 ? -14.082 -21.847 -38.906 1.00 30.93 516 ILE A CA 1
ATOM 3756 C C . ILE A 1 494 ? -13.124 -20.754 -38.435 1.00 29.27 516 ILE A C 1
ATOM 3757 O O . ILE A 1 494 ? -12.941 -19.736 -39.126 1.00 27.80 516 ILE A O 1
ATOM 3762 N N . THR A 1 495 ? -12.501 -20.993 -37.281 1.00 28.31 517 THR A N 1
ATOM 3763 C CA . THR A 1 495 ? -11.553 -20.050 -36.692 1.00 26.88 517 THR A CA 1
ATOM 3764 C C . THR A 1 495 ? -10.110 -20.584 -36.797 1.00 27.72 517 THR A C 1
ATOM 3765 O O . THR A 1 495 ? -9.822 -21.754 -36.463 1.00 27.79 517 THR A O 1
ATOM 3769 N N . PHE A 1 496 ? -9.201 -19.714 -37.236 1.00 26.65 518 PHE A N 1
ATOM 3770 C CA . PHE A 1 496 ? -7.804 -20.081 -37.425 1.00 27.27 518 PHE A CA 1
ATOM 3771 C C . PHE A 1 496 ? -6.979 -19.234 -36.475 1.00 26.91 518 PHE A C 1
ATOM 3772 O O . PHE A 1 496 ? -7.034 -18.022 -36.555 1.00 27.37 518 PHE A O 1
ATOM 3780 N N . TYR A 1 497 ? -6.251 -19.889 -35.562 1.00 27.09 519 TYR A N 1
ATOM 3781 C CA . TYR A 1 497 ? -5.410 -19.229 -34.574 1.00 27.03 519 TYR A CA 1
ATOM 3782 C C . TYR A 1 497 ? -3.935 -19.428 -34.946 1.00 27.79 519 TYR A C 1
ATOM 3783 O O . TYR A 1 497 ? -3.509 -20.576 -35.095 1.00 28.47 519 TYR A O 1
ATOM 3792 N N . LEU A 1 498 ? -3.159 -18.340 -35.085 1.00 26.85 520 LEU A N 1
ATOM 3793 C CA . LEU A 1 498 ? -1.747 -18.427 -35.509 1.00 26.26 520 LEU A CA 1
ATOM 3794 C C . LEU A 1 498 ? -0.800 -17.734 -34.532 1.00 27.07 520 LEU A C 1
ATOM 3795 O O . LEU A 1 498 ? -1.029 -16.557 -34.161 1.00 27.51 520 LEU A O 1
ATOM 3800 N N . ILE A 1 499 ? 0.293 -18.412 -34.179 1.00 26.26 521 ILE A N 1
ATOM 3801 C CA . ILE A 1 499 ? 1.386 -17.795 -33.432 1.00 26.33 521 ILE A CA 1
ATOM 3802 C C . ILE A 1 499 ? 2.421 -17.290 -34.446 1.00 25.87 521 ILE A C 1
ATOM 3803 O O . ILE A 1 499 ? 2.998 -18.079 -35.158 1.00 25.32 521 ILE A O 1
ATOM 3808 N N . GLU A 1 500 ? 2.673 -15.980 -34.460 1.00 25.95 522 GLU A N 1
ATOM 3809 C CA . GLU A 1 500 ? 3.645 -15.346 -35.376 1.00 25.63 522 GLU A CA 1
ATOM 3810 C C . GLU A 1 500 ? 4.090 -13.965 -34.865 1.00 25.69 522 GLU A C 1
ATOM 3811 O O . GLU A 1 500 ? 3.281 -13.034 -34.785 1.00 25.59 522 GLU A O 1
ATOM 3817 N N . ASN A 1 501 ? 5.370 -13.836 -34.537 1.00 25.63 523 ASN A N 1
ATOM 3818 C CA . ASN A 1 501 ? 5.927 -12.593 -34.040 1.00 26.42 523 ASN A CA 1
ATOM 3819 C C . ASN A 1 501 ? 6.143 -11.640 -35.246 1.00 27.08 523 ASN A C 1
ATOM 3820 O O . ASN A 1 501 ? 6.616 -12.081 -36.321 1.00 27.25 523 ASN A O 1
ATOM 3825 N N . THR A 1 502 ? 5.788 -10.368 -35.049 1.00 26.46 524 THR A N 1
ATOM 3826 C CA . THR A 1 502 ? 5.901 -9.328 -36.086 1.00 27.54 524 THR A CA 1
ATOM 3827 C C . THR A 1 502 ? 6.512 -8.002 -35.559 1.00 27.96 524 THR A C 1
ATOM 3828 O O . THR A 1 502 ? 6.624 -7.798 -34.344 1.00 27.78 524 THR A O 1
ATOM 3832 N N . TYR A 1 503 ? 6.922 -7.132 -36.495 1.00 27.98 525 TYR A N 1
ATOM 3833 C CA . TYR A 1 503 ? 7.284 -5.749 -36.206 1.00 28.50 525 TYR A CA 1
ATOM 3834 C C . TYR A 1 503 ? 6.157 -4.813 -36.673 1.00 30.03 525 TYR A C 1
ATOM 3835 O O . TYR A 1 503 ? 5.263 -5.219 -37.461 1.00 29.25 525 TYR A O 1
ATOM 3844 N N . TYR A 1 504 ? 6.168 -3.592 -36.131 1.00 30.66 526 TYR A N 1
ATOM 3845 C CA . TYR A 1 504 ? 5.104 -2.618 -36.370 1.00 30.78 526 TYR A CA 1
ATOM 3846 C C . TYR A 1 504 ? 4.913 -2.332 -37.882 1.00 31.00 526 TYR A C 1
ATOM 3847 O O . TYR A 1 504 ? 5.880 -2.033 -38.555 1.00 30.53 526 TYR A O 1
ATOM 3856 N N . GLY A 1 505 ? 3.671 -2.445 -38.386 1.00 31.29 527 GLY A N 1
ATOM 3857 C CA . GLY A 1 505 ? 3.319 -2.240 -39.792 1.00 31.54 527 GLY A CA 1
ATOM 3858 C C . GLY A 1 505 ? 3.055 -3.545 -40.564 1.00 32.12 527 GLY A C 1
ATOM 3859 O O . GLY A 1 505 ? 2.451 -3.494 -41.636 1.00 35.45 527 GLY A O 1
ATOM 3860 N N . GLU A 1 506 ? 3.521 -4.702 -40.064 1.00 29.69 528 GLU A N 1
ATOM 3861 C CA . GLU A 1 506 ? 3.222 -5.991 -40.684 1.00 28.47 528 GLU A CA 1
ATOM 3862 C C . GLU A 1 506 ? 1.815 -6.417 -40.319 1.00 27.52 528 GLU A C 1
ATOM 3863 O O . GLU A 1 506 ? 1.406 -6.320 -39.136 1.00 26.95 528 GLU A O 1
ATOM 3869 N N . ASN A 1 507 ? 1.061 -6.890 -41.308 1.00 26.15 529 ASN A N 1
ATOM 3870 C CA . ASN A 1 507 ? -0.295 -7.451 -41.070 1.00 25.51 529 ASN A CA 1
ATOM 3871 C C . ASN A 1 507 ? -0.330 -8.891 -41.573 1.00 25.47 529 ASN A C 1
ATOM 3872 O O . ASN A 1 507 ? 0.234 -9.159 -42.619 1.00 25.89 529 ASN A O 1
ATOM 3877 N N . VAL A 1 508 ? -0.978 -9.796 -40.828 1.00 25.08 530 VAL A N 1
ATOM 3878 C CA . VAL A 1 508 ? -1.129 -11.218 -41.217 1.00 25.62 530 VAL A CA 1
ATOM 3879 C C . VAL A 1 508 ? -2.472 -11.453 -41.925 1.00 25.49 530 VAL A C 1
ATOM 3880 O O . VAL A 1 508 ? -3.500 -10.966 -41.475 1.00 25.04 530 VAL A O 1
ATOM 3884 N N . PHE A 1 509 ? -2.434 -12.199 -43.037 1.00 26.15 531 PHE A N 1
ATOM 3885 C CA . PHE A 1 509 ? -3.622 -12.627 -43.783 1.00 26.96 531 PHE A CA 1
ATOM 3886 C C . PHE A 1 509 ? -3.557 -14.130 -43.995 1.00 26.87 531 PHE A C 1
ATOM 3887 O O . PHE A 1 509 ? -2.498 -14.738 -43.801 1.00 27.12 531 PHE A O 1
ATOM 3895 N N . MET A 1 510 ? -4.661 -14.748 -44.407 1.00 26.42 532 MET A N 1
ATOM 3896 C CA . MET A 1 510 ? -4.598 -16.122 -44.918 1.00 26.91 532 MET A CA 1
ATOM 3897 C C . MET A 1 510 ? -5.184 -16.176 -46.373 1.00 28.66 532 MET A C 1
ATOM 3898 O O . MET A 1 510 ? -6.117 -15.413 -46.705 1.00 29.40 532 MET A O 1
ATOM 3903 N N . SER A 1 511 ? -4.606 -17.036 -47.217 1.00 29.34 533 SER A N 1
ATOM 3904 C CA . SER A 1 511 ? -5.082 -17.303 -48.574 1.00 31.45 533 SER A CA 1
ATOM 3905 C C . SER A 1 511 ? -5.385 -18.762 -48.742 1.00 31.94 533 SER A C 1
ATOM 3906 O O . SER A 1 511 ? -4.869 -19.567 -47.974 1.00 31.46 533 SER A O 1
ATOM 3909 N N . GLY A 1 512 ? -6.167 -19.106 -49.779 1.00 31.94 534 GLY A N 1
ATOM 3910 C CA . GLY A 1 512 ? -6.419 -20.501 -50.125 1.00 33.17 534 GLY A CA 1
ATOM 3911 C C . GLY A 1 512 ? -7.200 -20.766 -51.420 1.00 34.40 534 GLY A C 1
ATOM 3912 O O . GLY A 1 512 ? -7.513 -19.833 -52.147 1.00 34.08 534 GLY A O 1
ATOM 3913 N N . ASN A 1 513 ? -7.508 -22.042 -51.699 1.00 35.70 535 ASN A N 1
ATOM 3914 C CA . ASN A 1 513 ? -8.118 -22.478 -52.999 1.00 37.33 535 ASN A CA 1
ATOM 3915 C C . ASN A 1 513 ? -9.669 -22.506 -53.069 1.00 36.47 535 ASN A C 1
ATOM 3916 O O . ASN A 1 513 ? -10.249 -23.307 -53.813 1.00 36.67 535 ASN A O 1
ATOM 3921 N N . ILE A 1 514 ? -10.329 -21.663 -52.299 1.00 34.69 536 ILE A N 1
ATOM 3922 C CA . ILE A 1 514 ? -11.782 -21.504 -52.347 1.00 35.93 536 ILE A CA 1
ATOM 3923 C C . ILE A 1 514 ? -12.132 -20.019 -52.277 1.00 35.18 536 ILE A C 1
ATOM 3924 O O . ILE A 1 514 ? -11.290 -19.189 -51.910 1.00 34.28 536 ILE A O 1
ATOM 3929 N N . THR A 1 515 ? -13.382 -19.708 -52.591 1.00 35.97 537 THR A N 1
ATOM 3930 C CA . THR A 1 515 ? -13.858 -18.331 -52.777 1.00 37.22 537 THR A CA 1
ATOM 3931 C C . THR A 1 515 ? -13.712 -17.456 -51.491 1.00 36.74 537 THR A C 1
ATOM 3932 O O . THR A 1 515 ? -13.265 -16.305 -51.565 1.00 36.82 537 THR A O 1
ATOM 3936 N N . ALA A 1 516 ? -14.017 -18.012 -50.315 1.00 36.16 538 ALA A N 1
ATOM 3937 C CA . ALA A 1 516 ? -13.939 -17.226 -49.066 1.00 34.40 538 ALA A CA 1
ATOM 3938 C C . ALA A 1 516 ? -12.514 -16.828 -48.671 1.00 32.79 538 ALA A C 1
ATOM 3939 O O . ALA A 1 516 ? -12.338 -15.898 -47.895 1.00 31.14 538 ALA A O 1
ATOM 3941 N N . LEU A 1 517 ? -11.520 -17.558 -49.192 1.00 32.58 539 LEU A N 1
ATOM 3942 C CA . LEU A 1 517 ? -10.092 -17.269 -48.997 1.00 31.61 539 LEU A CA 1
ATOM 3943 C C . LEU A 1 517 ? -9.426 -16.551 -50.210 1.00 32.47 539 LEU A C 1
ATOM 3944 O O . LEU A 1 517 ? -8.214 -16.310 -50.201 1.00 31.28 539 LEU A O 1
ATOM 3949 N N . GLY A 1 518 ? -10.225 -16.166 -51.212 1.00 34.01 540 GLY A N 1
ATOM 3950 C CA . GLY A 1 518 ? -9.754 -15.397 -52.384 1.00 34.41 540 GLY A CA 1
ATOM 3951 C C . GLY A 1 518 ? -9.069 -16.136 -53.526 1.00 35.45 540 GLY A C 1
ATOM 3952 O O . GLY A 1 518 ? -8.466 -15.489 -54.392 1.00 34.91 540 GLY A O 1
ATOM 3953 N N . ASN A 1 519 ? -9.171 -17.467 -53.568 1.00 37.14 541 ASN A N 1
ATOM 3954 C CA . ASN A 1 519 ? -8.595 -18.277 -54.682 1.00 38.31 541 ASN A CA 1
ATOM 3955 C C . ASN A 1 519 ? -7.151 -17.887 -55.032 1.00 39.14 541 ASN A C 1
ATOM 3956 O O . ASN A 1 519 ? -6.835 -17.571 -56.192 1.00 40.41 541 ASN A O 1
ATOM 3961 N N . TRP A 1 520 ? -6.296 -17.859 -54.000 1.00 38.25 542 TRP A N 1
ATOM 3962 C CA . TRP A 1 520 ? -4.864 -17.535 -54.113 1.00 38.53 542 TRP A CA 1
ATOM 3963 C C . TRP A 1 520 ? -4.504 -16.095 -54.588 1.00 39.76 542 TRP A C 1
ATOM 3964 O O . TRP A 1 520 ? -3.364 -15.833 -54.956 1.00 40.45 542 TRP A O 1
ATOM 3975 N N . ASP A 1 521 ? -5.453 -15.171 -54.553 1.00 40.26 543 ASP A N 1
ATOM 3976 C CA . ASP A 1 521 ? -5.194 -13.789 -54.920 1.00 42.06 543 ASP A CA 1
ATOM 3977 C C . ASP A 1 521 ? -4.879 -12.984 -53.641 1.00 39.82 543 ASP A C 1
ATOM 3978 O O . ASP A 1 521 ? -5.759 -12.747 -52.821 1.00 37.33 543 ASP A O 1
ATOM 3983 N N . ALA A 1 522 ? -3.644 -12.524 -53.518 1.00 39.56 544 ALA A N 1
ATOM 3984 C CA . ALA A 1 522 ? -3.177 -11.831 -52.326 1.00 39.20 544 ALA A CA 1
ATOM 3985 C C . ALA A 1 522 ? -3.933 -10.530 -52.028 1.00 40.17 544 ALA A C 1
ATOM 3986 O O . ALA A 1 522 ? -4.061 -10.150 -50.859 1.00 38.27 544 ALA A O 1
ATOM 3988 N N . LYS A 1 523 ? -4.479 -9.880 -53.058 1.00 40.38 545 LYS A N 1
ATOM 3989 C CA . LYS A 1 523 ? -5.481 -8.801 -52.860 1.00 40.60 545 LYS A CA 1
ATOM 3990 C C . LYS A 1 523 ? -6.804 -9.230 -52.178 1.00 38.45 545 LYS A C 1
ATOM 3991 O O . LYS A 1 523 ? -7.517 -8.376 -51.666 1.00 37.89 545 LYS A O 1
ATOM 3994 N N . LYS A 1 524 ? -7.156 -10.517 -52.218 1.00 38.60 546 LYS A N 1
ATOM 3995 C CA . LYS A 1 524 ? -8.461 -11.018 -51.720 1.00 38.09 546 LYS A CA 1
ATOM 3996 C C . LYS A 1 524 ? -8.364 -11.956 -50.519 1.00 34.25 546 LYS A C 1
ATOM 3997 O O . LYS A 1 524 ? -9.362 -12.577 -50.155 1.00 34.04 546 LYS A O 1
ATOM 4003 N N . GLY A 1 525 ? -7.189 -12.046 -49.897 1.00 32.49 547 GLY A N 1
ATOM 4004 C CA . GLY A 1 525 ? -6.992 -12.854 -48.677 1.00 31.12 547 GLY A CA 1
ATOM 4005 C C . GLY A 1 525 ? -7.740 -12.345 -47.459 1.00 30.50 547 GLY A C 1
ATOM 4006 O O . GLY A 1 525 ? -8.142 -11.188 -47.402 1.00 30.52 547 GLY A O 1
ATOM 4007 N N . PHE A 1 526 ? -7.974 -13.241 -46.502 1.00 30.23 548 PHE A N 1
ATOM 4008 C CA . PHE A 1 526 ? -8.734 -12.924 -45.326 1.00 29.85 548 PHE A CA 1
ATOM 4009 C C . PHE A 1 526 ? -7.781 -12.383 -44.222 1.00 29.48 548 PHE A C 1
ATOM 4010 O O . PHE A 1 526 ? -6.833 -13.074 -43.833 1.00 28.72 548 PHE A O 1
ATOM 4018 N N . PRO A 1 527 ? -8.052 -11.155 -43.695 1.00 29.23 549 PRO A N 1
ATOM 4019 C CA . PRO A 1 527 ? -7.214 -10.581 -42.633 1.00 28.24 549 PRO A CA 1
ATOM 4020 C C . PRO A 1 527 ? -7.442 -11.247 -41.261 1.00 27.28 549 PRO A C 1
ATOM 4021 O O . PRO A 1 527 ? -8.597 -11.533 -40.885 1.00 25.09 549 PRO A O 1
ATOM 4025 N N . LEU A 1 528 ? -6.348 -11.447 -40.525 1.00 26.33 550 LEU A N 1
ATOM 4026 C CA . LEU A 1 528 ? -6.395 -11.879 -39.134 1.00 25.79 550 LEU A CA 1
ATOM 4027 C C . LEU A 1 528 ? -6.334 -10.641 -38.210 1.00 25.83 550 LEU A C 1
ATOM 4028 O O . LEU A 1 528 ? -5.688 -9.638 -38.556 1.00 25.80 550 LEU A O 1
ATOM 4033 N N . THR A 1 529 ? -7.052 -10.686 -37.079 1.00 25.39 551 THR A N 1
ATOM 4034 C CA . THR A 1 529 ? -7.029 -9.566 -36.085 1.00 25.10 551 THR A CA 1
ATOM 4035 C C . THR A 1 529 ? -5.868 -9.700 -35.080 1.00 24.38 551 THR A C 1
ATOM 4036 O O . THR A 1 529 ? -5.502 -10.821 -34.690 1.00 25.20 551 THR A O 1
ATOM 4040 N N . ALA A 1 530 ? -5.332 -8.569 -34.629 1.00 24.64 552 ALA A N 1
ATOM 4041 C CA . ALA A 1 530 ? -4.347 -8.554 -33.536 1.00 25.02 552 ALA A CA 1
ATOM 4042 C C . ALA A 1 530 ? -4.919 -8.189 -32.160 1.00 25.12 552 ALA A C 1
ATOM 4043 O O . ALA A 1 530 ? -4.132 -7.883 -31.258 1.00 24.53 552 ALA A O 1
ATOM 4045 N N . ASN A 1 531 ? -6.239 -8.217 -31.994 1.00 24.77 553 ASN A N 1
ATOM 4046 C CA . ASN A 1 531 ? -6.855 -7.757 -30.741 1.00 25.30 553 ASN A CA 1
ATOM 4047 C C . ASN A 1 531 ? -6.334 -8.576 -29.523 1.00 25.65 553 ASN A C 1
ATOM 4048 O O . ASN A 1 531 ? -6.246 -8.033 -28.444 1.00 24.55 553 ASN A O 1
ATOM 4053 N N . LEU A 1 532 ? -5.923 -9.834 -29.729 1.00 25.40 554 LEU A N 1
ATOM 4054 C CA . LEU A 1 532 ? -5.402 -10.686 -28.643 1.00 26.31 554 LEU A CA 1
ATOM 4055 C C . LEU A 1 532 ? -3.869 -10.975 -28.712 1.00 26.26 554 LEU A C 1
ATOM 4056 O O . LEU A 1 532 ? -3.356 -11.904 -28.052 1.00 25.56 554 LEU A O 1
ATOM 4061 N N . TYR A 1 533 ? -3.148 -10.126 -29.454 1.00 25.87 555 TYR A N 1
ATOM 4062 C CA . TYR A 1 533 ? -1.714 -10.180 -29.571 1.00 26.24 555 TYR A CA 1
ATOM 4063 C C . TYR A 1 533 ? -1.162 -9.458 -28.348 1.00 27.66 555 TYR A C 1
ATOM 4064 O O . TYR A 1 533 ? -1.623 -8.391 -28.013 1.00 25.35 555 TYR A O 1
ATOM 4073 N N . THR A 1 534 ? -0.127 -10.041 -27.748 1.00 30.26 556 THR A N 1
ATOM 4074 C CA . THR A 1 534 ? 0.399 -9.615 -26.440 1.00 31.84 556 THR A CA 1
ATOM 4075 C C . THR A 1 534 ? 1.894 -10.016 -26.384 1.00 31.96 556 THR A C 1
ATOM 4076 O O . THR A 1 534 ? 2.287 -10.912 -27.117 1.00 28.39 556 THR A O 1
ATOM 4080 N N . GLN A 1 535 ? 2.734 -9.386 -25.539 1.00 33.97 557 GLN A N 1
ATOM 4081 C CA . GLN A 1 535 ? 4.143 -9.856 -25.316 1.00 37.83 557 GLN A CA 1
ATOM 4082 C C . GLN A 1 535 ? 4.194 -11.347 -24.853 1.00 36.11 557 GLN A C 1
ATOM 4083 O O . GLN A 1 535 ? 5.120 -12.090 -25.194 1.00 35.06 557 GLN A O 1
ATOM 4089 N N . ASP A 1 536 ? 3.182 -11.749 -24.085 1.00 34.74 558 ASP A N 1
ATOM 4090 C CA . ASP A 1 536 ? 2.975 -13.142 -23.595 1.00 35.33 558 ASP A CA 1
ATOM 4091 C C . ASP A 1 536 ? 2.482 -14.252 -24.574 1.00 33.06 558 ASP A C 1
ATOM 4092 O O . ASP A 1 536 ? 2.772 -15.433 -24.351 1.00 29.55 558 ASP A O 1
ATOM 4097 N N . GLN A 1 537 ? 1.752 -13.860 -25.629 1.00 31.77 559 GLN A N 1
ATOM 4098 C CA . GLN A 1 537 ? 1.266 -14.748 -26.699 1.00 31.82 559 GLN A CA 1
ATOM 4099 C C . GLN A 1 537 ? 1.144 -13.882 -27.961 1.00 28.95 559 GLN A C 1
ATOM 4100 O O . GLN A 1 537 ? 0.239 -13.043 -28.058 1.00 26.48 559 GLN A O 1
ATOM 4106 N N . ASN A 1 538 ? 2.060 -14.101 -28.914 1.00 28.39 560 ASN A N 1
ATOM 4107 C CA . ASN A 1 538 ? 2.073 -13.384 -30.216 1.00 27.05 560 ASN A CA 1
ATOM 4108 C C . ASN A 1 538 ? 0.997 -13.984 -31.160 1.00 26.15 560 ASN A C 1
ATOM 4109 O O . ASN A 1 538 ? 1.309 -14.614 -32.186 1.00 24.82 560 ASN A O 1
ATOM 4114 N N . LEU A 1 539 ? -0.261 -13.774 -30.788 1.00 25.75 561 LEU A N 1
ATOM 4115 C CA . LEU A 1 539 ? -1.416 -14.444 -31.413 1.00 26.11 561 LEU A CA 1
ATOM 4116 C C . LEU A 1 539 ? -2.204 -13.545 -32.388 1.00 24.32 561 LEU A C 1
ATOM 4117 O O . LEU A 1 539 ? -2.593 -12.415 -32.038 1.00 23.72 561 LEU A O 1
ATOM 4122 N N . TRP A 1 540 ? -2.494 -14.118 -33.549 1.00 24.01 562 TRP A N 1
ATOM 4123 C CA . TRP A 1 540 ? -3.385 -13.579 -34.593 1.00 24.47 562 TRP A CA 1
ATOM 4124 C C . TRP A 1 540 ? -4.508 -14.593 -34.833 1.00 24.53 562 TRP A C 1
ATOM 4125 O O . TRP A 1 540 ? -4.277 -15.785 -34.676 1.00 25.80 562 TRP A O 1
ATOM 4136 N N . PHE A 1 541 ? -5.713 -14.130 -35.166 1.00 24.42 563 PHE A N 1
ATOM 4137 C CA . PHE A 1 541 ? -6.806 -15.019 -35.552 1.00 25.51 563 PHE A CA 1
ATOM 4138 C C . PHE A 1 541 ? -7.856 -14.454 -36.536 1.00 25.16 563 PHE A C 1
ATOM 4139 O O . PHE A 1 541 ? -8.075 -13.243 -36.617 1.00 25.73 563 PHE A O 1
ATOM 4147 N N . ALA A 1 542 ? -8.454 -15.370 -37.308 1.00 26.37 564 ALA A N 1
ATOM 4148 C CA . ALA A 1 542 ? -9.514 -15.085 -38.304 1.00 26.90 564 ALA A CA 1
ATOM 4149 C C . ALA A 1 542 ? -10.647 -16.101 -38.160 1.00 27.45 564 ALA A C 1
ATOM 4150 O O . ALA A 1 542 ? -10.369 -17.295 -37.993 1.00 26.71 564 ALA A O 1
ATOM 4152 N N . SER A 1 543 ? -11.902 -15.620 -38.252 1.00 27.19 565 SER A N 1
ATOM 4153 C CA . SER A 1 543 ? -13.095 -16.455 -38.353 1.00 27.62 565 SER A CA 1
ATOM 4154 C C . SER A 1 543 ? -13.697 -16.269 -39.762 1.00 28.49 565 SER A C 1
ATOM 4155 O O . SER A 1 543 ? -14.264 -15.206 -40.077 1.00 27.85 565 SER A O 1
ATOM 4158 N N . VAL A 1 544 ? -13.540 -17.299 -40.594 1.00 29.39 566 VAL A N 1
ATOM 4159 C CA . VAL A 1 544 ? -13.975 -17.282 -41.996 1.00 30.37 566 VAL A CA 1
ATOM 4160 C C . VAL A 1 544 ? -15.303 -18.015 -42.069 1.00 31.33 566 VAL A C 1
ATOM 4161 O O . VAL A 1 544 ? -15.396 -19.171 -41.658 1.00 31.23 566 VAL A O 1
ATOM 4165 N N . GLU A 1 545 ? -16.316 -17.353 -42.622 1.00 33.04 567 GLU A N 1
ATOM 4166 C CA . GLU A 1 545 ? -17.734 -17.742 -42.438 1.00 34.71 567 GLU A CA 1
ATOM 4167 C C . GLU A 1 545 ? -18.389 -18.427 -43.643 1.00 36.18 567 GLU A C 1
ATOM 4168 O O . GLU A 1 545 ? -19.093 -19.453 -43.478 1.00 36.17 567 GLU A O 1
ATOM 4174 N N . PHE A 1 546 ? -18.163 -17.887 -44.848 1.00 36.17 568 PHE A N 1
ATOM 4175 C CA . PHE A 1 546 ? -18.833 -18.386 -46.078 1.00 37.22 568 PHE A CA 1
ATOM 4176 C C . PHE A 1 546 ? -18.116 -19.604 -46.719 1.00 37.50 568 PHE A C 1
ATOM 4177 O O . PHE A 1 546 ? -17.574 -19.534 -47.847 1.00 35.56 568 PHE A O 1
ATOM 4185 N N . ILE A 1 547 ? -18.116 -20.701 -45.945 1.00 36.60 569 ILE A N 1
ATOM 4186 C CA . ILE A 1 547 ? -17.483 -21.980 -46.289 1.00 36.86 569 ILE A CA 1
ATOM 4187 C C . ILE A 1 547 ? -18.564 -23.078 -46.160 1.00 37.51 569 ILE A C 1
ATOM 4188 O O . ILE A 1 547 ? -19.026 -23.375 -45.031 1.00 37.25 569 ILE A O 1
ATOM 4193 N N . PRO A 1 548 ? -18.990 -23.664 -47.293 1.00 38.29 570 PRO A N 1
ATOM 4194 C CA . PRO A 1 548 ? -20.052 -24.666 -47.182 1.00 40.26 570 PRO A CA 1
ATOM 4195 C C . PRO A 1 548 ? -19.611 -25.922 -46.450 1.00 39.97 570 PRO A C 1
ATOM 4196 O O . PRO A 1 548 ? -18.416 -26.265 -46.469 1.00 37.74 570 PRO A O 1
ATOM 4200 N N . ALA A 1 549 ? -20.597 -26.566 -45.811 1.00 40.69 571 ALA A N 1
ATOM 4201 C CA . ALA A 1 549 ? -20.413 -27.814 -45.077 1.00 41.04 571 ALA A CA 1
ATOM 4202 C C . ALA A 1 549 ? -19.732 -28.843 -45.955 1.00 41.06 571 ALA A C 1
ATOM 4203 O O . ALA A 1 549 ? -20.077 -28.970 -47.111 1.00 41.42 571 ALA A O 1
ATOM 4205 N N . GLY A 1 550 ? -18.731 -29.539 -45.419 1.00 40.83 572 GLY A N 1
ATOM 4206 C CA . GLY A 1 550 ? -18.001 -30.551 -46.193 1.00 40.88 572 GLY A CA 1
ATOM 4207 C C . GLY A 1 550 ? -16.879 -30.070 -47.106 1.00 40.30 572 GLY A C 1
ATOM 4208 O O . GLY A 1 550 ? -16.156 -30.901 -47.632 1.00 40.48 572 GLY A O 1
ATOM 4209 N N . THR A 1 551 ? -16.707 -28.760 -47.309 1.00 39.05 573 THR A N 1
ATOM 4210 C CA . THR A 1 551 ? -15.674 -28.269 -48.225 1.00 38.71 573 THR A CA 1
ATOM 4211 C C . THR A 1 551 ? -14.261 -28.673 -47.775 1.00 38.64 573 THR A C 1
ATOM 4212 O O . THR A 1 551 ? -13.873 -28.378 -46.638 1.00 37.86 573 THR A O 1
ATOM 4216 N N . PRO A 1 552 ? -13.506 -29.394 -48.651 1.00 39.91 574 PRO A N 1
ATOM 4217 C CA . PRO A 1 552 ? -12.063 -29.569 -48.448 1.00 39.13 574 PRO A CA 1
ATOM 4218 C C . PRO A 1 552 ? -11.287 -28.434 -49.108 1.00 37.59 574 PRO A C 1
ATOM 4219 O O . PRO A 1 552 ? -11.556 -28.092 -50.264 1.00 37.47 574 PRO A O 1
ATOM 4223 N N . PHE A 1 553 ? -10.305 -27.889 -48.403 1.00 36.59 575 PHE A N 1
ATOM 4224 C CA . PHE A 1 553 ? -9.526 -26.779 -48.933 1.00 36.59 575 PHE A CA 1
ATOM 4225 C C . PHE A 1 553 ? -8.072 -26.793 -48.499 1.00 36.30 575 PHE A C 1
ATOM 4226 O O . PHE A 1 553 ? -7.706 -27.480 -47.532 1.00 36.25 575 PHE A O 1
ATOM 4234 N N . GLU A 1 554 ? -7.253 -26.072 -49.264 1.00 35.42 576 GLU A N 1
ATOM 4235 C CA . GLU A 1 554 ? -5.861 -25.793 -48.918 1.00 35.92 576 GLU A CA 1
ATOM 4236 C C . GLU A 1 554 ? -5.746 -24.322 -48.545 1.00 33.66 576 GLU A C 1
ATOM 4237 O O . GLU A 1 554 ? -6.428 -23.502 -49.147 1.00 33.40 576 GLU A O 1
ATOM 4243 N N . TYR A 1 555 ? -4.910 -24.006 -47.554 1.00 32.45 577 TYR A N 1
ATOM 4244 C CA . TYR A 1 555 ? -4.616 -22.615 -47.177 1.00 31.40 577 TYR A CA 1
ATOM 4245 C C . TYR A 1 555 ? -3.166 -22.370 -46.798 1.00 31.24 577 TYR A C 1
ATOM 4246 O O . TYR A 1 555 ? -2.432 -23.321 -46.484 1.00 32.19 577 TYR A O 1
ATOM 4255 N N . LYS A 1 556 ? -2.760 -21.095 -46.810 1.00 30.16 578 LYS A N 1
ATOM 4256 C CA . LYS A 1 556 ? -1.397 -20.692 -46.453 1.00 29.83 578 LYS A CA 1
ATOM 4257 C C . LYS A 1 556 ? -1.413 -19.267 -45.928 1.00 29.33 578 LYS A C 1
ATOM 4258 O O . LYS A 1 556 ? -2.148 -18.441 -46.454 1.00 28.59 578 LYS A O 1
ATOM 4264 N N . TYR A 1 557 ? -0.664 -19.014 -44.840 1.00 28.29 579 TYR A N 1
ATOM 4265 C CA . TYR A 1 557 ? -0.540 -17.669 -44.256 1.00 27.19 579 TYR A CA 1
ATOM 4266 C C . TYR A 1 557 ? 0.514 -16.843 -45.018 1.00 27.59 579 TYR A C 1
ATOM 4267 O O . TYR A 1 557 ? 1.452 -17.380 -45.588 1.00 28.37 579 TYR A O 1
ATOM 4276 N N . TYR A 1 558 ? 0.308 -15.532 -45.038 1.00 28.21 580 TYR A N 1
ATOM 4277 C CA . TYR A 1 558 ? 1.273 -14.534 -45.539 1.00 27.94 580 TYR A CA 1
ATOM 4278 C C . TYR A 1 558 ? 1.163 -13.209 -44.754 1.00 27.84 580 TYR A C 1
ATOM 4279 O O . TYR A 1 558 ? 0.176 -12.970 -44.061 1.00 27.57 580 TYR A O 1
ATOM 4288 N N . LYS A 1 559 ? 2.172 -12.355 -44.888 1.00 28.61 581 LYS A N 1
ATOM 4289 C CA . LYS A 1 559 ? 2.147 -10.993 -44.369 1.00 28.38 581 LYS A CA 1
ATOM 4290 C C . LYS A 1 559 ? 2.155 -9.963 -45.508 1.00 28.75 581 LYS A C 1
ATOM 4291 O O . LYS A 1 559 ? 2.821 -10.140 -46.519 1.00 29.60 581 LYS A O 1
ATOM 4297 N N . VAL A 1 560 ? 1.414 -8.884 -45.342 1.00 29.03 582 VAL A N 1
ATOM 4298 C CA . VAL A 1 560 ? 1.656 -7.707 -46.131 1.00 30.59 582 VAL A CA 1
ATOM 4299 C C . VAL A 1 560 ? 2.656 -6.882 -45.327 1.00 31.82 582 VAL A C 1
ATOM 4300 O O . VAL A 1 560 ? 2.342 -6.379 -44.206 1.00 31.34 582 VAL A O 1
ATOM 4304 N N . GLU A 1 561 ? 3.847 -6.737 -45.902 1.00 32.55 583 GLU A N 1
ATOM 4305 C CA . GLU A 1 561 ? 4.916 -5.937 -45.276 1.00 33.23 583 GLU A CA 1
ATOM 4306 C C . GLU A 1 561 ? 4.535 -4.463 -45.461 1.00 33.04 583 GLU A C 1
ATOM 4307 O O . GLU A 1 561 ? 3.788 -4.156 -46.383 1.00 33.57 583 GLU A O 1
ATOM 4313 N N . PRO A 1 562 ? 5.049 -3.558 -44.609 1.00 32.87 584 PRO A N 1
ATOM 4314 C CA . PRO A 1 562 ? 4.689 -2.128 -44.738 1.00 33.71 584 PRO A CA 1
ATOM 4315 C C . PRO A 1 562 ? 5.223 -1.435 -46.016 1.00 34.94 584 PRO A C 1
ATOM 4316 O O . PRO A 1 562 ? 4.758 -0.361 -46.352 1.00 35.11 584 PRO A O 1
ATOM 4320 N N . ASN A 1 563 ? 6.179 -2.043 -46.708 1.00 34.98 585 ASN A N 1
ATOM 4321 C CA . ASN A 1 563 ? 6.513 -1.611 -48.066 1.00 37.00 585 ASN A CA 1
ATOM 4322 C C . ASN A 1 563 ? 5.586 -2.209 -49.188 1.00 37.81 585 ASN A C 1
ATOM 4323 O O . ASN A 1 563 ? 5.878 -1.995 -50.342 1.00 39.96 585 ASN A O 1
ATOM 4328 N N . GLY A 1 564 ? 4.516 -2.955 -48.876 1.00 37.30 586 GLY A N 1
ATOM 4329 C CA . GLY A 1 564 ? 3.640 -3.568 -49.916 1.00 37.13 586 GLY A CA 1
ATOM 4330 C C . GLY A 1 564 ? 3.973 -5.008 -50.312 1.00 36.78 586 GLY A C 1
ATOM 4331 O O . GLY A 1 564 ? 3.100 -5.733 -50.774 1.00 38.52 586 GLY A O 1
ATOM 4332 N N . ASP A 1 565 ? 5.218 -5.445 -50.136 1.00 35.83 587 ASP A N 1
ATOM 4333 C CA . ASP A 1 565 ? 5.592 -6.827 -50.382 1.00 35.21 587 ASP A CA 1
ATOM 4334 C C . ASP A 1 565 ? 4.715 -7.874 -49.694 1.00 33.74 587 ASP A C 1
ATOM 4335 O O . ASP A 1 565 ? 4.261 -7.704 -48.536 1.00 32.35 587 ASP A O 1
ATOM 4340 N N . ILE A 1 566 ? 4.528 -8.974 -50.405 1.00 32.81 588 ILE A N 1
ATOM 4341 C CA . ILE A 1 566 ? 3.856 -10.171 -49.909 1.00 33.39 588 ILE A CA 1
ATOM 4342 C C . ILE A 1 566 ? 4.857 -11.252 -49.496 1.00 32.81 588 ILE A C 1
ATOM 4343 O O . ILE A 1 566 ? 5.595 -11.740 -50.330 1.00 34.00 588 ILE A O 1
ATOM 4348 N N . THR A 1 567 ? 4.873 -11.626 -48.214 1.00 31.75 589 THR A N 1
ATOM 4349 C CA . THR A 1 567 ? 5.814 -12.643 -47.690 1.00 32.31 589 THR A CA 1
ATOM 4350 C C . THR A 1 567 ? 5.036 -13.898 -47.247 1.00 32.35 589 THR A C 1
ATOM 4351 O O . THR A 1 567 ? 4.259 -13.881 -46.252 1.00 30.83 589 THR A O 1
ATOM 4355 N N . TRP A 1 568 ? 5.211 -14.975 -48.011 1.00 32.06 590 TRP A N 1
ATOM 4356 C CA . TRP A 1 568 ? 4.454 -16.182 -47.762 1.00 32.11 590 TRP A CA 1
ATOM 4357 C C . TRP A 1 568 ? 5.188 -17.025 -46.694 1.00 31.90 590 TRP A C 1
ATOM 4358 O O . TRP A 1 568 ? 6.392 -17.044 -46.679 1.00 31.17 590 TRP A O 1
ATOM 4369 N N . GLU A 1 569 ? 4.470 -17.732 -45.821 1.00 31.40 591 GLU A N 1
ATOM 4370 C CA . GLU A 1 569 ? 5.119 -18.756 -44.993 1.00 32.32 591 GLU A CA 1
ATOM 4371 C C . GLU A 1 569 ? 5.670 -19.863 -45.910 1.00 33.85 591 GLU A C 1
ATOM 4372 O O . GLU A 1 569 ? 5.113 -20.094 -46.984 1.00 33.87 591 GLU A O 1
ATOM 4378 N N . LYS A 1 570 ? 6.723 -20.569 -45.480 1.00 35.18 592 LYS A N 1
ATOM 4379 C CA . LYS A 1 570 ? 7.338 -21.634 -46.280 1.00 36.10 592 LYS A CA 1
ATOM 4380 C C . LYS A 1 570 ? 6.585 -22.967 -46.065 1.00 36.76 592 LYS A C 1
ATOM 4381 O O . LYS A 1 570 ? 5.498 -22.993 -45.464 1.00 34.26 592 LYS A O 1
ATOM 4387 N N . GLY A 1 571 ? 7.145 -24.071 -46.568 1.00 36.81 593 GLY A N 1
ATOM 4388 C CA . GLY A 1 571 ? 6.586 -25.400 -46.344 1.00 36.88 593 GLY A CA 1
ATOM 4389 C C . GLY A 1 571 ? 5.381 -25.683 -47.224 1.00 37.32 593 GLY A C 1
ATOM 4390 O O . GLY A 1 571 ? 4.993 -24.852 -48.042 1.00 37.61 593 GLY A O 1
ATOM 4391 N N . PRO A 1 572 ? 4.752 -26.855 -47.042 1.00 38.08 594 PRO A N 1
ATOM 4392 C CA . PRO A 1 572 ? 3.505 -27.193 -47.756 1.00 37.09 594 PRO A CA 1
ATOM 4393 C C . PRO A 1 572 ? 2.256 -26.432 -47.322 1.00 35.86 594 PRO A C 1
ATOM 4394 O O . PRO A 1 572 ? 2.159 -25.962 -46.196 1.00 33.58 594 PRO A O 1
ATOM 4398 N N . ASN A 1 573 ? 1.296 -26.343 -48.237 1.00 35.39 595 ASN A N 1
ATOM 4399 C CA . ASN A 1 573 ? -0.049 -25.856 -47.939 1.00 35.14 595 ASN A CA 1
ATOM 4400 C C . ASN A 1 573 ? -0.654 -26.695 -46.832 1.00 35.25 595 ASN A C 1
ATOM 4401 O O . ASN A 1 573 ? -0.411 -27.903 -46.753 1.00 35.99 595 ASN A O 1
ATOM 4406 N N . ARG A 1 574 ? -1.412 -26.038 -45.973 1.00 34.03 596 ARG A N 1
ATOM 4407 C CA . ARG A 1 574 ? -2.192 -26.697 -44.935 1.00 34.67 596 ARG A CA 1
ATOM 4408 C C . ARG A 1 574 ? -3.524 -27.128 -45.549 1.00 34.89 596 ARG A C 1
ATOM 4409 O O . ARG A 1 574 ? -4.004 -26.458 -46.438 1.00 36.28 596 ARG A O 1
ATOM 4417 N N . VAL A 1 575 ? -4.088 -28.233 -45.089 1.00 36.16 597 VAL A N 1
ATOM 4418 C CA . VAL A 1 575 ? -5.334 -28.811 -45.616 1.00 38.51 597 VAL A CA 1
ATOM 4419 C C . VAL A 1 575 ? -6.355 -28.798 -44.475 1.00 39.52 597 VAL A C 1
ATOM 4420 O O . VAL A 1 575 ? -5.963 -28.995 -43.336 1.00 42.54 597 VAL A O 1
ATOM 4424 N N . PHE A 1 576 ? -7.632 -28.528 -44.762 1.00 39.59 598 PHE A N 1
ATOM 4425 C CA . PHE A 1 576 ? -8.729 -28.668 -43.772 1.00 39.30 598 PHE A CA 1
ATOM 4426 C C . PHE A 1 576 ? -10.011 -29.160 -44.472 1.00 39.23 598 PHE A C 1
ATOM 4427 O O . PHE A 1 576 ? -10.163 -28.952 -45.672 1.00 39.42 598 PHE A O 1
ATOM 4435 N N . VAL A 1 577 ? -10.904 -29.830 -43.736 1.00 38.43 599 VAL A N 1
ATOM 4436 C CA . VAL A 1 577 ? -12.200 -30.283 -44.266 1.00 38.85 599 VAL A CA 1
ATOM 4437 C C . VAL A 1 577 ? -13.270 -29.729 -43.347 1.00 38.25 599 VAL A C 1
ATOM 4438 O O . VAL A 1 577 ? -13.315 -30.076 -42.170 1.00 38.00 599 VA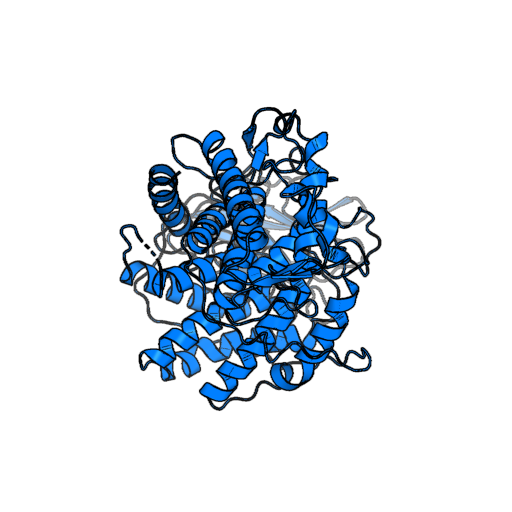L A O 1
ATOM 4442 N N . ALA A 1 578 ? -14.092 -28.825 -43.888 1.00 37.53 600 ALA A N 1
ATOM 4443 C CA . ALA A 1 578 ? -15.191 -28.288 -43.152 1.00 36.99 600 ALA A CA 1
ATOM 4444 C C . ALA A 1 578 ? -16.113 -29.431 -42.734 1.00 38.21 600 ALA A C 1
ATOM 4445 O O . ALA A 1 578 ? -16.431 -30.283 -43.548 1.00 38.95 600 ALA A O 1
ATOM 4447 N N . PRO A 1 579 ? -16.509 -29.486 -41.453 1.00 37.47 601 PRO A N 1
ATOM 4448 C CA . PRO A 1 579 ? -17.463 -30.519 -41.013 1.00 38.78 601 PRO A CA 1
ATOM 4449 C C . PRO A 1 579 ? -18.888 -30.408 -41.605 1.00 39.66 601 PRO A C 1
ATOM 4450 O O . PRO A 1 579 ? -19.230 -29.405 -42.235 1.00 38.10 601 PRO A O 1
ATOM 4454 N N . THR A 1 580 ? -19.687 -31.448 -41.354 1.00 41.87 602 THR A N 1
ATOM 4455 C CA . THR A 1 580 ? -21.098 -31.563 -41.769 1.00 43.98 602 THR A CA 1
ATOM 4456 C C . THR A 1 580 ? -22.004 -31.740 -40.552 1.00 45.07 602 THR A C 1
ATOM 4457 O O . THR A 1 580 ? -21.518 -32.059 -39.483 1.00 45.70 602 THR A O 1
ATOM 4461 N N . GLY A 1 581 ? -23.312 -31.566 -40.709 1.00 45.60 603 GLY A N 1
ATOM 4462 C CA . GLY A 1 581 ? -24.248 -31.790 -39.595 1.00 46.51 603 GLY A CA 1
ATOM 4463 C C . GLY A 1 581 ? -24.318 -30.650 -38.587 1.00 46.18 603 GLY A C 1
ATOM 4464 O O . GLY A 1 581 ? -24.832 -29.569 -38.928 1.00 45.83 603 GLY A O 1
ATOM 4465 N N . CYS A 1 582 ? -23.788 -30.877 -37.369 1.00 46.02 604 CYS A N 1
ATOM 4466 C CA . CYS A 1 582 ? -23.853 -29.898 -36.262 1.00 46.61 604 CYS A CA 1
ATOM 4467 C C . CYS A 1 582 ? -22.453 -29.524 -35.725 1.00 45.19 604 CYS A C 1
ATOM 4468 O O . CYS A 1 582 ? -22.022 -30.041 -34.700 1.00 46.15 604 CYS A O 1
ATOM 4471 N N . PRO A 1 583 ? -21.741 -28.623 -36.420 1.00 43.38 605 PRO A N 1
ATOM 4472 C CA . PRO A 1 583 ? -20.374 -28.294 -36.009 1.00 42.65 605 PRO A CA 1
ATOM 4473 C C . PRO A 1 583 ? -20.286 -27.483 -34.715 1.00 40.46 605 PRO A C 1
ATOM 4474 O O . PRO A 1 583 ? -21.037 -26.501 -34.528 1.00 39.49 605 PRO A O 1
ATOM 4478 N N . VAL A 1 584 ? -19.363 -27.905 -33.849 1.00 39.07 606 VAL A N 1
ATOM 4479 C CA . VAL A 1 584 ? -19.079 -27.214 -32.597 1.00 38.10 606 VAL A CA 1
ATOM 4480 C C . VAL A 1 584 ? -17.649 -26.676 -32.650 1.00 35.46 606 VAL A C 1
ATOM 4481 O O . VAL A 1 584 ? -16.688 -27.448 -32.632 1.00 35.09 606 VAL A O 1
ATOM 4485 N N . GLN A 1 585 ? -17.535 -25.358 -32.769 1.00 33.86 607 GLN A N 1
ATOM 4486 C CA . GLN A 1 585 ? -16.256 -24.630 -32.742 1.00 33.07 607 GLN A CA 1
ATOM 4487 C C . GLN A 1 585 ? -15.123 -25.253 -33.596 1.00 32.77 607 GLN A C 1
ATOM 4488 O O . GLN A 1 585 ? -14.004 -25.492 -33.099 1.00 32.37 607 GLN A O 1
ATOM 4494 N N . PRO A 1 586 ? -15.416 -25.524 -34.889 1.00 32.72 608 PRO A N 1
ATOM 4495 C CA . PRO A 1 586 ? -14.318 -25.992 -35.744 1.00 32.64 608 PRO A CA 1
ATOM 4496 C C . PRO A 1 586 ? -13.202 -24.921 -35.837 1.00 31.34 608 PRO A C 1
ATOM 4497 O O . PRO A 1 586 ? -13.500 -23.709 -35.947 1.00 31.61 608 PRO A O 1
ATOM 4501 N N . HIS A 1 587 ? -11.944 -25.366 -35.727 1.00 30.18 609 HIS A N 1
ATOM 4502 C CA . HIS A 1 587 ? -10.813 -24.477 -35.708 1.00 29.40 609 HIS A CA 1
ATOM 4503 C C . HIS A 1 587 ? -9.493 -25.200 -35.925 1.00 29.31 609 HIS A C 1
ATOM 4504 O O . HIS A 1 587 ? -9.425 -26.421 -35.870 1.00 30.21 609 HIS A O 1
ATOM 4511 N N . SER A 1 588 ? -8.438 -24.430 -36.189 1.00 29.25 610 SER A N 1
ATOM 4512 C CA . SER A 1 588 ? -7.065 -24.938 -36.278 1.00 28.72 610 SER A CA 1
ATOM 4513 C C . SER A 1 588 ? -6.112 -24.036 -35.467 1.00 28.42 610 SER A C 1
ATOM 4514 O O . SER A 1 588 ? -6.172 -22.800 -35.560 1.00 27.21 610 SER A O 1
ATOM 4517 N N . ASN A 1 589 ? -5.262 -24.671 -34.665 1.00 28.06 611 ASN A N 1
ATOM 4518 C CA . ASN A 1 589 ? -4.222 -23.989 -33.901 1.00 28.62 611 ASN A CA 1
ATOM 4519 C C . ASN A 1 589 ? -2.908 -24.156 -34.661 1.00 28.17 611 ASN A C 1
ATOM 4520 O O . ASN A 1 589 ? -2.383 -25.248 -34.694 1.00 27.93 611 ASN A O 1
ATOM 4525 N N . ASP A 1 590 ? -2.400 -23.083 -35.260 1.00 27.65 612 ASP A N 1
ATOM 4526 C CA . ASP A 1 590 ? -1.280 -23.150 -36.191 1.00 27.99 612 ASP A CA 1
ATOM 4527 C C . ASP A 1 590 ? -0.081 -22.300 -35.690 1.00 28.22 612 ASP A C 1
ATOM 4528 O O . ASP A 1 590 ? -0.231 -21.302 -34.969 1.00 26.02 612 ASP A O 1
ATOM 4533 N N . VAL A 1 591 ? 1.102 -22.713 -36.121 1.00 28.93 613 VAL A N 1
ATOM 4534 C CA . VAL A 1 591 ? 2.357 -22.028 -35.874 1.00 29.51 613 VAL A CA 1
ATOM 4535 C C . VAL A 1 591 ? 3.022 -21.739 -37.223 1.00 29.47 613 VAL A C 1
ATOM 4536 O O . VAL A 1 591 ? 3.175 -22.663 -38.052 1.00 29.24 613 VAL A O 1
ATOM 4540 N N . TRP A 1 592 ? 3.415 -20.481 -37.449 1.00 29.15 614 TRP A N 1
ATOM 4541 C CA . TRP A 1 592 ? 4.086 -20.090 -38.727 1.00 29.30 614 TRP A CA 1
ATOM 4542 C C . TRP A 1 592 ? 5.129 -21.084 -39.204 1.00 30.34 614 TRP A C 1
ATOM 4543 O O . TRP A 1 592 ? 6.000 -21.525 -38.419 1.00 29.37 614 TRP A O 1
ATOM 4554 N N . GLN A 1 593 ? 5.056 -21.408 -40.507 1.00 30.49 615 GLN A N 1
ATOM 4555 C CA . GLN A 1 593 ? 5.984 -22.364 -41.116 1.00 32.01 615 GLN A CA 1
ATOM 4556 C C . GLN A 1 593 ? 7.201 -21.675 -41.705 1.00 32.57 615 GLN A C 1
ATOM 4557 O O . GLN A 1 593 ? 7.094 -20.900 -42.664 1.00 33.92 615 GLN A O 1
ATOM 4563 N N . PHE A 1 594 ? 8.359 -22.013 -41.160 1.00 32.99 616 PHE A N 1
ATOM 4564 C CA . PHE A 1 594 ? 9.622 -21.455 -41.596 1.00 34.12 616 PHE A CA 1
ATOM 4565 C C . PHE A 1 594 ? 10.291 -22.362 -42.624 1.00 35.63 616 PHE A C 1
ATOM 4566 O O . PHE A 1 594 ? 11.302 -21.966 -43.197 1.00 36.76 616 PHE A O 1
#

Solvent-accessible surface area: 22701 Å² total; per-residue (Å²): 58,97,105,18,30,88,128,3,1,68,55,0,15,87,3,0,24,8,1,9,2,6,164,2,140,62,0,29,2,0,16,26,0,0,4,0,3,0,36,31,58,131,138,22,45,31,16,14,3,15,9,9,13,1,1,15,0,2,29,10,3,1,22,4,12,66,81,35,108,21,115,43,91,125,175,56,3,45,56,9,4,47,10,2,1,19,6,3,4,73,5,6,54,16,45,1,10,24,10,48,18,176,77,0,28,6,10,0,3,5,5,8,1,0,0,9,3,1,20,6,32,98,98,10,37,34,5,32,1,5,0,0,13,5,0,12,0,1,2,10,0,0,59,49,0,30,91,102,72,67,92,81,44,0,41,117,8,0,20,51,0,0,35,4,0,1,16,0,0,0,32,32,6,72,77,66,10,45,1,4,11,46,73,9,74,4,10,6,2,0,13,5,6,3,1,5,15,0,0,18,16,0,25,73,0,4,156,95,27,72,97,91,19,104,8,6,109,60,6,11,63,35,0,2,5,36,4,40,72,0,48,72,39,153,39,2,32,0,22,39,94,45,181,52,108,86,46,12,28,5,0,0,0,3,5,0,1,11,43,6,4,1,5,101,3,31,46,26,54,20,6,2,0,0,5,0,21,47,3,2,12,3,0,38,44,1,0,44,28,0,29,110,68,7,141,33,1,81,82,53,64,87,29,49,10,0,0,0,0,11,11,37,72,10,126,69,72,47,1,2,0,12,0,2,0,0,0,4,0,0,6,2,0,5,0,0,27,52,1,3,82,132,78,16,85,2,106,5,42,143,59,1,38,65,5,0,95,42,20,23,90,110,8,156,103,27,65,41,62,107,129,33,160,31,18,94,98,0,18,117,34,0,73,75,16,0,21,11,0,0,84,16,0,73,119,49,22,43,130,107,7,10,0,4,4,0,0,30,60,74,98,11,50,64,48,25,0,60,7,5,0,16,0,0,5,11,0,5,26,0,13,18,30,63,94,64,20,33,13,70,42,3,24,0,99,111,14,44,178,63,34,143,93,84,73,48,77,54,57,129,23,128,24,165,57,20,131,21,65,16,110,52,201,30,166,18,38,86,11,131,98,16,1,1,0,0,0,50,0,63,13,105,32,138,217,35,14,75,1,46,0,0,0,66,27,120,24,0,1,84,97,54,31,124,130,12,56,72,8,23,47,90,36,64,59,176,110,112,32,33,13,0,0,2,0,22,100,0,60,28,28,25,91,4,65,4,26,0,0,25,46,21,77,115,48,81,67,54,88,4,134,47,106,59,36,105,44,92,1,43,98,27,62,9,101,51,14,83,22,112,13,102,21,46,198

Sequence (585 aa):
LTPFIHKEGERSLQGILDNLGGRGKKTPGTAAGLFIASPNTENPNYYYTWTRDSALTAKCLIDLFEDSVFPIDRKYLETGIRDYVSSQAILQSVSNPSGTLKDGSGLGEPKFEIDLNPFSSGAWGRPQRDGPALRATAMITYANYLISHGQKSDVSQVMWPIIANDLAYVGQYWNNTGFDLWEEVDGSSFFTIAVQHRALVEGSQLAKKLGKSCDACDSQPPQILCFLQSFWNGKYITSNINTQASRSGIDLDSVLGSIHTFDPEAACDDATFQPCSARALANHKVYVDSFRSIYKINAGLAEGSAANVGRYPEDVYQGGNPWYLATLGASELLYDALYQWDRLGKLEVSETSLSFFKDFDATVKIGSYSRNSKTYKKLTQSIKSYADGFIQLVQQYTPSNGSLAEQYDRNTAAPLSANDLTWSFASFLTATQRRDAVVPPSWGAKKSANKVPTTCSASPVVGTYKAPTATFSSKTKCVPAKDIVPITFYLIENTYYGENVFMSGNITALGNWDAKKGFPLTANLYTQDQNLWFASVEFIPAGTPFEYKYYKVEPNGDITWEKGPNRVFVAPTGCPVQPHSNDVWQF

InterPro domains:
  IPR000165 Glucoamylase [PR00736] (58-75)
  IPR000165 Glucoamylase [PR00736] (138-155)
  IPR000165 Glucoamylase [PR00736] (156-175)
  IPR000165 Glucoamylase [PR00736] (204-222)
  IPR000165 Glucoamylase [PR00736] (328-347)
  IPR000165 Glucoamylase [PR00736] (417-438)
  IPR000165 Glucoamylase [PR00736] (450-465)
  IPR002044 Carbohydrate binding module family 20 [PF00686] (514-606)
  IPR002044 Carbohydrate binding module family 20 [PS51166] (508-616)
  IPR002044 Carbohydrate binding module family 20 [SM01065] (513-610)
  IPR008291 Glucoamylase, starch-binding [PIRSF001031] (24-615)
  IPR008928 Six-hairpin glycosidase superfamily [SSF48208] (29-471)
  IPR011613 GH15-like domain [PF00723] (40-462)
  IPR012341 Six-hairpin glycosidase-like superfamily [G3DSA:1.50.10.10] (30-512)
  IPR013783 Immunoglobulin-like fold [G3DSA:2.60.40.10] (513-615)
  IPR013784 Carbohydrate-binding-like fold [SSF49452] (510-605)
  IPR034836 Glucoamylase, CBM20 domain [cd05811] (507-614)
  IPR046966 Glucoamylase, active site [PS00820] (207-217)

CATH classification: 1.50.10.10 (+1 more: 2.60.40.10)

Foldseek 3Di:
DVVCLQVLLVVLVLLQQLQAWFPNVLQAQFWGQFGQQFSDCVLPHSQWGFLVLSLLLLLLLLLVLVDFHHDDDNVVSVQSNQRNLQLLLLLCQAAELQGGLQQLRSQQPTIAHRQSHRAFDDFQDRHLLRLLSNLVSLLSVQVVCVVVVNNVVCVQRPCQSSLSSLLSLLFPLPDWTADPVRPFTAHFLLSLLSSLLSLLLVVVVCVVNVHDRPSSVPANQLSLQVSVVQQPLQAGQGGDRGPDDDSSLFCSRLNSQLVQAFLVDALAPSSNHLQHLHNLSSLQVNQVLLCPPQQVNPPQDQLAQDFHFGHNVDCVVHGFGFLLSLLSSLQSLLSNLSNCVVVQKHFDDPSNPVSQCSQPVPDDGDIGGPPDPSNCSRSVSSLVRSVSSVVVVVVQADPSSKRAGGAHSHPRHHDDGISRSSSSSSSSSSVRSNVVSDGHGSCVVPSRDHDPDNDDDRDRHGHDNRDDGDDHPGFGNKFFFWFKEKEKEFDDDDPQKWKFKAWCDVLQPRPDPVRTHTWDCSPQDPVTNMTMHIGIRHTAFDKIWMWMWIQHNVRDIGTFDDDTDIDTHHIGHRRHHYYYYYGHD

B-factor: mean 37.24, std 10.16, range [20.57, 90.33]

Radius of gyration: 24.69 Å; Cα contacts (8 Å, |Δi|>4): 1267; chains: 1; bounding box: 74×56×55 Å